Protein AF-A0A3B1AM27-F1 (afdb_monomer)

pLDDT: mean 88.96, std 11.18, range [29.47, 98.44]

Nearest PDB structures (foldseek):
  6n38-assembly1_I  TM=7.984E-01  e=1.056E-16  Escherichia coli 042
  6n38-assembly1_H  TM=8.040E-01  e=1.078E-15  Escherichia coli 042
  6hpy-assembly1_A  TM=2.626E-01  e=3.450E+00  Homo sapiens

Foldseek 3Di:
DDFDDFDKDFLDDADDWQKAFPKKFKFQAPVVVVDDPPVPQPQFGIKMKTKMFGPPPDWLLVTQCFKFKKQFDDDDCLLVVVLCQLQVFFAWKKKFFPPPVDDDIDIGGNVQKDWDQQDPSSQQDDDDPPDDSVVSVVVCCVQPVSQRSMIMGGRCRVSSSPTRHRMMMMMGTGNDGDVVRRVVDMSLRIDGRDTDMDSKDKAKFDKWFDDPVDQKTWGARYPVNSLFKDFPWWDWKWFDFPDNVPIATADAPVVDDPPDPPPPRQKHKYKAKDQADDDPVCVVVNDPDPFRAIIIIMGMCGPVDPRDDPRTTIMMIMGIMGRGQVQVVQPAPPDQESDDDPDDDPDRYHHDSDDPDGDDYDCSDDD

Structure (mmCIF, N/CA/C/O backbone):
data_AF-A0A3B1AM27-F1
#
_entry.id   AF-A0A3B1AM27-F1
#
loop_
_atom_site.group_PDB
_atom_site.id
_atom_site.type_symbol
_atom_site.label_atom_id
_atom_site.label_alt_id
_atom_site.label_comp_id
_atom_site.label_asym_id
_atom_site.label_entity_id
_atom_site.label_seq_id
_atom_site.pdbx_PDB_ins_code
_atom_site.Cartn_x
_atom_site.Cartn_y
_atom_site.Cartn_z
_atom_site.occupancy
_atom_site.B_iso_or_equiv
_atom_site.auth_seq_id
_atom_site.auth_comp_id
_atom_site.auth_asym_id
_atom_site.auth_atom_id
_atom_site.pdbx_PDB_model_num
ATOM 1 N N . GLY A 1 1 ? 10.259 21.134 -21.892 1.00 48.66 1 GLY A N 1
ATOM 2 C CA . GLY A 1 1 ? 9.210 20.120 -21.678 1.00 48.66 1 GLY A CA 1
ATOM 3 C C . GLY A 1 1 ? 8.990 19.978 -20.191 1.00 48.66 1 GLY A C 1
ATOM 4 O O . GLY A 1 1 ? 9.969 20.074 -19.461 1.00 48.66 1 GLY A O 1
ATOM 5 N N . GLY A 1 2 ? 7.742 19.851 -19.741 1.00 73.38 2 GLY A N 1
ATOM 6 C CA . GLY A 1 2 ? 7.440 19.604 -18.325 1.00 73.38 2 GLY A CA 1
ATOM 7 C C . GLY A 1 2 ? 7.862 18.196 -17.887 1.00 73.38 2 GLY A C 1
ATOM 8 O O . GLY A 1 2 ? 7.995 17.310 -18.732 1.00 73.38 2 GLY A O 1
ATOM 9 N N . GLN A 1 3 ? 8.081 18.013 -16.583 1.00 82.38 3 GLN A N 1
ATOM 10 C CA . GLN A 1 3 ? 8.305 16.699 -15.967 1.00 82.38 3 GLN A CA 1
ATOM 11 C C . GLN A 1 3 ? 7.042 15.831 -16.085 1.00 82.38 3 GLN A C 1
ATOM 13 O O . GLN A 1 3 ? 5.926 16.357 -16.109 1.00 82.38 3 GLN A O 1
ATOM 18 N N . ALA A 1 4 ? 7.206 14.511 -16.170 1.00 90.25 4 ALA A N 1
ATOM 19 C CA . ALA A 1 4 ? 6.084 13.579 -16.102 1.00 90.25 4 ALA A CA 1
ATOM 20 C C . ALA A 1 4 ? 5.389 13.608 -14.726 1.00 90.25 4 ALA A C 1
ATOM 22 O O . ALA A 1 4 ? 6.020 13.855 -13.698 1.00 90.25 4 ALA A O 1
ATOM 23 N N . ALA A 1 5 ? 4.083 13.327 -14.706 1.00 92.31 5 ALA A N 1
ATOM 24 C CA . ALA A 1 5 ? 3.369 13.061 -13.462 1.00 92.31 5 ALA A CA 1
ATOM 25 C C . ALA A 1 5 ? 3.795 11.697 -12.896 1.00 92.31 5 ALA A C 1
ATOM 27 O O . ALA A 1 5 ? 4.100 10.777 -13.658 1.00 92.31 5 ALA A O 1
ATOM 28 N N . CYS A 1 6 ? 3.823 11.572 -11.567 1.00 95.06 6 CYS A N 1
ATOM 29 C CA . CYS A 1 6 ? 4.073 10.282 -10.935 1.00 95.06 6 CYS A CA 1
ATOM 30 C C . CYS A 1 6 ? 2.805 9.425 -10.930 1.00 95.06 6 CYS A C 1
ATOM 32 O O . CYS A 1 6 ? 1.753 9.890 -10.494 1.00 95.06 6 CYS A O 1
ATOM 34 N N . GLU A 1 7 ? 2.927 8.171 -11.353 1.00 95.75 7 GLU A N 1
ATOM 35 C CA . GLU A 1 7 ? 1.827 7.210 -11.426 1.00 95.75 7 GLU A CA 1
ATOM 36 C C . GLU A 1 7 ? 1.974 6.162 -10.319 1.00 95.75 7 GLU A C 1
ATOM 38 O O . GLU A 1 7 ? 3.043 5.579 -10.132 1.00 95.75 7 GLU A O 1
ATOM 43 N N . TYR A 1 8 ? 0.912 5.936 -9.548 1.00 95.94 8 TYR A N 1
ATOM 44 C CA . TYR A 1 8 ? 0.905 4.973 -8.448 1.00 95.94 8 TYR A CA 1
ATOM 45 C C . TYR A 1 8 ? -0.260 4.007 -8.596 1.00 95.94 8 TYR A C 1
ATOM 47 O O . TYR A 1 8 ? -1.382 4.412 -8.888 1.00 95.94 8 TYR A O 1
ATOM 55 N N . ARG A 1 9 ? 0.007 2.733 -8.319 1.00 94.75 9 ARG A N 1
ATOM 56 C CA . ARG A 1 9 ? -0.990 1.666 -8.287 1.00 94.75 9 ARG A CA 1
ATOM 57 C C . ARG A 1 9 ? -1.259 1.253 -6.846 1.00 94.75 9 ARG A C 1
ATOM 59 O O . ARG A 1 9 ? -0.315 0.946 -6.117 1.00 94.75 9 ARG A O 1
ATOM 66 N N . THR A 1 10 ? -2.526 1.222 -6.447 1.00 94.75 10 THR A N 1
ATOM 67 C CA . THR A 1 10 ? -2.972 0.701 -5.147 1.00 94.75 10 THR A CA 1
ATOM 68 C C . THR A 1 10 ? -2.891 -0.825 -5.104 1.00 94.75 10 THR A C 1
ATOM 70 O O . THR A 1 10 ? -3.128 -1.475 -6.120 1.00 94.75 10 THR A O 1
ATOM 73 N N . ALA A 1 11 ? -2.565 -1.397 -3.943 1.00 93.12 11 ALA A N 1
ATOM 74 C CA . ALA A 1 11 ? -2.542 -2.852 -3.748 1.00 93.12 11 ALA A CA 1
ATOM 75 C C . ALA A 1 11 ? -3.806 -3.416 -3.097 1.00 93.12 11 ALA A C 1
ATOM 77 O O . ALA A 1 11 ? -4.100 -4.588 -3.285 1.00 93.12 11 ALA A O 1
ATOM 78 N N . HIS A 1 12 ? -4.529 -2.632 -2.297 1.00 93.06 12 HIS A N 1
ATOM 79 C CA . HIS A 1 12 ? -5.702 -3.125 -1.583 1.00 93.06 12 HIS A CA 1
ATOM 80 C C . HIS A 1 12 ? -6.971 -2.580 -2.232 1.00 93.06 12 HIS A C 1
ATOM 82 O O . HIS A 1 12 ? -7.068 -1.388 -2.539 1.00 93.06 12 HIS A O 1
ATOM 88 N N . GLU A 1 13 ? -7.974 -3.440 -2.382 1.00 91.62 13 GLU A N 1
ATOM 89 C CA . GLU A 1 13 ? -9.333 -2.984 -2.641 1.00 91.62 13 GLU A CA 1
ATOM 90 C C . GLU A 1 13 ? -9.838 -2.192 -1.427 1.00 91.62 13 GLU A C 1
ATOM 92 O O . GLU A 1 13 ? -9.680 -2.616 -0.282 1.00 91.62 13 GLU A O 1
ATOM 97 N N . THR A 1 14 ? -10.391 -1.003 -1.671 1.00 92.25 14 THR A N 1
ATOM 98 C CA . THR A 1 14 ? -10.842 -0.091 -0.614 1.00 92.25 14 THR A CA 1
ATOM 99 C C . THR A 1 14 ? -12.308 0.251 -0.823 1.00 92.25 14 THR A C 1
ATOM 101 O O . THR A 1 14 ? -12.660 0.970 -1.757 1.00 92.25 14 THR A O 1
ATOM 104 N N . GLU A 1 15 ? -13.158 -0.226 0.080 1.00 92.69 15 GLU A N 1
ATOM 105 C CA . GLU A 1 15 ? -14.572 0.138 0.115 1.00 92.69 15 GLU A CA 1
ATOM 106 C C . GLU A 1 15 ? -14.753 1.495 0.806 1.00 92.69 15 GLU A C 1
ATOM 108 O O . GLU A 1 15 ? -14.266 1.723 1.918 1.00 92.69 15 GLU A O 1
ATOM 113 N N . LEU A 1 16 ? -15.460 2.409 0.141 1.00 93.38 16 LEU A N 1
ATOM 114 C CA . LEU A 1 16 ? -15.732 3.746 0.658 1.00 93.38 16 LEU A CA 1
ATOM 115 C C . LEU A 1 16 ? -17.140 3.804 1.245 1.00 93.38 16 LEU A C 1
ATOM 117 O O . LEU A 1 16 ? -18.130 3.616 0.541 1.00 93.38 16 LEU A O 1
ATOM 121 N N . TRP A 1 17 ? -17.217 4.130 2.531 1.00 94.88 17 TRP A N 1
ATOM 122 C CA . TRP A 1 17 ? -18.466 4.252 3.275 1.00 94.88 17 TRP A CA 1
ATOM 123 C C . TRP A 1 17 ? -18.689 5.709 3.700 1.00 94.88 17 TRP A C 1
ATOM 125 O O . TRP A 1 17 ? -17.719 6.427 3.953 1.00 94.88 17 TRP A O 1
ATOM 135 N N . PRO A 1 18 ? -19.941 6.184 3.824 1.00 94.88 18 PRO A N 1
ATOM 136 C CA . PRO A 1 18 ? -20.242 7.545 4.264 1.00 94.88 18 PRO A CA 1
ATOM 137 C C . PRO A 1 18 ? -20.094 7.671 5.790 1.00 94.88 18 PRO A C 1
ATOM 139 O O . PRO A 1 18 ? -21.030 8.056 6.483 1.00 94.88 18 PRO A O 1
ATOM 142 N N . ILE A 1 19 ? -18.920 7.331 6.320 1.00 96.56 19 ILE A N 1
ATOM 143 C CA . ILE A 1 19 ? -18.604 7.345 7.751 1.00 96.56 19 ILE A CA 1
ATOM 144 C C . ILE A 1 19 ? -17.291 8.086 8.006 1.00 96.56 19 ILE A C 1
ATOM 146 O O . ILE A 1 19 ? -16.459 8.250 7.114 1.00 96.56 19 ILE A O 1
ATOM 150 N N . GLN A 1 20 ? -17.087 8.510 9.246 1.00 97.19 20 GLN A N 1
ATOM 151 C CA . GLN A 1 20 ? -15.821 9.052 9.730 1.00 97.19 20 GLN A CA 1
ATOM 152 C C . GLN A 1 20 ? -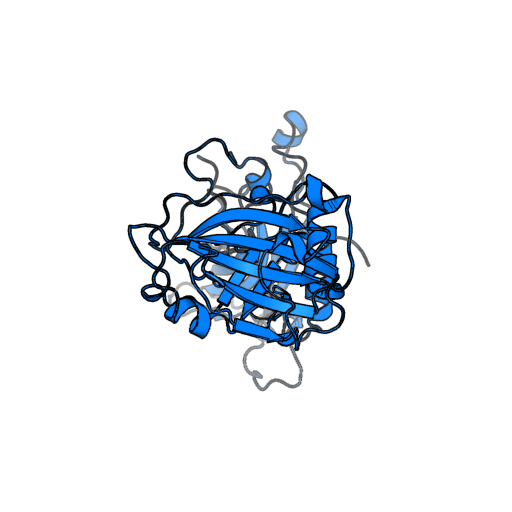15.555 8.599 11.166 1.00 97.19 20 GLN A C 1
ATOM 154 O O . GLN A 1 20 ? -16.487 8.284 11.906 1.00 97.19 20 GLN A O 1
ATOM 159 N N . ILE A 1 21 ? -14.290 8.616 11.583 1.00 98.19 21 ILE A N 1
ATOM 160 C CA . ILE A 1 21 ? -13.927 8.404 12.988 1.00 98.19 21 ILE A CA 1
ATOM 161 C C . ILE A 1 21 ? -14.151 9.726 13.721 1.00 98.19 21 ILE A C 1
ATOM 163 O O . ILE A 1 21 ? -13.469 10.721 13.465 1.00 98.19 21 ILE A O 1
ATOM 167 N N . LYS A 1 22 ? -15.133 9.745 14.619 1.00 97.94 22 LYS A N 1
ATOM 168 C CA . LYS A 1 22 ? -15.440 10.907 15.456 1.00 97.94 22 LYS A CA 1
ATOM 169 C C . LYS A 1 22 ? -14.461 11.007 16.620 1.00 97.94 22 LYS A C 1
ATOM 171 O O . LYS A 1 22 ? -13.961 12.093 16.908 1.00 97.94 22 LYS A O 1
ATOM 176 N N . GLU A 1 23 ? -14.172 9.873 17.247 1.00 97.62 23 GLU A N 1
ATOM 177 C CA . GLU A 1 23 ? -13.328 9.756 18.433 1.00 97.62 23 GLU A CA 1
ATOM 178 C C . GLU A 1 23 ? -12.650 8.384 18.445 1.00 97.62 23 GLU A C 1
ATOM 180 O O . GLU A 1 23 ? -13.215 7.399 17.967 1.00 97.62 23 GLU A O 1
ATOM 185 N N . ALA A 1 24 ? -11.443 8.327 18.997 1.00 97.88 24 ALA A N 1
ATOM 186 C CA . ALA A 1 24 ? -10.833 7.082 19.421 1.00 97.88 24 ALA A CA 1
ATOM 187 C C . ALA A 1 24 ? -10.134 7.315 20.755 1.00 97.88 24 ALA A C 1
ATOM 189 O O . ALA A 1 24 ? -9.481 8.346 20.919 1.00 97.88 24 ALA A O 1
ATOM 190 N N . GL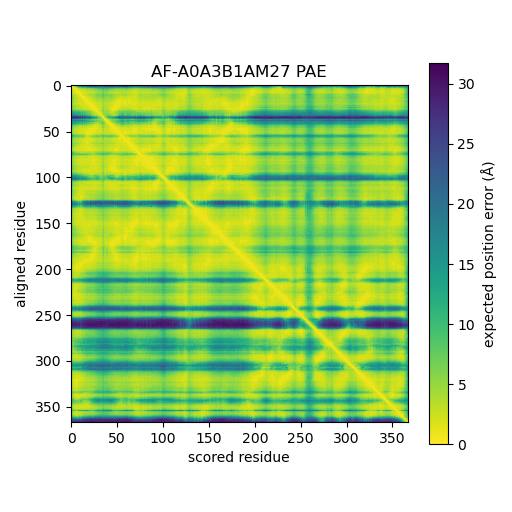U A 1 25 ? -10.271 6.370 21.672 1.00 96.12 25 GLU A N 1
ATOM 191 C CA . GLU A 1 25 ? -9.651 6.423 22.994 1.00 96.12 25 GLU A CA 1
ATOM 192 C C . GLU A 1 25 ? -9.198 5.027 23.415 1.00 96.12 25 GLU A C 1
ATOM 194 O O . GLU A 1 25 ? -9.796 4.015 23.037 1.00 96.12 25 GLU A O 1
ATOM 199 N N . TYR A 1 26 ? -8.138 4.987 24.211 1.00 97.06 26 TYR A N 1
ATOM 200 C CA . TYR A 1 26 ? -7.753 3.814 24.978 1.00 97.06 26 TYR A CA 1
ATOM 201 C C . TYR A 1 26 ? -8.259 4.005 26.407 1.00 97.06 26 TYR A C 1
ATOM 203 O O . TYR A 1 26 ? -8.097 5.089 26.951 1.00 97.06 26 TYR A O 1
ATOM 211 N N . PHE A 1 27 ? -8.834 2.971 27.016 1.00 94.50 27 PHE A N 1
ATOM 212 C CA . PHE A 1 27 ? -9.203 2.977 28.431 1.00 94.50 27 PHE A CA 1
ATOM 213 C C . PHE A 1 27 ? -8.506 1.826 29.154 1.00 94.50 27 PHE A C 1
ATOM 215 O O . PHE A 1 27 ? -8.528 0.673 28.708 1.00 94.50 27 PHE A O 1
ATOM 222 N N . SER A 1 28 ? -7.894 2.138 30.294 1.00 91.44 28 SER A N 1
ATOM 223 C CA . SER A 1 28 ? -7.107 1.184 31.083 1.00 91.44 28 SER A CA 1
ATOM 224 C C . SER A 1 28 ? -7.967 0.300 31.985 1.00 91.44 28 SER A C 1
ATOM 226 O O . SER A 1 28 ? -7.455 -0.685 32.529 1.00 91.44 28 SER A O 1
ATOM 228 N N . TYR A 1 29 ? -9.252 0.643 32.142 1.00 86.81 29 TYR A N 1
ATOM 229 C CA . TYR A 1 29 ? -10.213 -0.050 32.990 1.00 86.81 29 TYR A CA 1
ATOM 230 C C . TYR A 1 29 ? -11.611 -0.133 32.353 1.00 86.81 29 TYR A C 1
ATOM 232 O O . TYR A 1 29 ? -12.177 0.856 31.895 1.00 86.81 29 TYR A O 1
ATOM 240 N N . LEU A 1 30 ? -12.221 -1.323 32.375 1.00 84.69 30 LEU A N 1
ATOM 241 C CA . LEU A 1 30 ? -13.513 -1.584 31.717 1.00 84.69 30 LEU A CA 1
ATOM 242 C C . LEU A 1 30 ? -14.697 -0.791 32.284 1.00 84.69 30 LEU A C 1
ATOM 244 O O . LEU A 1 30 ? -15.667 -0.554 31.564 1.00 84.69 30 LEU A O 1
ATOM 248 N N . GLY A 1 31 ? -14.641 -0.361 33.548 1.00 78.94 31 GLY A N 1
ATOM 249 C CA . GLY A 1 31 ? -15.736 0.406 34.148 1.00 78.94 31 GLY A CA 1
AT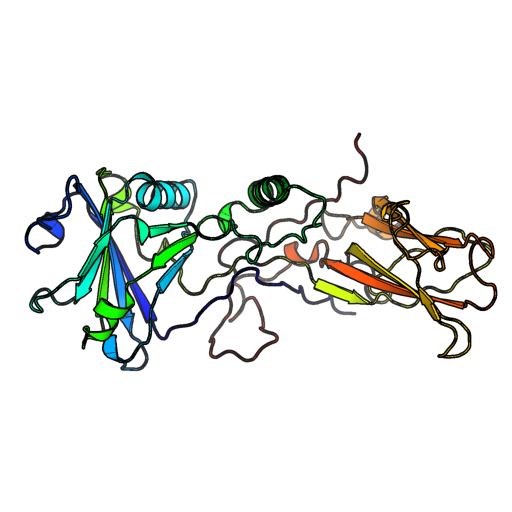OM 250 C C . GLY A 1 31 ? -15.981 1.757 33.469 1.00 78.94 31 GLY A C 1
ATOM 251 O O . GLY A 1 31 ? -17.086 2.291 33.560 1.00 78.94 31 GLY A O 1
ATOM 252 N N . GLU A 1 32 ? -15.005 2.280 32.725 1.00 79.50 32 GLU A N 1
ATOM 253 C CA . GLU A 1 32 ? -15.139 3.512 31.938 1.00 79.50 32 GLU A CA 1
ATOM 254 C C . GLU A 1 32 ? -16.159 3.373 30.792 1.00 79.50 32 GLU A C 1
ATOM 256 O O . GLU A 1 32 ? -16.821 4.344 30.404 1.00 79.50 32 GLU A O 1
ATOM 261 N N . LEU A 1 33 ? -16.396 2.144 30.314 1.00 78.25 33 LEU A N 1
ATOM 262 C CA . LEU A 1 33 ? -17.388 1.870 29.276 1.00 78.25 33 LEU A CA 1
ATOM 263 C C . LEU A 1 33 ? -18.831 2.116 29.759 1.00 78.25 33 LEU A C 1
ATOM 265 O O . LEU A 1 33 ? -19.730 2.373 28.956 1.00 78.25 33 LEU A O 1
ATOM 269 N N . GLY A 1 34 ? -19.070 2.085 31.077 1.00 70.31 34 GLY A N 1
ATOM 270 C CA . GLY A 1 34 ? -20.375 2.350 31.692 1.00 70.31 34 GLY A CA 1
ATOM 271 C C . GLY A 1 34 ? -21.484 1.350 31.333 1.00 70.31 34 GLY A C 1
ATOM 272 O O . GLY A 1 34 ? -22.657 1.674 31.510 1.00 70.31 34 GLY A O 1
ATOM 273 N N . LYS A 1 35 ? -21.139 0.164 30.813 1.00 66.38 35 LYS A N 1
ATOM 274 C CA . LYS A 1 35 ? -22.056 -0.961 30.545 1.00 66.38 35 LYS A CA 1
ATOM 275 C C . LYS A 1 35 ? -21.670 -2.169 31.417 1.00 66.38 35 LYS A C 1
ATOM 277 O O . LYS A 1 35 ? -20.527 -2.221 31.870 1.00 66.38 35 LYS A O 1
ATOM 282 N N . PRO A 1 36 ? -22.611 -3.091 31.715 1.00 58.56 36 PRO A N 1
ATOM 283 C CA . PRO A 1 36 ? -22.336 -4.238 32.578 1.00 58.56 36 PRO A CA 1
ATOM 284 C C . PRO A 1 36 ? -21.225 -5.114 31.995 1.00 58.56 36 PRO A C 1
ATOM 286 O O . PRO A 1 36 ? -21.038 -5.133 30.777 1.00 58.56 36 PRO A O 1
ATOM 289 N N . ASP A 1 37 ? -20.528 -5.833 32.878 1.00 66.31 37 ASP A N 1
ATOM 290 C CA . ASP A 1 37 ? -19.537 -6.852 32.528 1.00 66.31 37 ASP A CA 1
ATOM 291 C C . ASP A 1 37 ? -19.989 -7.660 31.311 1.00 66.31 37 ASP A C 1
ATOM 293 O O . ASP A 1 37 ? -21.132 -8.115 31.257 1.00 66.31 37 ASP A O 1
ATOM 297 N N . PHE A 1 38 ? -19.094 -7.845 30.341 1.00 80.25 38 PHE A N 1
ATOM 298 C CA . PHE A 1 38 ? -19.320 -8.727 29.201 1.00 80.25 38 PHE A CA 1
ATOM 299 C C . PHE A 1 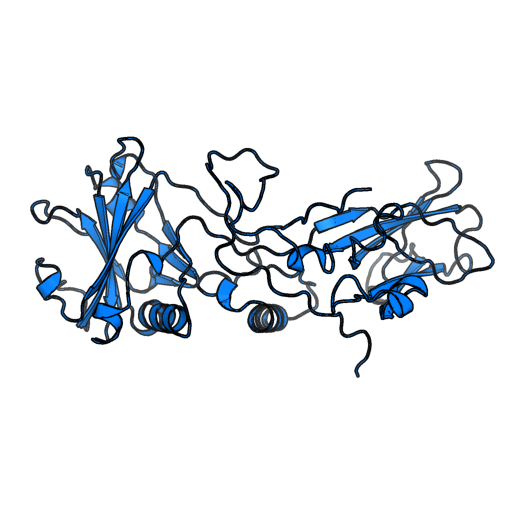38 ? -19.211 -10.176 29.699 1.00 80.25 38 PHE A C 1
ATOM 301 O O . PHE A 1 38 ? -18.099 -10.702 29.764 1.00 80.25 38 PHE A O 1
ATOM 308 N N . PRO A 1 39 ? -20.316 -10.859 30.069 1.00 70.25 39 PRO A N 1
ATOM 309 C CA . PRO A 1 39 ? -20.251 -12.033 30.950 1.00 70.25 39 PRO A CA 1
ATOM 310 C C . PRO A 1 39 ? -19.526 -13.213 30.298 1.00 70.25 39 PRO A C 1
ATOM 312 O O . PRO A 1 39 ? -18.980 -14.085 30.969 1.00 70.25 39 PRO A O 1
ATOM 315 N N . HIS A 1 40 ? -19.535 -13.232 28.965 1.00 79.56 40 HIS A N 1
ATOM 316 C CA . HIS A 1 40 ? -18.935 -14.265 28.133 1.00 79.56 40 HIS A CA 1
ATOM 317 C C . HIS A 1 40 ? -17.529 -13.900 27.632 1.00 79.56 40 HIS A C 1
ATOM 319 O O . HIS A 1 40 ? -16.902 -14.716 26.963 1.00 79.56 40 HIS A O 1
ATOM 325 N N . VAL A 1 41 ? -17.012 -12.709 27.958 1.00 85.12 41 VAL A N 1
ATOM 326 C CA . VAL A 1 41 ? -15.655 -12.287 27.591 1.00 85.12 41 VAL A CA 1
ATOM 327 C C . VAL A 1 41 ? -14.757 -12.401 28.813 1.00 85.12 41 VAL A C 1
ATOM 329 O O . VAL A 1 41 ? -14.754 -11.552 29.700 1.00 85.12 41 VAL A O 1
ATOM 332 N N . GLN A 1 42 ? -13.968 -13.470 28.861 1.00 85.75 42 GLN A N 1
ATOM 333 C CA . GLN A 1 42 ? -13.021 -13.680 29.949 1.00 85.75 42 GLN A CA 1
ATOM 334 C C . GLN A 1 42 ? -11.714 -12.919 29.711 1.00 85.75 42 GLN A C 1
ATOM 336 O O . GLN A 1 42 ? -11.193 -12.860 28.599 1.00 85.75 42 GLN A O 1
ATOM 341 N N . GLY A 1 43 ? -11.151 -12.372 30.789 1.00 87.62 43 GLY A N 1
ATOM 342 C CA . GLY A 1 43 ? -9.791 -11.834 30.797 1.00 87.62 43 GLY A CA 1
ATOM 343 C C . GLY A 1 43 ? -9.616 -10.446 30.184 1.00 87.62 43 GLY A C 1
ATOM 344 O O . GLY A 1 43 ? -8.476 -9.994 30.120 1.00 87.62 43 GLY A O 1
ATOM 345 N N . ALA A 1 44 ? -10.687 -9.759 29.774 1.00 92.94 44 ALA A N 1
ATOM 346 C CA . ALA A 1 44 ? -10.616 -8.359 29.362 1.00 92.94 44 ALA A CA 1
ATOM 347 C C . ALA A 1 44 ? -10.241 -7.459 30.557 1.00 92.94 44 ALA A C 1
ATOM 349 O O . ALA A 1 44 ? -10.774 -7.609 31.655 1.00 92.94 44 ALA A O 1
ATOM 350 N N . LYS A 1 45 ? -9.300 -6.538 30.347 1.00 93.12 45 LYS A N 1
ATOM 351 C CA . LYS A 1 45 ? -8.762 -5.617 31.366 1.00 93.12 45 LYS A CA 1
ATOM 352 C C . LYS A 1 45 ? -8.783 -4.159 30.919 1.00 93.12 45 LYS A C 1
ATOM 354 O O . LYS A 1 45 ? -8.871 -3.281 31.764 1.00 93.12 45 LYS A O 1
ATOM 359 N N . ALA A 1 46 ? -8.702 -3.923 29.614 1.00 94.69 46 ALA A N 1
ATOM 360 C CA . ALA A 1 46 ? -8.646 -2.611 28.981 1.00 94.69 46 ALA A CA 1
ATOM 361 C C . ALA A 1 46 ? -9.334 -2.674 27.611 1.00 94.69 46 ALA A C 1
ATOM 363 O O . ALA A 1 46 ? -9.814 -3.738 27.202 1.00 94.69 46 ALA A O 1
ATOM 364 N N . GLY A 1 47 ? -9.354 -1.566 26.878 1.00 96.06 47 GLY A N 1
ATOM 365 C CA . GLY A 1 47 ? -9.841 -1.574 25.508 1.00 96.06 47 GLY A CA 1
ATOM 366 C C . GLY A 1 47 ? -9.542 -0.312 24.720 1.00 96.06 47 GLY A C 1
ATOM 367 O O . GLY A 1 47 ? -9.093 0.694 25.257 1.00 96.06 47 GLY A O 1
ATOM 368 N N . ILE A 1 48 ? -9.788 -0.403 23.417 1.00 97.88 48 ILE A N 1
ATOM 369 C CA . ILE A 1 48 ? -9.746 0.723 22.485 1.00 97.88 48 ILE A CA 1
ATOM 370 C C . ILE A 1 48 ? -11.168 0.931 21.981 1.00 97.88 48 ILE A C 1
ATOM 372 O O . ILE A 1 48 ? -11.742 0.015 21.392 1.00 97.88 48 ILE A O 1
ATOM 376 N N . ARG A 1 49 ? -11.745 2.112 22.202 1.00 97.31 49 ARG A N 1
ATOM 377 C CA . ARG A 1 49 ? -13.042 2.497 21.635 1.00 97.31 49 ARG A CA 1
ATOM 378 C C . ARG A 1 49 ? -12.812 3.341 20.395 1.00 97.31 49 ARG A C 1
ATOM 380 O O . ARG A 1 49 ? -12.106 4.339 20.454 1.00 97.31 49 ARG A O 1
ATOM 387 N N . LEU A 1 50 ? -13.471 2.975 19.304 1.00 98.38 50 LEU A N 1
ATOM 388 C CA . LEU A 1 50 ? -13.601 3.774 18.094 1.00 98.38 50 LEU A CA 1
ATOM 389 C C . LEU A 1 50 ? -15.055 4.210 17.965 1.00 98.38 50 LEU A C 1
ATOM 391 O O . LEU A 1 50 ? -15.938 3.373 17.785 1.00 98.38 50 LEU A O 1
ATOM 395 N N . ARG A 1 51 ? -15.306 5.514 18.026 1.00 98.00 51 ARG A N 1
ATOM 396 C CA . ARG A 1 51 ? -16.622 6.074 17.735 1.00 98.00 51 ARG A CA 1
ATOM 397 C C . ARG A 1 51 ? -16.694 6.456 16.274 1.00 98.00 51 ARG A C 1
ATOM 399 O O . ARG A 1 51 ? -15.981 7.357 15.821 1.00 98.00 51 ARG A O 1
ATOM 406 N N . LEU A 1 52 ? -17.576 5.795 15.545 1.00 98.44 52 LEU A N 1
ATOM 407 C CA . LEU A 1 52 ? -17.854 6.105 14.154 1.00 98.44 52 LEU A CA 1
ATOM 408 C C . LEU A 1 52 ? -19.090 6.997 14.066 1.00 98.44 52 LEU A C 1
ATOM 410 O O . LEU A 1 52 ? -20.060 6.809 14.793 1.00 98.44 52 LEU A O 1
ATOM 414 N N . GLN A 1 53 ? -19.047 7.950 13.144 1.00 98.00 53 GLN A N 1
ATOM 415 C CA . GLN A 1 53 ? -20.148 8.845 12.813 1.00 98.00 53 GLN A CA 1
ATOM 416 C C . GLN A 1 53 ? -20.542 8.613 11.358 1.00 98.00 53 GLN A C 1
ATOM 418 O O . GLN A 1 53 ? -19.698 8.722 10.466 1.00 98.00 53 GLN A O 1
ATOM 423 N N . ALA A 1 54 ? -21.817 8.334 11.124 1.00 97.38 54 ALA A N 1
ATOM 424 C CA . ALA A 1 54 ? -22.429 8.358 9.809 1.00 97.38 54 ALA A CA 1
ATOM 425 C C . ALA A 1 54 ? -22.574 9.806 9.319 1.00 97.38 54 ALA A C 1
ATOM 427 O O . ALA A 1 54 ? -22.923 10.716 10.076 1.00 97.38 54 ALA A O 1
ATOM 428 N N . ASN A 1 55 ? -22.294 10.010 8.038 1.00 92.31 55 ASN A N 1
ATOM 429 C CA . ASN A 1 55 ? -22.364 11.294 7.356 1.00 92.31 55 ASN A CA 1
ATOM 430 C C . ASN A 1 55 ? -23.621 11.368 6.472 1.00 92.31 55 ASN A C 1
ATOM 432 O O . ASN A 1 55 ? -24.398 10.422 6.374 1.00 92.31 55 ASN A O 1
ATOM 436 N N . ALA A 1 56 ? -23.821 12.511 5.807 1.00 88.12 56 ALA A N 1
ATOM 437 C CA . ALA A 1 56 ? -24.913 12.729 4.848 1.00 88.12 56 ALA A CA 1
ATOM 438 C C . ALA A 1 56 ? -26.336 12.523 5.417 1.00 88.12 56 ALA A C 1
ATOM 440 O O . ALA A 1 56 ? -27.268 12.258 4.665 1.00 88.12 56 ALA A O 1
ATOM 441 N N . GLY A 1 57 ? -26.509 12.673 6.737 1.00 91.12 57 GLY A N 1
ATOM 442 C CA . GLY A 1 57 ? -27.802 12.501 7.408 1.00 91.12 57 GLY A CA 1
ATOM 443 C C . GLY A 1 57 ? -28.266 11.046 7.518 1.00 91.12 57 GLY A C 1
ATOM 444 O O . GLY A 1 57 ? -29.436 10.819 7.812 1.00 91.12 57 GLY A O 1
ATOM 445 N N . LEU A 1 58 ? -27.372 10.085 7.270 1.00 96.12 58 LEU A N 1
ATOM 446 C CA . LEU A 1 58 ? -27.663 8.661 7.378 1.00 96.12 58 LEU A CA 1
ATOM 447 C C . LEU A 1 58 ? -27.570 8.178 8.827 1.00 96.12 58 LEU A C 1
ATOM 449 O O . LEU A 1 58 ? -26.806 8.711 9.636 1.00 96.12 58 LEU A O 1
ATOM 453 N N . THR A 1 59 ? -28.304 7.113 9.117 1.00 96.50 59 THR A N 1
ATOM 454 C CA . THR A 1 59 ? -28.117 6.262 10.298 1.00 96.50 59 THR A CA 1
ATOM 455 C C . THR A 1 59 ? -27.378 4.981 9.909 1.00 96.50 59 THR A C 1
ATOM 457 O O . THR A 1 59 ? -27.336 4.606 8.735 1.00 96.50 59 THR A O 1
ATOM 460 N N . PHE A 1 60 ? -26.758 4.297 10.872 1.00 96.31 60 PHE A N 1
ATOM 461 C CA . PHE A 1 60 ? -25.950 3.105 10.585 1.00 96.31 60 PHE A CA 1
ATOM 462 C C . PHE A 1 60 ? -26.755 1.942 9.985 1.00 96.31 60 PHE A C 1
ATOM 464 O O . PHE A 1 60 ? -26.214 1.216 9.156 1.00 96.31 60 PHE A O 1
ATOM 471 N N . ASP A 1 61 ? -28.051 1.817 10.281 1.00 95.75 61 ASP A N 1
ATOM 472 C CA . ASP A 1 61 ? -28.934 0.820 9.660 1.00 95.75 61 ASP A CA 1
ATOM 473 C C . ASP A 1 61 ? -29.149 1.028 8.150 1.00 95.75 61 ASP A C 1
ATOM 475 O O . ASP A 1 61 ? -29.552 0.104 7.445 1.00 95.75 61 ASP A O 1
ATOM 479 N N . GLN A 1 62 ? -28.827 2.216 7.633 1.00 96.75 62 GLN A N 1
ATOM 480 C CA . GLN A 1 62 ? -28.870 2.547 6.206 1.00 96.75 62 GLN A CA 1
ATOM 481 C C . GLN A 1 62 ? -27.526 2.299 5.499 1.00 96.75 62 GLN A C 1
ATOM 483 O O . GLN A 1 62 ? -27.431 2.448 4.280 1.00 96.75 62 GLN A O 1
ATOM 488 N N . ILE A 1 63 ? -26.479 1.925 6.242 1.00 96.44 63 ILE A N 1
ATOM 489 C CA . ILE A 1 63 ? -25.129 1.688 5.728 1.00 96.44 63 ILE A CA 1
ATOM 490 C C . ILE A 1 63 ? -24.852 0.184 5.754 1.00 96.44 63 ILE A C 1
ATOM 492 O O . ILE A 1 63 ? -24.894 -0.461 6.796 1.00 96.44 63 ILE A O 1
ATOM 496 N N . SER A 1 64 ? -24.501 -0.395 4.605 1.00 95.38 64 SER A N 1
ATOM 497 C CA . SER A 1 64 ? -24.215 -1.836 4.485 1.00 95.38 64 SER A CA 1
ATOM 498 C C . SER A 1 64 ? -22.787 -2.214 4.913 1.00 95.38 64 SER A C 1
ATOM 500 O O . SER A 1 64 ? -22.156 -3.056 4.280 1.00 95.38 64 SER A O 1
ATOM 502 N N . LEU A 1 65 ? -22.275 -1.606 5.989 1.00 96.50 65 LEU A N 1
ATOM 503 C CA . LEU A 1 65 ? -20.914 -1.818 6.490 1.00 96.50 65 LEU A CA 1
ATOM 504 C C . LEU A 1 65 ? -20.772 -3.228 7.090 1.00 96.50 65 LEU A C 1
ATOM 506 O O . LEU A 1 65 ? -21.235 -3.483 8.199 1.00 96.50 65 LEU A O 1
ATOM 510 N N . GLN A 1 66 ? -20.119 -4.139 6.365 1.00 96.06 66 GLN A N 1
ATOM 511 C CA . GLN A 1 66 ? -19.890 -5.524 6.817 1.00 96.06 66 GLN A CA 1
ATOM 512 C C . GLN A 1 66 ? -18.571 -5.710 7.572 1.00 96.06 66 GLN A C 1
ATOM 514 O O . GLN A 1 66 ? -18.447 -6.605 8.413 1.00 96.06 66 GLN A O 1
ATOM 519 N N . LYS A 1 67 ? -17.585 -4.870 7.256 1.00 97.06 67 LYS A N 1
ATOM 520 C CA . LYS A 1 67 ? -16.235 -4.900 7.812 1.00 97.06 67 LYS A CA 1
ATOM 521 C C . LYS A 1 67 ? -15.683 -3.484 7.940 1.00 97.06 67 LYS A C 1
ATOM 523 O O . LYS A 1 67 ? -16.030 -2.618 7.140 1.00 97.06 67 LYS A O 1
ATOM 528 N N . LEU A 1 68 ? -14.830 -3.254 8.932 1.00 98.06 68 LEU A N 1
ATOM 529 C CA . LEU A 1 68 ? -14.153 -1.978 9.152 1.00 98.06 68 LEU A CA 1
ATOM 530 C C . LEU A 1 68 ? -12.642 -2.162 9.020 1.00 98.06 68 LEU A C 1
ATOM 532 O O . LEU A 1 68 ? -12.011 -2.710 9.922 1.00 98.06 68 LEU A O 1
ATOM 536 N N . SER A 1 69 ? -12.069 -1.684 7.918 1.00 97.62 69 SER A N 1
ATOM 537 C CA . SER A 1 69 ? -10.624 -1.720 7.670 1.00 97.62 69 SER A CA 1
ATOM 538 C C . SER A 1 69 ? -9.988 -0.381 8.059 1.00 97.62 69 SER A C 1
ATOM 540 O O . SER A 1 69 ? -10.468 0.688 7.670 1.00 97.62 69 SER A O 1
ATOM 542 N N . LEU A 1 70 ? -8.902 -0.432 8.828 1.00 98.06 70 LEU A N 1
ATOM 543 C CA . LEU A 1 70 ? -8.222 0.739 9.381 1.00 98.06 70 LEU A CA 1
ATOM 544 C C . LEU A 1 70 ? -6.722 0.654 9.128 1.00 98.06 70 LEU A C 1
ATOM 546 O O . LEU A 1 70 ? -6.094 -0.362 9.425 1.00 98.06 70 LEU A O 1
ATOM 550 N N . HIS A 1 71 ? -6.143 1.752 8.647 1.00 98.06 71 HIS A N 1
ATOM 551 C CA . HIS A 1 71 ? -4.701 1.965 8.691 1.00 98.06 71 HIS A CA 1
ATOM 552 C C . HIS A 1 71 ? -4.317 2.586 10.033 1.00 98.06 71 HIS A C 1
ATOM 554 O O . HIS A 1 71 ? -4.893 3.596 10.443 1.00 98.06 71 HIS A O 1
ATOM 560 N N . LEU A 1 72 ? -3.345 1.986 10.712 1.00 98.06 72 LEU A N 1
ATOM 561 C CA . LEU A 1 72 ? -2.763 2.519 11.933 1.00 98.06 72 LEU A CA 1
ATOM 562 C C . LEU A 1 72 ? -1.620 3.463 11.565 1.00 98.06 72 LEU A C 1
ATOM 564 O O . LEU A 1 72 ? -0.671 3.089 10.871 1.00 98.06 72 LEU A O 1
ATOM 568 N N . ARG A 1 73 ? -1.711 4.699 12.046 1.00 95.38 73 ARG A N 1
ATOM 569 C CA . ARG A 1 73 ? -0.767 5.776 11.747 1.00 95.38 73 ARG A CA 1
ATOM 570 C C . ARG A 1 73 ? -0.355 6.520 13.013 1.00 95.38 73 ARG A C 1
ATOM 572 O O . ARG A 1 73 ? -0.949 6.380 14.078 1.00 95.38 73 ARG A O 1
ATOM 579 N N . GLY A 1 74 ? 0.696 7.315 12.896 1.00 92.75 74 GLY A N 1
ATOM 580 C CA . GLY A 1 74 ? 1.298 8.024 14.020 1.00 92.75 74 GLY A CA 1
ATOM 581 C C . GLY A 1 74 ? 2.790 8.211 13.796 1.00 92.75 74 GLY A C 1
ATOM 582 O O . GLY A 1 74 ? 3.308 7.844 12.739 1.00 92.75 74 GLY A O 1
ATOM 583 N N . SER A 1 75 ? 3.459 8.799 14.779 1.00 87.94 75 SER A N 1
ATOM 584 C CA . SER A 1 75 ? 4.915 8.889 14.811 1.00 87.94 75 SER A CA 1
ATOM 585 C C . SER A 1 75 ? 5.518 7.714 15.577 1.00 87.94 75 SER A C 1
ATOM 587 O O . SER A 1 75 ? 4.842 7.056 16.371 1.00 87.94 75 SER A O 1
ATOM 589 N N . ASP A 1 76 ? 6.810 7.494 15.344 1.00 89.50 76 ASP A N 1
ATOM 590 C CA . ASP A 1 76 ? 7.647 6.605 16.146 1.00 89.50 76 ASP A CA 1
ATOM 591 C C . ASP A 1 76 ? 7.075 5.177 16.247 1.00 89.50 76 ASP A C 1
ATOM 593 O O . ASP A 1 76 ? 6.643 4.594 15.251 1.00 89.50 76 ASP A O 1
ATOM 597 N N . GLU A 1 77 ? 7.095 4.593 17.443 1.00 93.25 77 GLU A N 1
ATOM 598 C CA . GLU A 1 77 ? 6.689 3.208 17.695 1.00 93.25 77 GLU A CA 1
ATOM 599 C C . GLU A 1 77 ? 5.182 3.049 17.943 1.00 93.25 77 GLU A C 1
ATOM 601 O O . GLU A 1 77 ? 4.676 1.925 17.953 1.00 93.25 77 GLU A O 1
ATOM 606 N N . LEU A 1 78 ? 4.442 4.149 18.124 1.00 95.31 78 LEU A N 1
ATOM 607 C CA . LEU A 1 78 ? 3.043 4.116 18.559 1.00 95.31 78 LEU A CA 1
ATOM 608 C C . LEU A 1 78 ? 2.126 3.297 17.627 1.00 95.31 78 LEU A C 1
ATOM 610 O O . LEU A 1 78 ? 1.358 2.484 18.145 1.00 95.31 78 LEU A O 1
ATOM 614 N N . PRO A 1 79 ? 2.195 3.409 16.281 1.00 96.06 79 PRO A N 1
ATOM 615 C CA . PRO A 1 79 ? 1.377 2.575 15.398 1.00 96.06 79 PRO A CA 1
ATOM 616 C C . PRO A 1 79 ? 1.628 1.081 15.611 1.00 96.06 79 PRO A C 1
ATOM 618 O O . PRO A 1 79 ? 0.684 0.294 15.631 1.00 96.06 79 PRO A O 1
ATOM 621 N N . MET A 1 80 ? 2.891 0.699 15.825 1.00 96.25 80 MET A N 1
ATOM 622 C CA . MET A 1 80 ? 3.285 -0.687 16.066 1.00 96.25 80 MET A CA 1
ATOM 623 C C . MET A 1 80 ? 2.812 -1.175 17.440 1.00 96.25 80 MET A C 1
ATOM 625 O O . MET A 1 80 ? 2.329 -2.299 17.552 1.00 96.25 80 MET A O 1
ATOM 629 N N . GLN A 1 81 ? 2.882 -0.330 18.473 1.00 96.69 81 GLN A N 1
ATOM 630 C CA . GLN A 1 81 ? 2.346 -0.645 19.801 1.00 96.69 81 GLN A CA 1
ATOM 631 C C . GLN A 1 81 ? 0.825 -0.844 19.757 1.00 96.69 81 GLN A C 1
ATOM 633 O O . GLN A 1 81 ? 0.317 -1.823 20.301 1.00 96.69 81 GLN A O 1
ATOM 638 N N . ILE A 1 82 ? 0.087 0.026 19.057 1.00 97.69 82 ILE A N 1
ATOM 639 C CA . ILE A 1 82 ? -1.363 -0.133 18.851 1.00 97.69 82 ILE A CA 1
ATOM 640 C C . ILE A 1 82 ? -1.648 -1.430 18.081 1.00 97.69 82 ILE A C 1
ATOM 642 O O . ILE A 1 82 ? -2.527 -2.198 18.476 1.00 97.69 82 ILE A O 1
ATOM 646 N N . TYR A 1 83 ? -0.886 -1.705 17.018 1.00 98.00 83 TYR A N 1
ATOM 647 C CA . TYR A 1 83 ? -1.010 -2.925 16.218 1.00 98.00 83 TYR A CA 1
ATOM 648 C C . TYR A 1 83 ? -0.811 -4.187 17.069 1.00 98.00 83 TYR A C 1
ATOM 650 O O . TYR A 1 83 ? -1.632 -5.107 17.025 1.00 98.00 83 TYR A O 1
ATOM 658 N N . GLU A 1 84 ? 0.238 -4.209 17.897 1.00 97.12 84 GLU A N 1
ATOM 659 C CA . GLU A 1 84 ? 0.507 -5.280 18.856 1.00 97.12 84 GLU A CA 1
ATOM 660 C C . GLU A 1 84 ? -0.646 -5.424 19.852 1.00 97.12 84 GLU A C 1
ATOM 662 O O . GLU A 1 84 ? -1.141 -6.530 20.044 1.00 97.12 84 GLU A O 1
ATOM 667 N N . ARG A 1 85 ? -1.132 -4.334 20.458 1.00 97.31 85 ARG A N 1
ATOM 668 C CA . ARG A 1 85 ? -2.236 -4.411 21.426 1.00 97.31 85 ARG A CA 1
ATOM 669 C C . ARG A 1 85 ? -3.495 -4.988 20.786 1.00 97.31 85 ARG A C 1
ATOM 671 O O . ARG A 1 85 ? -4.077 -5.915 21.341 1.00 97.31 85 ARG A O 1
ATOM 678 N N . ILE A 1 86 ? -3.883 -4.523 19.600 1.00 98.19 86 ILE A N 1
ATOM 679 C CA . ILE A 1 86 ? -5.081 -5.018 18.908 1.00 98.19 86 ILE A CA 1
ATOM 680 C C . ILE A 1 86 ? -4.947 -6.509 18.571 1.00 98.19 86 ILE A C 1
ATOM 682 O O . ILE A 1 86 ? -5.848 -7.293 18.871 1.00 98.19 86 ILE A O 1
ATOM 686 N N . LEU A 1 87 ? -3.830 -6.928 17.973 1.00 98.00 87 LEU A N 1
ATOM 687 C CA . LEU A 1 87 ? -3.698 -8.290 17.454 1.00 98.00 87 LEU A CA 1
ATOM 688 C C . LEU A 1 87 ? -3.164 -9.290 18.489 1.00 98.00 87 LEU A C 1
ATOM 690 O O . LEU A 1 87 ? -3.648 -10.416 18.551 1.00 98.00 87 LEU A O 1
ATOM 694 N N . ALA A 1 88 ? -2.195 -8.934 19.321 1.00 97.06 88 ALA A N 1
ATOM 695 C CA . ALA A 1 88 ? -1.649 -9.847 20.326 1.00 97.06 88 ALA A CA 1
ATOM 696 C C . ALA A 1 88 ? -2.478 -9.866 21.620 1.00 97.06 88 ALA A C 1
ATOM 698 O O . ALA A 1 88 ? -2.535 -10.898 22.290 1.00 97.06 88 ALA A O 1
ATOM 699 N N . ASN A 1 89 ? -3.122 -8.748 21.981 1.00 97.19 89 ASN A N 1
ATOM 700 C CA . ASN A 1 89 ? -3.864 -8.621 23.241 1.00 97.19 89 ASN A CA 1
ATOM 701 C C . ASN A 1 89 ? -5.384 -8.521 23.077 1.00 97.19 89 ASN A C 1
ATOM 703 O O . ASN A 1 89 ? -6.085 -8.634 24.084 1.00 97.19 89 ASN A O 1
ATOM 707 N N . GLY A 1 90 ? -5.907 -8.356 21.859 1.00 97.38 90 GLY A N 1
ATOM 708 C CA . GLY A 1 90 ? -7.342 -8.430 21.592 1.00 97.38 90 GLY A CA 1
ATOM 709 C C . GLY A 1 90 ? -7.936 -9.760 22.054 1.00 97.38 90 GLY A C 1
ATOM 710 O O . GLY A 1 90 ? -7.354 -10.818 21.814 1.00 97.38 90 GLY A O 1
ATOM 711 N N . VAL A 1 91 ? -9.099 -9.715 22.704 1.00 96.94 91 VAL A N 1
ATOM 712 C CA . VAL A 1 91 ? -9.850 -10.912 23.133 1.00 96.94 91 VAL A CA 1
ATOM 713 C C . VAL A 1 91 ? -11.254 -10.979 22.553 1.00 96.94 91 VAL A C 1
ATOM 715 O O . VAL A 1 91 ? -11.764 -12.072 22.321 1.00 96.94 91 VAL A O 1
ATOM 718 N N . ALA A 1 92 ? -11.867 -9.829 22.294 1.00 96.88 92 ALA A N 1
ATOM 719 C CA . ALA A 1 92 ? -13.180 -9.734 21.681 1.00 96.88 92 ALA A CA 1
ATOM 720 C C . ALA A 1 92 ? -13.369 -8.350 21.061 1.00 96.88 92 ALA A C 1
ATOM 722 O O . ALA A 1 92 ? -12.693 -7.385 21.429 1.00 96.88 92 ALA A O 1
ATOM 723 N N . LEU A 1 93 ? -14.318 -8.270 20.143 1.00 97.31 93 LEU A N 1
ATOM 724 C CA . LEU A 1 93 ? -14.789 -7.045 19.525 1.00 97.31 93 LEU A CA 1
ATOM 725 C C . LEU A 1 93 ? -16.239 -6.824 19.961 1.00 97.31 93 LEU A C 1
ATOM 727 O O . LEU A 1 93 ? -17.054 -7.739 19.893 1.00 97.31 93 LEU A O 1
ATOM 731 N N . VAL A 1 94 ? -16.568 -5.622 20.416 1.00 95.50 94 VAL A N 1
ATOM 732 C CA . VAL A 1 94 ? -17.926 -5.257 20.821 1.00 95.50 94 VAL A CA 1
ATOM 733 C C . VAL A 1 94 ? -18.421 -4.124 19.944 1.00 95.50 94 VAL A C 1
ATOM 735 O O . VAL A 1 94 ? -17.753 -3.103 19.817 1.00 95.50 94 VAL A O 1
ATOM 738 N N . VAL A 1 95 ? -19.606 -4.284 19.366 1.00 95.94 95 VAL A N 1
ATOM 739 C CA . VAL A 1 95 ? -20.266 -3.236 18.584 1.00 95.94 95 VAL A CA 1
ATOM 740 C C . VAL A 1 95 ? -21.539 -2.817 19.300 1.00 95.94 95 VAL A C 1
ATOM 742 O O . VAL A 1 95 ? -22.368 -3.657 19.660 1.00 95.94 95 VAL A O 1
ATOM 745 N N . MET A 1 96 ? -21.697 -1.521 19.546 1.00 93.00 96 MET A N 1
ATOM 746 C CA . MET A 1 96 ? -22.782 -1.005 20.375 1.00 93.00 96 MET A CA 1
ATOM 747 C C . MET A 1 96 ? -23.188 0.422 19.993 1.00 93.00 96 MET A C 1
ATOM 749 O O . MET A 1 96 ? -22.363 1.176 19.486 1.00 93.00 96 MET A O 1
ATOM 753 N N . PRO A 1 97 ? -24.440 0.829 20.261 1.00 91.81 97 PRO A N 1
ATOM 754 C CA . PRO A 1 97 ? -24.851 2.223 20.107 1.00 91.81 97 PRO A CA 1
ATOM 755 C C . PRO A 1 97 ? -24.005 3.158 20.980 1.00 91.81 97 PRO A C 1
ATOM 757 O O . PRO A 1 97 ? -23.684 2.805 22.120 1.00 91.81 97 PRO A O 1
ATOM 760 N N . ALA A 1 98 ? -23.693 4.350 20.465 1.00 89.88 98 ALA A N 1
ATOM 761 C CA . ALA A 1 98 ? -22.931 5.358 21.204 1.00 89.88 98 ALA A CA 1
ATOM 762 C C . ALA A 1 98 ? -23.734 5.977 22.368 1.00 89.88 98 ALA A C 1
ATOM 764 O O . ALA A 1 98 ? -23.167 6.299 23.417 1.00 89.88 98 ALA A O 1
ATOM 765 N N . ASP A 1 99 ? -25.060 6.114 22.222 1.00 84.06 99 ASP A N 1
ATOM 766 C CA . ASP A 1 99 ? -25.928 6.530 23.327 1.00 84.06 99 ASP A CA 1
ATOM 767 C C . ASP A 1 99 ? -26.063 5.397 24.357 1.00 84.06 99 ASP A C 1
ATOM 769 O O . ASP A 1 99 ? -26.670 4.349 24.114 1.00 84.06 99 ASP A O 1
ATOM 773 N N . LYS A 1 100 ? -25.535 5.643 25.562 1.00 74.88 100 LYS A N 1
ATOM 774 C CA . LYS A 1 100 ? -25.585 4.716 26.700 1.00 74.88 100 LYS A CA 1
ATOM 775 C C . LYS A 1 100 ? -27.017 4.372 27.139 1.00 74.88 100 LYS A C 1
ATOM 777 O O . LYS A 1 100 ? -27.202 3.343 27.787 1.00 74.88 100 LYS A O 1
ATOM 782 N N . LYS A 1 101 ? -28.022 5.187 26.790 1.00 74.44 101 LYS A N 1
ATOM 783 C CA . LYS A 1 101 ? -29.445 4.905 27.057 1.00 74.44 101 LYS A CA 1
ATOM 784 C C . LYS A 1 101 ? -30.000 3.796 26.165 1.00 74.44 101 LYS A C 1
ATOM 786 O O . LYS A 1 101 ? -30.971 3.146 26.547 1.00 74.44 101 LYS A O 1
ATOM 791 N N . ILE A 1 102 ? -29.399 3.577 24.995 1.00 73.12 102 ILE A N 1
ATOM 792 C CA . ILE A 1 102 ? -29.817 2.536 24.061 1.00 73.12 102 ILE A CA 1
ATOM 793 C C . ILE A 1 102 ? -29.185 1.212 24.505 1.00 73.12 102 ILE A C 1
ATOM 795 O O . ILE A 1 102 ? -27.959 1.025 24.534 1.00 73.12 102 ILE A O 1
ATOM 799 N N . SER A 1 103 ? -30.045 0.277 24.904 1.00 72.56 103 SER A N 1
ATOM 800 C CA . SER A 1 103 ? -29.640 -1.071 25.285 1.00 72.56 103 SER A CA 1
ATOM 801 C C . SER A 1 103 ? -29.318 -1.913 24.049 1.00 72.56 103 SER A C 1
ATOM 803 O O . SER A 1 103 ? -29.823 -1.680 22.954 1.00 72.56 103 SER A O 1
ATOM 805 N N . GLY A 1 104 ? -28.444 -2.899 24.235 1.00 82.00 104 GLY A N 1
ATOM 806 C CA . GLY A 1 104 ? -27.957 -3.754 23.157 1.00 82.00 104 GLY A CA 1
ATOM 807 C C . GLY A 1 104 ? -26.479 -3.534 22.853 1.00 82.00 104 GLY A C 1
ATOM 808 O O . GLY A 1 104 ? -25.933 -2.435 22.988 1.00 82.00 104 GLY A O 1
ATOM 809 N N . TYR A 1 105 ? -25.837 -4.638 22.508 1.00 90.12 105 TYR A N 1
ATOM 810 C CA . TYR A 1 105 ? -24.484 -4.741 21.991 1.00 90.12 105 TYR A CA 1
ATOM 811 C C . TYR A 1 105 ? -24.370 -6.093 21.282 1.00 90.12 105 TYR A C 1
ATOM 813 O O . TYR A 1 105 ? -25.159 -7.005 21.538 1.00 90.12 105 TYR A O 1
ATOM 821 N N . GLU A 1 106 ? -23.393 -6.222 20.401 1.00 93.19 106 GLU A N 1
ATOM 822 C CA . GLU A 1 106 ? -22.982 -7.496 19.827 1.00 93.19 106 GLU A CA 1
ATOM 823 C C . GLU A 1 106 ? -21.541 -7.766 20.233 1.00 93.19 106 GLU A C 1
ATOM 825 O O . GLU A 1 106 ? -20.707 -6.866 20.153 1.00 93.19 106 GLU A O 1
ATOM 830 N N . VAL A 1 107 ? -21.267 -8.984 20.699 1.00 94.75 107 VAL A N 1
ATOM 831 C CA . VAL A 1 107 ? -19.913 -9.436 21.026 1.00 94.75 107 VAL A CA 1
ATOM 832 C C . VAL A 1 107 ? -19.489 -10.431 19.965 1.00 94.75 107 VAL A C 1
ATOM 834 O O . VAL A 1 107 ? -20.139 -11.456 19.775 1.00 94.75 107 VAL A O 1
ATOM 837 N N . LEU A 1 108 ? -18.379 -10.126 19.314 1.00 96.25 108 LEU A N 1
ATOM 838 C CA . LEU A 1 108 ? -17.716 -10.959 18.332 1.00 96.25 108 LEU A CA 1
ATOM 839 C C . LEU A 1 108 ? -16.412 -11.463 18.951 1.00 96.25 108 LEU A C 1
ATOM 841 O O . LEU A 1 108 ? -15.700 -10.723 19.638 1.00 96.25 108 LEU A O 1
ATOM 845 N N . ASP A 1 109 ? -16.104 -12.738 18.748 1.00 96.06 109 ASP A N 1
ATOM 846 C CA . ASP A 1 109 ? -14.876 -13.321 19.281 1.00 96.06 109 ASP A CA 1
ATOM 847 C C . ASP A 1 109 ? -13.621 -12.783 18.562 1.00 96.06 109 ASP A C 1
ATOM 849 O O . ASP A 1 109 ? -13.686 -12.099 17.535 1.00 96.06 109 ASP A O 1
ATOM 853 N N . ARG A 1 110 ? -12.444 -13.123 19.095 1.00 96.25 110 ARG A N 1
ATOM 854 C CA . ARG A 1 110 ? -11.138 -12.691 18.582 1.00 96.25 110 ARG A CA 1
ATOM 855 C C . ARG A 1 110 ? -10.903 -12.979 17.087 1.00 96.25 110 ARG A C 1
ATOM 857 O O . ARG A 1 110 ? -10.109 -12.260 16.481 1.00 96.25 110 ARG A O 1
ATOM 864 N N . SER A 1 111 ? -11.538 -13.975 16.468 1.00 97.06 111 SER A N 1
ATOM 865 C CA . SER A 1 111 ? -11.351 -14.290 15.036 1.00 97.06 111 SER A CA 1
ATOM 866 C C . SER A 1 111 ? -11.803 -13.163 14.095 1.00 97.06 111 SER A C 1
ATOM 868 O O . SER A 1 111 ? -11.334 -13.078 12.957 1.00 97.06 111 SER A O 1
ATOM 870 N N . HIS A 1 112 ? -12.626 -12.241 14.600 1.00 98.06 112 HIS A N 1
ATOM 871 C CA . HIS A 1 112 ? -13.112 -11.067 13.878 1.00 98.06 112 HIS A CA 1
ATOM 872 C C . HIS A 1 112 ? -12.136 -9.882 13.899 1.00 98.06 112 HIS A C 1
ATOM 874 O O . HIS A 1 112 ? -12.438 -8.834 13.342 1.00 98.06 112 HIS A O 1
ATOM 880 N N . ILE A 1 113 ? -10.969 -10.026 14.535 1.00 98.31 113 ILE A N 1
ATOM 881 C CA . ILE A 1 113 ? -9.900 -9.020 14.568 1.00 98.31 113 ILE A CA 1
ATOM 882 C C . ILE A 1 113 ? -8.754 -9.534 13.693 1.00 98.31 113 ILE A C 1
ATOM 884 O O . ILE A 1 113 ? -7.991 -10.418 14.091 1.00 98.31 113 ILE A O 1
ATOM 888 N N . GLN A 1 114 ? -8.625 -9.002 12.485 1.00 97.75 114 GLN A N 1
ATOM 889 C CA . GLN A 1 114 ? -7.727 -9.550 11.471 1.00 97.75 114 GLN A CA 1
ATOM 890 C C . GLN A 1 114 ? -6.618 -8.568 11.109 1.00 97.75 114 GLN A C 1
ATOM 892 O O . GLN A 1 114 ? -6.789 -7.352 11.163 1.00 97.75 114 GLN A O 1
ATOM 897 N N . ARG A 1 115 ? -5.457 -9.116 10.750 1.00 96.38 115 ARG A N 1
ATOM 898 C CA . ARG A 1 115 ? -4.383 -8.361 10.098 1.00 96.38 115 ARG A CA 1
ATOM 899 C C . ARG A 1 115 ? -4.621 -8.346 8.593 1.00 96.38 115 ARG A C 1
ATOM 901 O O . ARG A 1 115 ? -5.130 -9.327 8.059 1.00 96.38 115 ARG A O 1
ATOM 908 N N . VAL A 1 116 ? -4.189 -7.287 7.918 1.00 95.62 116 VAL A N 1
ATOM 909 C CA . VAL A 1 116 ? -4.349 -7.122 6.464 1.00 95.62 116 VAL A CA 1
ATOM 910 C C . VAL A 1 116 ? -3.001 -6.777 5.823 1.00 95.62 116 VAL A C 1
ATOM 912 O O . VAL A 1 116 ? -2.154 -6.144 6.450 1.00 95.62 116 VAL A O 1
ATOM 915 N N . GLY A 1 117 ? -2.795 -7.194 4.572 1.00 93.00 117 GLY A N 1
ATOM 916 C CA . GLY A 1 117 ? -1.628 -6.839 3.752 1.00 93.00 117 GLY A CA 1
ATOM 917 C C . GLY A 1 117 ? -0.647 -7.983 3.475 1.00 93.00 117 GLY A C 1
ATOM 918 O O . GLY A 1 117 ? 0.446 -7.720 2.965 1.00 93.00 117 GLY A O 1
ATOM 919 N N . PHE A 1 118 ? -1.008 -9.223 3.827 1.00 92.94 118 PHE A N 1
ATOM 920 C CA . PHE A 1 118 ? -0.149 -10.412 3.720 1.00 92.94 118 PHE A CA 1
ATOM 921 C C . PHE A 1 118 ? -0.537 -11.355 2.572 1.00 92.94 118 PHE A C 1
ATOM 923 O O . PHE A 1 118 ? 0.299 -12.164 2.167 1.00 92.94 118 PHE A O 1
ATOM 930 N N . GLU A 1 119 ? -1.758 -11.236 2.046 1.00 92.06 119 GLU A N 1
ATOM 931 C CA . GLU A 1 119 ? -2.264 -12.089 0.965 1.00 92.06 119 GLU A CA 1
ATOM 932 C C . GLU A 1 119 ? -1.658 -11.712 -0.397 1.00 92.06 119 GLU A C 1
ATOM 934 O O . GLU A 1 119 ? -1.100 -10.624 -0.579 1.00 92.06 119 GLU A O 1
ATOM 939 N N . ASP A 1 120 ? -1.752 -12.616 -1.373 1.00 89.88 120 ASP A N 1
ATOM 940 C CA . ASP A 1 120 ? -1.148 -12.426 -2.696 1.00 89.88 120 ASP A CA 1
ATOM 941 C C . ASP A 1 120 ? -1.844 -11.341 -3.521 1.00 89.88 120 ASP A C 1
ATOM 943 O O . ASP A 1 120 ? -1.179 -10.572 -4.219 1.00 89.88 120 ASP A O 1
ATOM 947 N N . GLU A 1 121 ? -3.156 -11.199 -3.368 1.00 91.56 121 GLU A N 1
ATOM 948 C CA . GLU A 1 121 ? -3.959 -10.150 -3.997 1.00 91.56 121 GLU A CA 1
ATOM 949 C C . GLU A 1 121 ? -3.621 -8.758 -3.443 1.00 91.56 121 GLU A C 1
ATOM 951 O O . GLU A 1 121 ? -3.909 -7.749 -4.080 1.00 91.56 121 GLU A O 1
ATOM 956 N N . GLN A 1 122 ? -2.975 -8.702 -2.275 1.00 93.75 122 GLN A N 1
ATOM 957 C CA . GLN A 1 122 ? -2.570 -7.480 -1.576 1.00 93.75 122 GLN A CA 1
ATOM 958 C C . GLN A 1 122 ? -1.105 -7.100 -1.859 1.00 93.75 122 GLN A C 1
ATOM 960 O O . GLN A 1 122 ? -0.544 -6.212 -1.213 1.00 93.75 122 GLN A O 1
ATOM 965 N N . ALA A 1 123 ? -0.456 -7.772 -2.812 1.00 92.88 123 ALA A N 1
ATOM 966 C CA . ALA A 1 123 ? 0.928 -7.519 -3.185 1.00 92.88 123 ALA A CA 1
ATOM 967 C C . ALA A 1 123 ? 1.121 -6.148 -3.858 1.00 92.88 123 ALA A C 1
ATOM 969 O O . ALA A 1 123 ? 0.395 -5.765 -4.776 1.00 92.88 123 ALA A O 1
ATOM 970 N N . LEU A 1 124 ? 2.187 -5.435 -3.477 1.00 93.31 124 LEU A N 1
ATOM 971 C CA . LEU A 1 124 ? 2.653 -4.259 -4.222 1.00 93.31 124 LEU A CA 1
ATOM 972 C C . LEU A 1 124 ? 3.619 -4.692 -5.325 1.00 93.31 124 LEU A C 1
ATOM 974 O O . LEU A 1 124 ? 3.508 -4.235 -6.468 1.00 93.31 124 LEU A O 1
ATOM 978 N N . LEU A 1 125 ? 4.566 -5.569 -4.976 1.00 91.06 125 LEU A N 1
ATOM 979 C CA . LEU A 1 125 ? 5.579 -6.066 -5.897 1.00 91.06 125 LEU A CA 1
ATOM 980 C C . LEU A 1 125 ? 5.034 -7.227 -6.739 1.00 91.06 125 LEU A C 1
ATOM 982 O O . LEU A 1 125 ? 4.381 -8.124 -6.200 1.00 91.06 125 LEU A O 1
ATOM 986 N N . PRO A 1 126 ? 5.309 -7.242 -8.057 1.00 84.56 126 PRO A N 1
ATOM 987 C CA . PRO A 1 126 ? 4.913 -8.349 -8.908 1.00 84.56 126 PRO A CA 1
ATOM 988 C C . PRO A 1 126 ? 5.628 -9.623 -8.458 1.00 84.56 126 PRO A C 1
ATOM 990 O O . PRO A 1 126 ? 6.837 -9.639 -8.232 1.00 84.56 126 PRO A O 1
ATOM 993 N N . TYR A 1 127 ? 4.864 -10.698 -8.345 1.00 71.25 127 TYR A N 1
ATOM 994 C CA . TYR A 1 127 ? 5.355 -12.000 -7.929 1.00 71.25 127 TYR A CA 1
ATOM 995 C C . TYR A 1 127 ? 5.502 -12.928 -9.135 1.00 71.25 127 TYR A C 1
ATOM 997 O O . TYR A 1 127 ? 4.679 -12.908 -10.053 1.00 71.25 127 TYR A O 1
ATOM 1005 N N . SER A 1 128 ? 6.551 -13.749 -9.136 1.00 66.19 128 SER A N 1
ATOM 1006 C CA . SER A 1 128 ? 6.681 -14.854 -10.084 1.00 66.19 128 SER A CA 1
ATOM 1007 C C . SER A 1 128 ? 6.173 -16.127 -9.407 1.00 66.19 128 SER A C 1
ATOM 1009 O O . SER A 1 128 ? 6.561 -16.401 -8.274 1.00 66.19 128 SER A O 1
ATOM 1011 N N . GLN A 1 129 ? 5.357 -16.934 -10.095 1.00 59.25 129 GLN A N 1
ATOM 1012 C CA . GLN A 1 129 ? 4.857 -18.220 -9.568 1.00 59.25 129 GLN A CA 1
ATOM 1013 C C . GLN A 1 129 ? 5.985 -19.199 -9.175 1.00 59.25 129 GLN A C 1
ATOM 1015 O O . GLN A 1 129 ? 5.730 -20.198 -8.514 1.00 59.25 129 GLN A O 1
ATOM 1020 N N . ARG A 1 130 ? 7.230 -18.920 -9.591 1.00 63.19 130 ARG A N 1
ATOM 1021 C CA . ARG A 1 130 ? 8.424 -19.728 -9.312 1.00 63.19 130 ARG A CA 1
ATOM 1022 C C . ARG A 1 130 ? 9.155 -19.317 -8.027 1.00 63.19 130 ARG A C 1
ATOM 1024 O O . ARG A 1 130 ? 10.098 -19.995 -7.634 1.00 63.19 130 ARG A O 1
ATOM 1031 N N . SER A 1 131 ? 8.781 -18.206 -7.394 1.00 65.81 131 SER A N 1
ATOM 1032 C CA . SER A 1 131 ? 9.385 -17.742 -6.136 1.00 65.81 131 SER A CA 1
ATOM 1033 C C . SER A 1 131 ? 8.507 -18.135 -4.949 1.00 65.81 131 SER A C 1
ATOM 1035 O O . SER A 1 131 ? 7.353 -18.464 -5.147 1.00 65.81 131 SER A O 1
ATOM 1037 N N . PHE A 1 132 ? 9.030 -18.120 -3.721 1.00 76.88 132 PHE A N 1
ATOM 1038 C CA . PHE A 1 132 ? 8.231 -18.295 -2.500 1.00 76.88 132 PHE A CA 1
ATOM 1039 C C . PHE A 1 132 ? 7.696 -16.935 -2.026 1.00 76.88 132 PHE A C 1
ATOM 1041 O O . PHE A 1 132 ? 8.472 -15.980 -1.910 1.00 76.88 132 PHE A O 1
ATOM 1048 N N . SER A 1 133 ? 6.397 -16.827 -1.731 1.00 78.81 133 SER A N 1
ATOM 1049 C CA . SER A 1 133 ? 5.728 -15.557 -1.381 1.00 78.81 133 SER A CA 1
ATOM 1050 C C . SER A 1 133 ? 6.321 -14.885 -0.137 1.00 78.81 133 SER A C 1
ATOM 1052 O O . SER A 1 133 ? 6.322 -13.658 -0.034 1.00 78.81 133 SER A O 1
ATOM 1054 N N . GLY A 1 134 ? 6.948 -15.653 0.760 1.00 85.12 134 GLY A N 1
ATOM 1055 C CA . GLY A 1 134 ? 7.669 -15.108 1.911 1.00 85.12 134 GLY A CA 1
ATOM 1056 C C . GLY A 1 134 ? 8.812 -14.153 1.544 1.00 85.12 134 GLY A C 1
ATOM 1057 O O . GLY A 1 134 ? 9.022 -13.169 2.252 1.00 85.12 134 GLY A O 1
ATOM 1058 N N . TYR A 1 135 ? 9.509 -14.359 0.417 1.00 87.31 135 TYR A N 1
ATOM 1059 C CA . TYR A 1 135 ? 10.545 -13.418 -0.032 1.00 87.31 135 TYR A CA 1
ATOM 1060 C C . TYR A 1 135 ? 9.955 -12.068 -0.432 1.00 87.31 135 TYR A C 1
ATOM 1062 O O . TYR A 1 135 ? 10.541 -11.030 -0.122 1.00 87.31 135 TYR A O 1
ATOM 1070 N N . ARG A 1 136 ? 8.773 -12.072 -1.064 1.00 90.44 136 ARG A N 1
ATOM 1071 C CA . ARG A 1 136 ? 8.034 -10.843 -1.370 1.00 90.44 136 ARG A CA 1
ATOM 1072 C C . ARG A 1 136 ? 7.717 -10.097 -0.077 1.00 90.44 136 ARG A C 1
ATOM 1074 O O . ARG A 1 136 ? 8.053 -8.925 0.032 1.00 90.44 136 ARG A O 1
ATOM 1081 N N . LEU A 1 137 ? 7.133 -10.777 0.911 1.00 92.75 137 LEU A N 1
ATOM 1082 C CA . LEU A 1 137 ? 6.767 -10.154 2.186 1.00 92.75 137 LEU A CA 1
ATOM 1083 C C . LEU A 1 137 ? 7.976 -9.519 2.888 1.00 92.75 137 LEU A C 1
ATOM 1085 O O . LEU A 1 137 ? 7.872 -8.395 3.372 1.00 92.75 137 LEU A O 1
ATOM 1089 N N . LEU A 1 138 ? 9.135 -10.188 2.886 1.00 92.81 138 LEU A N 1
ATOM 1090 C CA . LEU A 1 138 ? 10.377 -9.626 3.427 1.00 92.81 138 LEU A CA 1
ATOM 1091 C C . LEU A 1 138 ? 10.824 -8.373 2.663 1.00 92.81 138 LEU A C 1
ATOM 1093 O O . LEU A 1 138 ? 11.131 -7.355 3.284 1.00 92.81 138 LEU A O 1
ATOM 1097 N N . GLN A 1 139 ? 10.834 -8.415 1.328 1.00 91.06 139 GLN A N 1
ATOM 1098 C CA . GLN A 1 139 ? 11.189 -7.252 0.508 1.00 91.06 139 GLN A CA 1
ATOM 1099 C C . GLN A 1 139 ? 10.254 -6.073 0.776 1.00 91.06 139 GLN A C 1
ATOM 1101 O O . GLN A 1 139 ? 10.707 -4.949 0.983 1.00 91.06 139 GLN A O 1
ATOM 1106 N N . GLU A 1 140 ? 8.951 -6.331 0.814 1.00 93.38 140 GLU A N 1
ATOM 1107 C CA . GLU A 1 140 ? 7.931 -5.319 1.053 1.00 93.38 140 GLU A CA 1
ATOM 1108 C C . GLU A 1 140 ? 8.025 -4.747 2.476 1.00 93.38 140 GLU A C 1
ATOM 1110 O O . GLU A 1 140 ? 7.855 -3.542 2.656 1.00 93.38 140 GLU A O 1
ATOM 1115 N N . TYR A 1 141 ? 8.381 -5.571 3.468 1.00 93.56 141 TYR A N 1
ATOM 1116 C CA . TYR A 1 141 ? 8.611 -5.143 4.849 1.00 93.56 141 TYR A CA 1
ATOM 1117 C C . TYR A 1 141 ? 9.812 -4.205 4.959 1.00 93.56 141 TYR A C 1
ATOM 1119 O O . TYR A 1 141 ? 9.681 -3.107 5.487 1.00 93.56 141 TYR A O 1
ATOM 1127 N N . PHE A 1 142 ? 10.965 -4.573 4.397 1.00 92.12 142 PHE A N 1
ATOM 1128 C CA . PHE A 1 142 ? 12.159 -3.717 4.432 1.00 92.12 142 PHE A CA 1
ATOM 1129 C C . PHE A 1 142 ? 12.082 -2.505 3.486 1.00 92.12 142 PHE A C 1
ATOM 1131 O O . PHE A 1 142 ? 12.866 -1.555 3.612 1.00 92.12 142 PHE A O 1
ATOM 1138 N N . ALA A 1 143 ? 11.172 -2.520 2.512 1.00 91.88 143 ALA A N 1
ATOM 1139 C CA . ALA A 1 143 ? 10.923 -1.385 1.632 1.00 91.88 143 ALA A CA 1
ATOM 1140 C C . ALA A 1 143 ? 9.956 -0.373 2.256 1.00 91.88 143 ALA A C 1
ATOM 1142 O O . ALA A 1 143 ? 10.243 0.824 2.230 1.00 91.88 143 ALA A O 1
ATOM 1143 N N . PHE A 1 144 ? 8.832 -0.835 2.808 1.00 93.81 144 PHE A N 1
ATOM 1144 C CA . PHE A 1 144 ? 7.770 0.037 3.302 1.00 93.81 144 PHE A CA 1
ATOM 1145 C C . PHE A 1 144 ? 6.940 -0.633 4.416 1.00 93.81 144 PHE A C 1
ATOM 1147 O O . PHE A 1 144 ? 5.815 -1.059 4.159 1.00 93.81 144 PHE A O 1
ATOM 1154 N N . PRO A 1 145 ? 7.436 -0.683 5.671 1.00 92.94 145 PRO A N 1
ATOM 1155 C CA . PRO A 1 145 ? 6.768 -1.380 6.779 1.00 92.94 145 PRO A CA 1
ATOM 1156 C C . PRO A 1 145 ? 5.315 -0.942 7.014 1.00 92.94 145 PRO A C 1
ATOM 1158 O O . PRO A 1 145 ? 4.455 -1.765 7.328 1.00 92.94 145 PRO A O 1
ATOM 1161 N N . ASN A 1 146 ? 5.020 0.346 6.798 1.00 93.62 146 ASN A N 1
ATOM 1162 C CA . ASN A 1 146 ? 3.701 0.944 7.024 1.00 93.62 146 ASN A CA 1
ATOM 1163 C C . ASN A 1 146 ? 2.570 0.287 6.222 1.00 93.62 146 ASN A C 1
ATOM 1165 O O . ASN A 1 146 ? 1.410 0.432 6.607 1.00 93.62 146 ASN A O 1
ATOM 1169 N N . ARG A 1 147 ? 2.871 -0.455 5.147 1.00 94.81 147 ARG A N 1
ATOM 1170 C CA . ARG A 1 147 ? 1.855 -1.225 4.413 1.00 94.81 147 ARG A CA 1
ATOM 1171 C C . ARG A 1 147 ? 1.199 -2.330 5.244 1.00 94.81 147 ARG A C 1
ATOM 1173 O O . ARG A 1 147 ? 0.113 -2.762 4.890 1.00 94.81 147 ARG A O 1
ATOM 1180 N N . PHE A 1 148 ? 1.877 -2.819 6.284 1.00 95.44 148 PHE A N 1
ATOM 1181 C CA . PHE A 1 148 ? 1.406 -3.914 7.136 1.00 95.44 148 PHE A CA 1
ATOM 1182 C C . PHE A 1 148 ? 0.667 -3.403 8.373 1.00 95.44 148 PHE A C 1
ATOM 1184 O O . PHE A 1 148 ? 0.176 -4.196 9.168 1.00 95.44 148 PHE A O 1
ATOM 1191 N N . MET A 1 149 ? 0.580 -2.083 8.549 1.00 96.94 149 MET A N 1
ATOM 1192 C CA . MET A 1 149 ? -0.102 -1.450 9.677 1.00 96.94 149 MET A CA 1
ATOM 1193 C C . MET A 1 149 ? -1.608 -1.346 9.415 1.00 96.94 149 MET A C 1
ATOM 1195 O O . MET A 1 149 ? -2.195 -0.279 9.554 1.00 96.94 149 MET A O 1
ATOM 1199 N N . PHE A 1 150 ? -2.232 -2.443 8.986 1.00 97.88 150 PHE A N 1
ATOM 1200 C CA . PHE A 1 150 ? -3.671 -2.510 8.750 1.00 97.88 150 PHE A CA 1
ATOM 1201 C C . PHE A 1 150 ? -4.325 -3.566 9.631 1.00 97.88 150 PHE A C 1
ATOM 1203 O O . PHE A 1 150 ? -3.863 -4.706 9.715 1.00 97.88 150 PHE A O 1
ATOM 1210 N N . VAL A 1 151 ? -5.446 -3.182 10.231 1.00 98.31 151 VAL A N 1
ATOM 1211 C CA . VAL A 1 151 ? -6.340 -4.086 10.953 1.00 98.31 151 VAL A CA 1
ATOM 1212 C 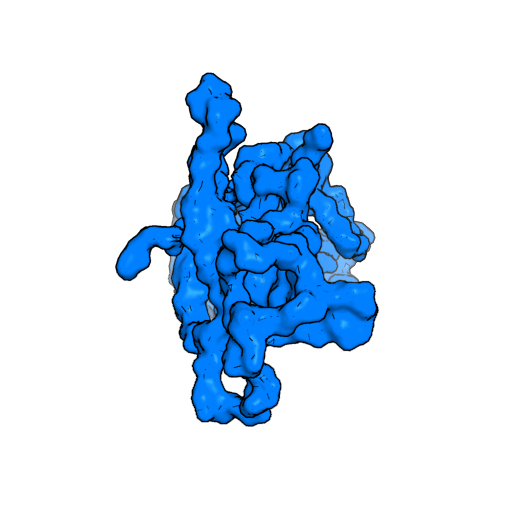C . VAL A 1 151 ? -7.725 -4.040 10.326 1.00 98.31 151 VAL A C 1
ATOM 1214 O O . VAL A 1 151 ? -8.144 -3.010 9.798 1.00 98.31 151 VAL A O 1
ATOM 1217 N N . GLU A 1 152 ? -8.435 -5.158 10.383 1.00 98.19 152 GLU A N 1
ATOM 1218 C CA . GLU A 1 152 ? -9.803 -5.268 9.898 1.00 98.19 152 GLU A CA 1
ATOM 1219 C C . GLU A 1 152 ? -10.692 -5.932 10.943 1.00 98.19 152 GLU A C 1
ATOM 1221 O O . GLU A 1 152 ? -10.322 -6.935 11.557 1.00 98.19 152 GLU A O 1
ATOM 1226 N N . PHE A 1 153 ? -11.868 -5.345 11.143 1.00 98.44 153 PHE A N 1
ATOM 1227 C CA . PHE A 1 153 ? -12.900 -5.863 12.025 1.00 98.44 153 PHE A CA 1
ATOM 1228 C C . PHE A 1 153 ? -14.051 -6.411 11.191 1.00 98.44 153 PHE A C 1
ATOM 1230 O O . PHE A 1 153 ? -14.757 -5.640 10.540 1.00 98.44 153 PHE A O 1
ATOM 1237 N N . THR A 1 154 ? -14.223 -7.729 11.176 1.00 98.19 154 THR A N 1
ATOM 1238 C CA . THR A 1 154 ? -15.223 -8.420 10.346 1.00 98.19 154 THR A CA 1
ATOM 1239 C C . THR A 1 154 ? -16.472 -8.778 11.154 1.00 98.19 154 THR A C 1
ATOM 1241 O O . THR A 1 154 ? -16.489 -8.666 12.376 1.00 98.19 154 THR A O 1
ATOM 1244 N N . GLY A 1 155 ? -17.557 -9.174 10.480 1.00 96.94 155 GLY A N 1
ATOM 1245 C CA . GLY A 1 155 ? -18.785 -9.651 11.138 1.00 96.94 155 GLY A CA 1
ATOM 1246 C C . GLY A 1 155 ? -19.639 -8.566 11.806 1.00 96.94 155 GLY A C 1
ATOM 1247 O O . GLY A 1 155 ? -20.664 -8.878 12.402 1.00 96.94 155 GLY A O 1
ATOM 1248 N N . ILE A 1 156 ? -19.279 -7.285 11.675 1.00 97.12 156 ILE A N 1
ATOM 1249 C CA . ILE A 1 156 ? -19.969 -6.174 12.354 1.00 97.12 156 ILE A CA 1
ATOM 1250 C C . ILE A 1 156 ? -21.335 -5.819 11.743 1.00 97.12 156 ILE A C 1
ATOM 1252 O O . ILE A 1 156 ? -22.098 -5.056 12.338 1.00 97.12 156 ILE A O 1
ATOM 1256 N N . GLY A 1 157 ? -21.661 -6.366 10.568 1.00 96.56 157 GLY A N 1
ATOM 1257 C CA . GLY A 1 157 ? -22.833 -5.976 9.782 1.00 96.56 157 GLY A CA 1
ATOM 1258 C C . GLY A 1 157 ? -24.168 -6.133 10.510 1.00 96.56 157 GLY A C 1
ATOM 1259 O O . GLY A 1 157 ? -25.034 -5.269 10.386 1.00 96.56 157 GLY A O 1
ATOM 1260 N N . SER A 1 158 ? -24.334 -7.186 11.317 1.00 94.56 158 SER A N 1
ATOM 1261 C CA . SER A 1 158 ? -25.581 -7.412 12.060 1.00 94.56 158 SER A CA 1
ATOM 1262 C C . SER A 1 158 ? -25.827 -6.325 13.116 1.00 94.56 158 SER A C 1
ATOM 1264 O O . SER A 1 158 ? -26.941 -5.811 13.239 1.00 94.56 158 SER A O 1
ATOM 1266 N N . ALA A 1 159 ? -24.782 -5.913 13.837 1.00 93.88 159 ALA A N 1
ATOM 1267 C CA . ALA A 1 159 ? -24.848 -4.826 14.809 1.00 93.88 159 ALA A CA 1
ATOM 1268 C C . ALA A 1 159 ? -25.089 -3.469 14.142 1.00 93.88 159 ALA A C 1
ATOM 1270 O O . ALA A 1 159 ? -25.922 -2.695 14.618 1.00 93.88 159 ALA A O 1
ATOM 1271 N N . VAL A 1 160 ? -24.406 -3.211 13.023 1.00 95.69 160 VAL A N 1
ATOM 1272 C CA . VAL A 1 160 ? -24.584 -2.000 12.209 1.00 95.69 160 VAL A CA 1
ATOM 1273 C C . VAL A 1 160 ? -26.038 -1.867 11.750 1.00 95.69 160 VAL A C 1
ATOM 1275 O O . VAL A 1 160 ? -26.663 -0.840 11.994 1.00 95.69 160 VAL A O 1
ATOM 1278 N N . GLN A 1 161 ? -26.621 -2.930 11.186 1.00 94.69 161 GLN A N 1
ATOM 1279 C CA . GLN A 1 161 ? -28.004 -2.941 10.689 1.00 94.69 161 GLN A CA 1
ATOM 1280 C C . GLN A 1 161 ? -29.064 -2.722 11.779 1.00 94.69 161 GLN A C 1
ATOM 1282 O O . GLN A 1 161 ? -30.188 -2.320 11.483 1.00 94.69 161 GLN A O 1
ATOM 1287 N N . ARG A 1 162 ? -28.739 -2.987 13.050 1.00 93.25 162 ARG A N 1
ATOM 1288 C CA . ARG A 1 162 ? -29.641 -2.721 14.183 1.00 93.25 162 ARG A CA 1
ATOM 1289 C C . ARG A 1 162 ? -29.494 -1.307 14.753 1.00 93.25 162 ARG A C 1
ATOM 1291 O O . ARG A 1 162 ? -30.315 -0.907 15.579 1.00 93.25 162 ARG A O 1
ATOM 1298 N N . CYS A 1 163 ? -28.476 -0.552 14.346 1.00 93.62 163 CYS A N 1
ATOM 1299 C CA . CYS A 1 163 ? -28.171 0.764 14.895 1.00 93.62 163 CYS A CA 1
ATOM 1300 C C . CYS A 1 163 ? -28.906 1.876 14.128 1.00 93.62 163 CYS A C 1
ATOM 1302 O O . CYS A 1 163 ? -28.437 2.369 13.106 1.00 93.62 163 CYS A O 1
ATOM 1304 N N . ARG A 1 164 ? -30.053 2.314 14.660 1.00 94.00 164 ARG A N 1
ATOM 1305 C CA . ARG A 1 164 ? -30.849 3.442 14.129 1.00 94.00 164 ARG A CA 1
ATOM 1306 C C . ARG A 1 164 ? -30.369 4.812 14.619 1.00 94.00 164 ARG A C 1
ATOM 1308 O O . ARG A 1 164 ? -31.176 5.703 14.870 1.00 94.00 164 ARG A O 1
ATOM 1315 N N . ASP A 1 165 ? -29.067 4.951 14.813 1.00 94.38 165 ASP A N 1
ATOM 1316 C CA . ASP A 1 165 ? -28.426 6.187 15.249 1.00 94.38 165 ASP A CA 1
ATOM 1317 C C . ASP A 1 165 ? -27.355 6.583 14.228 1.00 94.38 165 ASP A C 1
ATOM 1319 O O . ASP A 1 165 ? -26.930 5.790 13.383 1.00 94.38 165 ASP A O 1
ATOM 1323 N N . THR A 1 166 ? -26.939 7.837 14.289 1.00 95.88 166 THR A N 1
ATOM 1324 C CA . THR A 1 166 ? -25.862 8.389 13.474 1.00 95.88 166 THR A CA 1
ATOM 1325 C C . THR A 1 166 ? -24.481 8.039 14.031 1.00 95.88 166 THR A C 1
ATOM 1327 O O . THR A 1 166 ? -23.487 8.239 13.341 1.00 95.88 166 THR A O 1
ATOM 1330 N N . GLU A 1 167 ? -24.399 7.498 15.251 1.00 96.94 167 GLU A N 1
ATOM 1331 C CA . GLU A 1 167 ? -23.148 7.132 15.920 1.00 96.94 167 GLU A CA 1
ATOM 1332 C C . GLU A 1 167 ? -23.165 5.692 16.442 1.00 96.94 167 GLU A C 1
ATOM 1334 O O . GLU A 1 167 ? -24.142 5.232 17.037 1.00 96.94 167 GLU A O 1
ATOM 1339 N N . ILE A 1 168 ? -22.043 4.994 16.271 1.00 96.94 168 ILE A N 1
ATOM 1340 C CA . ILE A 1 168 ? -21.837 3.635 16.777 1.00 96.94 168 ILE A CA 1
ATOM 1341 C C . ILE A 1 168 ? -20.426 3.510 17.350 1.00 96.94 168 ILE A C 1
ATOM 1343 O O . ILE A 1 168 ? -19.465 4.046 16.792 1.00 96.94 168 ILE A O 1
ATOM 1347 N N . ASP A 1 169 ? -20.304 2.798 18.464 1.00 97.00 169 ASP A N 1
ATOM 1348 C CA . ASP A 1 169 ? -19.029 2.493 19.099 1.00 97.00 169 ASP A CA 1
ATOM 1349 C C . ASP A 1 169 ? -18.592 1.071 18.714 1.00 97.00 169 ASP A C 1
ATOM 1351 O O . ASP A 1 169 ? -19.339 0.099 18.861 1.00 97.00 169 ASP A O 1
ATOM 1355 N N . VAL A 1 170 ? -17.356 0.961 18.230 1.00 97.88 170 VAL A N 1
ATOM 1356 C CA . VAL A 1 170 ? -16.646 -0.293 17.967 1.00 97.88 170 VAL A CA 1
ATOM 1357 C C . VAL A 1 170 ? -15.513 -0.394 18.981 1.00 97.88 170 VAL A C 1
ATOM 1359 O O . VAL A 1 170 ? -14.594 0.422 18.982 1.00 97.88 170 VAL A O 1
ATOM 1362 N N . VAL A 1 171 ? -15.588 -1.373 19.875 1.00 97.12 171 VAL A N 1
ATOM 1363 C CA . VAL A 1 171 ? -14.689 -1.511 21.021 1.00 97.12 171 VAL A CA 1
ATOM 1364 C C . VAL A 1 171 ? -13.875 -2.788 20.890 1.00 97.12 171 VAL A C 1
ATOM 1366 O O . VAL A 1 171 ? -14.424 -3.887 20.868 1.00 97.12 171 VAL A O 1
ATOM 1369 N N . ILE A 1 172 ? -12.554 -2.653 20.861 1.00 97.81 172 ILE A N 1
ATOM 1370 C CA . ILE A 1 172 ? -11.629 -3.779 20.953 1.00 97.81 172 ILE A CA 1
ATOM 1371 C C . ILE A 1 172 ? -11.324 -4.015 22.431 1.00 97.81 172 ILE A C 1
ATOM 1373 O O . ILE A 1 172 ? -10.704 -3.170 23.074 1.00 97.81 172 ILE A O 1
ATOM 1377 N N . LEU A 1 173 ? -11.745 -5.157 22.973 1.00 96.94 173 LEU A N 1
ATOM 1378 C CA . LEU A 1 173 ? -11.432 -5.558 24.344 1.00 96.94 173 LEU A CA 1
ATOM 1379 C C . LEU A 1 173 ? -10.060 -6.227 24.395 1.00 96.94 173 LEU A C 1
ATOM 1381 O O . LEU A 1 173 ? -9.758 -7.094 23.573 1.00 96.94 173 LEU A O 1
ATOM 1385 N N . LEU A 1 174 ? -9.247 -5.847 25.380 1.00 96.81 174 LEU A N 1
ATOM 1386 C CA . LEU A 1 174 ? -7.844 -6.242 25.503 1.00 96.81 174 LEU A CA 1
ATOM 1387 C C . LEU A 1 174 ? -7.585 -6.994 26.811 1.00 96.81 174 LEU A C 1
ATOM 1389 O O . LEU A 1 174 ? -8.076 -6.594 27.865 1.00 96.81 174 LEU A O 1
ATOM 1393 N N . ASN A 1 175 ? -6.747 -8.033 26.782 1.00 95.62 175 ASN A N 1
ATOM 1394 C CA . ASN A 1 175 ? -6.344 -8.789 27.980 1.00 95.62 175 ASN A CA 1
ATOM 1395 C C . ASN A 1 175 ? -5.206 -8.161 28.799 1.00 95.62 175 ASN A C 1
ATOM 1397 O O . ASN A 1 175 ? -4.817 -8.684 29.852 1.00 95.62 175 ASN A O 1
ATOM 1401 N N . ARG A 1 176 ? -4.667 -7.041 28.316 1.00 94.44 176 ARG A N 1
ATOM 1402 C CA . ARG A 1 176 ? -3.569 -6.303 28.930 1.00 94.44 176 ARG A CA 1
ATOM 1403 C C . ARG A 1 176 ? -3.930 -4.825 28.995 1.00 94.44 176 ARG A C 1
ATOM 1405 O O . ARG A 1 176 ? -4.349 -4.254 27.993 1.00 94.44 176 ARG A O 1
ATOM 1412 N N . SER A 1 177 ? -3.749 -4.250 30.180 1.00 93.06 177 SER A N 1
ATOM 1413 C CA . SER A 1 177 ? -3.874 -2.815 30.429 1.00 93.06 177 SER A CA 1
ATOM 1414 C C . SER A 1 177 ? -2.506 -2.142 30.299 1.00 93.06 177 SER A C 1
ATOM 1416 O O . SER A 1 177 ? -1.485 -2.758 30.623 1.00 93.06 177 SER A O 1
ATOM 1418 N N . ASP A 1 178 ? -2.502 -0.924 29.773 1.00 93.25 178 ASP A N 1
ATOM 1419 C CA . ASP A 1 178 ? -1.328 -0.126 29.443 1.00 93.25 178 ASP A CA 1
ATOM 1420 C C . ASP A 1 178 ? -1.686 1.363 29.565 1.00 93.25 178 ASP A C 1
ATOM 1422 O O . ASP A 1 178 ? -2.175 1.989 28.625 1.00 93.25 178 ASP A O 1
ATOM 1426 N N . SER A 1 179 ? -1.485 1.922 30.759 1.00 91.31 179 SER A N 1
ATOM 1427 C CA . SER A 1 179 ? -1.890 3.294 31.089 1.00 91.31 179 SER A CA 1
ATOM 1428 C C . SER A 1 179 ? -1.155 4.369 30.296 1.00 91.31 179 SER A C 1
ATOM 1430 O O . SER A 1 179 ? -1.624 5.504 30.222 1.00 91.31 179 SER A O 1
ATOM 1432 N N . ASP A 1 180 ? -0.008 4.039 29.703 1.00 92.19 180 ASP A N 1
ATOM 1433 C CA . ASP A 1 180 ? 0.742 4.993 28.891 1.00 92.19 180 ASP A CA 1
ATOM 1434 C C . ASP A 1 180 ? 0.010 5.267 27.568 1.00 92.19 180 ASP A C 1
ATOM 1436 O O . ASP A 1 180 ? 0.006 6.400 27.081 1.00 92.19 180 ASP A O 1
ATOM 1440 N N . LEU A 1 181 ? -0.702 4.269 27.030 1.00 93.50 181 LEU A N 1
ATOM 1441 C CA . LEU A 1 181 ? -1.487 4.407 25.801 1.00 93.50 181 LEU A CA 1
ATOM 1442 C C . LEU A 1 181 ? -2.749 5.256 25.976 1.00 93.50 181 LEU A C 1
ATOM 1444 O O . LEU A 1 181 ? -3.186 5.877 25.009 1.00 93.50 181 LEU A O 1
ATOM 1448 N N . GLU A 1 182 ? -3.294 5.351 27.189 1.00 92.44 182 GLU A N 1
ATOM 1449 C CA . GLU A 1 182 ? -4.488 6.151 27.508 1.00 92.44 182 GLU A CA 1
ATOM 1450 C C . GLU A 1 182 ? -4.344 7.624 27.093 1.00 92.44 182 GLU A C 1
ATOM 1452 O O . GLU A 1 182 ? -5.299 8.250 26.644 1.00 92.44 182 GLU A O 1
ATOM 1457 N N . LYS A 1 183 ? -3.125 8.174 27.177 1.00 90.88 183 LYS A N 1
ATOM 1458 C CA . LYS A 1 183 ? -2.829 9.571 26.807 1.00 90.88 183 LYS A CA 1
ATOM 1459 C C . LYS A 1 183 ? -2.341 9.742 25.370 1.00 90.88 183 LYS A C 1
ATOM 1461 O O . LYS A 1 183 ? -2.277 10.872 24.889 1.00 90.88 183 LYS A O 1
ATOM 1466 N N . LEU A 1 184 ? -1.931 8.655 24.720 1.00 94.62 184 LEU A N 1
ATOM 1467 C CA . LEU A 1 184 ? -1.282 8.680 23.407 1.00 94.62 184 LEU A CA 1
ATOM 1468 C C . LEU A 1 184 ? -2.241 8.309 22.277 1.00 94.62 184 LEU A C 1
ATOM 1470 O O . LEU A 1 184 ? -2.123 8.842 21.175 1.00 94.62 184 LEU A O 1
ATOM 1474 N N . VAL A 1 185 ? -3.178 7.396 22.539 1.00 96.75 185 VAL A N 1
ATOM 1475 C CA . VAL A 1 185 ? -4.138 6.920 21.545 1.00 96.75 185 VAL A CA 1
ATOM 1476 C C . VAL A 1 185 ? -5.238 7.956 21.353 1.00 96.75 185 VAL A C 1
ATOM 1478 O O . VAL A 1 185 ? -5.945 8.331 22.281 1.00 96.75 185 VAL A O 1
ATOM 1481 N N . SER A 1 186 ? -5.407 8.379 20.108 1.00 97.25 186 SER A N 1
ATOM 1482 C CA . SER A 1 186 ? -6.438 9.311 19.675 1.00 97.25 186 SER A CA 1
ATOM 1483 C C . SER A 1 186 ? -6.978 8.905 18.304 1.00 97.25 186 SER A C 1
ATOM 1485 O O . SER A 1 186 ? -6.446 8.011 17.638 1.00 97.25 186 SER A O 1
ATOM 1487 N N . LYS A 1 187 ? -8.022 9.594 17.830 1.00 97.62 187 LYS A N 1
ATOM 1488 C CA . LYS A 1 187 ? -8.580 9.354 16.487 1.00 97.62 187 LYS A CA 1
ATOM 1489 C C . LYS A 1 187 ? -7.554 9.523 15.366 1.00 97.62 187 LYS A C 1
ATOM 1491 O O . LYS A 1 187 ? -7.681 8.870 14.338 1.00 97.62 187 LYS A O 1
ATOM 1496 N N . ASP A 1 188 ? -6.533 10.358 15.565 1.00 96.69 188 ASP A N 1
ATOM 1497 C CA . ASP A 1 188 ? -5.528 10.649 14.540 1.00 96.69 188 ASP A CA 1
ATOM 1498 C C . ASP A 1 188 ? -4.591 9.458 14.295 1.00 96.69 188 ASP A C 1
ATOM 1500 O O . ASP A 1 188 ? -3.881 9.432 13.289 1.00 96.69 188 ASP A O 1
ATOM 1504 N N . ASN A 1 189 ? -4.627 8.445 15.171 1.00 97.56 189 ASN A N 1
ATOM 1505 C CA . ASN A 1 189 ? -3.884 7.200 15.014 1.00 97.56 189 ASN A CA 1
ATOM 1506 C C . ASN A 1 189 ? -4.564 6.178 14.096 1.00 97.56 189 ASN A C 1
ATOM 1508 O O . ASN A 1 189 ? -3.957 5.162 13.759 1.00 97.56 189 ASN A O 1
ATOM 1512 N N . PHE A 1 190 ? -5.798 6.439 13.670 1.00 98.31 190 PHE A N 1
ATOM 1513 C CA . PHE A 1 190 ? -6.593 5.527 12.858 1.00 98.31 190 PHE A CA 1
ATOM 1514 C C . PHE A 1 190 ? -7.074 6.252 11.604 1.00 98.31 190 PHE A C 1
ATOM 1516 O O . PHE A 1 190 ? -7.679 7.320 11.675 1.00 98.31 190 PHE A O 1
ATOM 1523 N N . ALA A 1 191 ? -6.825 5.672 10.436 1.00 97.69 191 ALA A N 1
ATOM 1524 C CA . ALA A 1 191 ? -7.287 6.214 9.170 1.00 97.69 191 ALA A CA 1
ATOM 1525 C C . ALA A 1 191 ? -8.181 5.211 8.438 1.00 97.69 191 ALA A C 1
ATOM 1527 O O . ALA A 1 191 ? -7.816 4.056 8.223 1.00 97.69 191 ALA A O 1
ATOM 1528 N N . LEU A 1 192 ? -9.359 5.687 8.041 1.00 97.31 192 LEU A N 1
ATOM 1529 C CA . LEU A 1 192 ? -10.255 4.985 7.128 1.00 97.31 192 LEU A CA 1
ATOM 1530 C C . LEU A 1 192 ? -9.784 5.165 5.682 1.00 97.31 192 LEU A C 1
ATOM 1532 O O . LEU A 1 192 ? -9.040 6.098 5.373 1.00 97.31 192 LEU A O 1
ATOM 1536 N N . PHE A 1 193 ? -10.291 4.313 4.792 1.00 96.31 193 PHE A N 1
ATOM 1537 C CA . PHE A 1 193 ? -10.207 4.503 3.338 1.00 96.31 193 PHE A CA 1
ATOM 1538 C C . PHE A 1 193 ? -8.771 4.637 2.811 1.00 96.31 193 PHE A C 1
ATOM 1540 O O . PHE A 1 193 ? -8.473 5.475 1.959 1.00 96.31 193 PHE A O 1
ATOM 1547 N N . CYS A 1 194 ? -7.867 3.823 3.351 1.00 96.38 194 CYS A N 1
ATOM 1548 C CA . CYS A 1 194 ? -6.456 3.818 2.993 1.00 96.38 194 CYS A CA 1
ATOM 1549 C C . CYS A 1 194 ? -6.094 2.542 2.228 1.00 96.38 194 CYS A C 1
ATOM 1551 O O . CYS A 1 194 ? -6.513 1.452 2.603 1.00 96.38 194 CYS A O 1
ATOM 1553 N N . SER A 1 195 ? -5.232 2.677 1.220 1.00 96.06 195 SER A N 1
ATOM 1554 C CA . SER A 1 195 ? -4.556 1.557 0.563 1.00 96.06 195 SER A CA 1
ATOM 1555 C C . SER A 1 195 ? -3.067 1.875 0.434 1.00 96.06 195 SER A C 1
ATOM 1557 O O . SER A 1 195 ? -2.722 2.999 0.055 1.00 96.06 195 SER A O 1
ATOM 1559 N N . PRO A 1 196 ? -2.167 0.901 0.655 1.00 96.62 196 PRO A N 1
ATOM 1560 C CA . PRO A 1 196 ? -0.797 0.997 0.175 1.00 96.62 196 PRO A CA 1
ATOM 1561 C C . PRO A 1 196 ? -0.785 1.202 -1.341 1.00 96.62 196 PRO A C 1
ATOM 1563 O O . PRO A 1 196 ? -1.646 0.675 -2.054 1.00 96.62 196 PRO A O 1
ATOM 1566 N N . ALA A 1 197 ? 0.201 1.947 -1.833 1.00 96.12 197 ALA A N 1
ATOM 1567 C CA . ALA A 1 197 ? 0.388 2.179 -3.256 1.00 96.12 197 ALA A CA 1
ATOM 1568 C C . ALA A 1 197 ? 1.873 2.164 -3.624 1.00 96.12 197 ALA A C 1
ATOM 1570 O O . ALA A 1 197 ? 2.730 2.513 -2.813 1.00 96.12 197 ALA A O 1
ATOM 1571 N N . ILE A 1 198 ? 2.173 1.758 -4.856 1.00 96.31 198 ILE A N 1
ATOM 1572 C CA . ILE A 1 198 ? 3.534 1.657 -5.386 1.00 96.31 198 ILE A CA 1
ATOM 1573 C C . ILE A 1 198 ? 3.654 2.431 -6.694 1.00 96.31 198 ILE A C 1
ATOM 1575 O O . ILE A 1 198 ? 2.758 2.389 -7.536 1.00 96.31 198 ILE A O 1
ATOM 1579 N N . ASN A 1 199 ? 4.783 3.118 -6.872 1.00 96.56 199 ASN A N 1
ATOM 1580 C CA . ASN A 1 199 ? 5.143 3.794 -8.112 1.00 96.56 199 ASN A CA 1
ATOM 1581 C C . ASN A 1 199 ? 5.620 2.776 -9.160 1.00 96.56 199 ASN A C 1
ATOM 1583 O O . ASN A 1 199 ? 6.815 2.650 -9.419 1.00 96.56 199 ASN A O 1
ATOM 1587 N N . LEU A 1 200 ? 4.686 1.986 -9.687 1.00 95.94 200 LEU A N 1
ATOM 1588 C CA . LEU A 1 200 ? 4.956 0.914 -10.638 1.00 95.94 200 LEU A CA 1
ATOM 1589 C C . LEU A 1 200 ? 3.771 0.751 -11.589 1.00 95.94 200 LEU A C 1
ATOM 1591 O O . LEU A 1 200 ? 2.673 0.390 -11.164 1.00 95.94 200 LEU A O 1
ATOM 1595 N N . PHE A 1 201 ? 4.001 0.998 -12.873 1.00 95.94 201 PHE A N 1
ATOM 1596 C CA . PHE A 1 201 ? 2.953 1.042 -13.894 1.00 95.94 201 PHE A CA 1
ATOM 1597 C C . PHE A 1 201 ? 3.446 0.459 -15.216 1.00 95.94 201 PHE A C 1
ATOM 1599 O O . PHE A 1 201 ? 4.647 0.381 -15.473 1.00 95.94 201 PHE A O 1
ATOM 1606 N N . SER A 1 202 ? 2.515 0.011 -16.055 1.00 95.56 202 SER A N 1
ATOM 1607 C CA . SER A 1 202 ? 2.850 -0.556 -17.364 1.00 95.56 202 SER A CA 1
ATOM 1608 C C . SER A 1 202 ? 3.037 0.552 -18.391 1.00 95.56 202 SER A C 1
ATOM 1610 O O . SER A 1 202 ? 2.228 1.471 -18.475 1.00 95.56 202 SER A O 1
ATOM 1612 N N . LYS A 1 203 ? 4.082 0.451 -19.212 1.00 95.62 203 LYS A N 1
ATOM 1613 C CA . LYS A 1 203 ? 4.358 1.402 -20.287 1.00 95.62 203 LYS A CA 1
ATOM 1614 C C . LYS A 1 203 ? 4.999 0.695 -21.479 1.00 95.62 203 LYS A C 1
ATOM 1616 O O . LYS A 1 203 ? 5.866 -0.163 -21.319 1.00 95.62 203 LYS A O 1
ATOM 1621 N N . ARG A 1 204 ? 4.581 1.083 -22.684 1.00 95.38 204 ARG A N 1
ATOM 1622 C CA . ARG A 1 204 ? 5.277 0.752 -23.935 1.00 95.38 204 ARG A CA 1
ATOM 1623 C C . ARG A 1 204 ? 6.424 1.731 -24.140 1.00 95.38 204 ARG A C 1
ATOM 1625 O O . ARG A 1 204 ? 6.212 2.936 -24.010 1.00 95.38 204 ARG A O 1
ATOM 1632 N N . THR A 1 205 ? 7.614 1.219 -24.4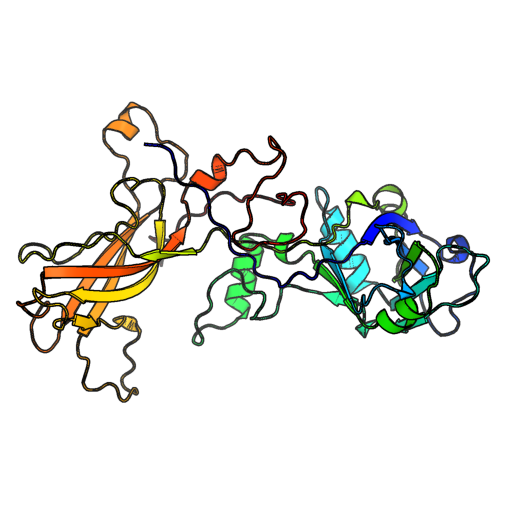35 1.00 93.44 205 THR A N 1
ATOM 1633 C CA . THR A 1 205 ? 8.760 2.065 -24.779 1.00 93.44 205 THR A CA 1
ATOM 1634 C C . THR A 1 205 ? 8.574 2.692 -26.154 1.00 93.44 205 THR A C 1
ATOM 1636 O O . THR A 1 205 ? 7.818 2.186 -26.990 1.00 93.44 205 THR A O 1
ATOM 1639 N N . ASP A 1 206 ? 9.339 3.744 -26.437 1.00 93.12 206 ASP A N 1
ATOM 1640 C CA . ASP A 1 206 ? 9.514 4.178 -27.820 1.00 93.12 206 ASP A CA 1
ATOM 1641 C C . ASP A 1 206 ? 10.138 3.052 -28.654 1.00 93.12 206 ASP A C 1
ATOM 1643 O O . ASP A 1 206 ? 10.932 2.247 -28.153 1.00 93.12 206 ASP A O 1
ATOM 1647 N N . ARG A 1 207 ? 9.801 3.014 -29.949 1.00 94.00 207 ARG A N 1
ATOM 1648 C CA . ARG A 1 207 ? 10.295 1.980 -30.866 1.00 94.00 207 ARG A CA 1
ATOM 1649 C C . ARG A 1 207 ? 11.812 2.033 -30.987 1.00 94.00 207 ARG A C 1
ATOM 1651 O O . ARG A 1 207 ? 12.386 3.098 -31.236 1.00 94.00 207 ARG A O 1
ATOM 1658 N N . ILE A 1 208 ? 12.481 0.897 -30.846 1.00 94.12 208 ILE A N 1
ATOM 1659 C CA . ILE A 1 208 ? 13.937 0.810 -30.992 1.00 94.12 208 ILE A CA 1
ATOM 1660 C C . ILE A 1 208 ? 14.254 0.389 -32.417 1.00 94.12 208 ILE A C 1
ATOM 1662 O O . ILE A 1 208 ? 13.713 -0.603 -32.872 1.00 94.12 208 ILE A O 1
ATOM 1666 N N . HIS A 1 209 ? 15.075 1.150 -33.139 1.00 93.06 209 HIS A N 1
ATOM 1667 C CA . HIS A 1 209 ? 15.472 0.767 -34.493 1.00 93.06 209 HIS A CA 1
ATOM 1668 C C . HIS A 1 209 ? 16.553 -0.307 -34.409 1.00 93.06 209 HIS A C 1
ATOM 1670 O O . HIS A 1 209 ? 17.534 -0.127 -33.688 1.00 93.06 209 HIS A O 1
ATOM 1676 N N . LEU A 1 210 ? 16.351 -1.402 -35.135 1.00 91.00 210 LEU A N 1
ATOM 1677 C CA . LEU A 1 210 ? 17.325 -2.476 -35.270 1.00 91.00 210 LEU A CA 1
ATOM 1678 C C . LEU A 1 210 ? 18.411 -2.067 -36.267 1.00 91.00 210 LEU A C 1
ATOM 1680 O O . LEU A 1 210 ? 18.126 -1.401 -37.265 1.00 91.00 210 LEU A O 1
ATOM 1684 N N . THR A 1 211 ? 19.653 -2.455 -35.988 1.00 86.81 211 THR A N 1
ATOM 1685 C CA . THR A 1 211 ? 20.810 -2.150 -36.839 1.00 86.81 211 THR A CA 1
ATOM 1686 C C . THR A 1 211 ? 21.808 -3.289 -36.788 1.00 86.81 211 THR A C 1
ATOM 1688 O O . THR A 1 211 ? 22.093 -3.790 -35.706 1.00 86.81 211 THR A O 1
ATOM 1691 N N . ASP A 1 212 ? 22.447 -3.598 -37.911 1.00 81.00 212 ASP A N 1
ATOM 1692 C CA . ASP A 1 212 ? 23.378 -4.735 -37.999 1.00 81.00 212 ASP A CA 1
ATOM 1693 C C . ASP A 1 212 ? 24.718 -4.494 -37.272 1.00 81.00 212 ASP A C 1
ATOM 1695 O O . ASP A 1 212 ? 25.591 -5.356 -37.242 1.00 81.00 212 ASP A O 1
ATOM 1699 N N . THR A 1 213 ? 24.905 -3.304 -36.694 1.00 81.94 213 THR A N 1
ATOM 1700 C CA . THR A 1 213 ? 26.134 -2.883 -36.007 1.00 81.94 213 THR A CA 1
ATOM 1701 C C . THR A 1 213 ? 26.048 -2.960 -34.484 1.00 81.94 213 THR A C 1
ATOM 1703 O O . THR A 1 213 ? 27.057 -2.732 -33.816 1.00 81.94 213 THR A O 1
ATOM 1706 N N . GLN A 1 214 ? 24.868 -3.242 -33.920 1.00 84.00 214 GLN A N 1
ATOM 1707 C CA . GLN A 1 214 ? 24.638 -3.279 -32.474 1.00 84.00 214 GLN A CA 1
ATOM 1708 C C . GLN A 1 214 ? 24.021 -4.617 -32.067 1.00 84.00 214 GLN A C 1
ATOM 1710 O O . GLN A 1 214 ? 23.117 -5.124 -32.724 1.00 84.00 214 GLN A O 1
ATOM 1715 N N . HIS A 1 215 ? 24.499 -5.174 -30.955 1.00 83.81 215 HIS A N 1
ATOM 1716 C CA . HIS A 1 215 ? 23.986 -6.430 -30.392 1.00 83.81 215 HIS A CA 1
ATOM 1717 C C . HIS A 1 215 ? 23.086 -6.210 -29.167 1.00 83.81 215 HIS A C 1
ATOM 1719 O O . HIS A 1 215 ? 22.373 -7.116 -28.741 1.00 83.81 215 HIS A O 1
ATOM 1725 N N . GLU A 1 216 ? 23.098 -4.993 -28.621 1.00 91.06 216 GLU A N 1
ATOM 1726 C CA . GLU A 1 216 ? 22.330 -4.583 -27.452 1.00 91.06 216 GLU A CA 1
ATOM 1727 C C . GLU A 1 216 ? 21.579 -3.289 -27.749 1.00 91.06 216 GLU A C 1
ATOM 1729 O O . GLU A 1 216 ? 22.132 -2.330 -28.289 1.00 91.06 216 GLU A O 1
ATOM 1734 N N . TYR A 1 217 ? 20.315 -3.254 -27.349 1.00 94.31 217 TYR A N 1
ATOM 1735 C CA . TYR A 1 217 ? 19.379 -2.193 -27.678 1.00 94.31 217 TYR A CA 1
ATOM 1736 C C . TYR A 1 217 ? 18.918 -1.476 -26.414 1.00 94.31 217 TYR A C 1
ATOM 1738 O O . TYR A 1 217 ? 18.264 -2.070 -25.558 1.00 94.31 217 TYR A O 1
ATOM 1746 N N . HIS A 1 218 ? 19.236 -0.183 -26.289 1.00 94.69 218 HIS A N 1
ATOM 1747 C CA . HIS A 1 218 ? 18.820 0.618 -25.132 1.00 94.69 218 HIS A CA 1
ATOM 1748 C C . HIS A 1 218 ? 17.297 0.800 -25.115 1.00 94.69 218 HIS A C 1
ATOM 1750 O O . HIS A 1 218 ? 16.722 1.485 -25.969 1.00 94.69 218 HIS A O 1
ATOM 1756 N N . ALA A 1 219 ? 16.643 0.213 -24.114 1.00 95.06 219 ALA A N 1
ATOM 1757 C CA . ALA A 1 219 ? 15.210 0.332 -23.905 1.00 95.06 219 ALA A CA 1
ATOM 1758 C C . ALA A 1 219 ? 14.898 1.604 -23.103 1.00 95.06 219 ALA A C 1
ATOM 1760 O O . ALA A 1 219 ? 15.084 1.671 -21.888 1.00 95.06 219 ALA A O 1
ATOM 1761 N N . VAL A 1 220 ? 14.405 2.629 -23.804 1.00 94.50 220 VAL A N 1
ATOM 1762 C CA . VAL A 1 220 ? 14.041 3.928 -23.219 1.00 94.50 220 VAL A CA 1
ATOM 1763 C C . VAL A 1 220 ? 12.517 4.073 -23.208 1.00 94.50 220 VAL A C 1
ATOM 1765 O O . VAL A 1 220 ? 11.924 4.144 -24.287 1.00 94.50 220 VAL A O 1
ATOM 1768 N N . PRO A 1 221 ? 11.862 4.161 -22.031 1.00 94.19 221 PRO A N 1
ATOM 1769 C CA . PRO A 1 221 ? 10.402 4.243 -21.955 1.00 94.19 221 PRO A CA 1
ATOM 1770 C C . PRO A 1 221 ? 9.784 5.428 -22.704 1.00 94.19 221 PRO A C 1
ATOM 1772 O O . PRO A 1 221 ? 8.696 5.302 -23.250 1.00 94.19 221 PRO A O 1
ATOM 1775 N N . ASP A 1 222 ? 10.459 6.577 -22.704 1.00 94.31 222 ASP A N 1
ATOM 1776 C CA . ASP A 1 222 ? 10.052 7.794 -23.411 1.00 94.31 222 ASP A CA 1
ATOM 1777 C C . ASP A 1 222 ? 11.314 8.616 -23.719 1.00 94.31 222 ASP A C 1
ATOM 1779 O O . ASP A 1 222 ? 11.952 9.159 -22.813 1.00 94.31 222 ASP A O 1
ATOM 1783 N N . ARG A 1 223 ? 11.708 8.702 -24.992 1.00 91.62 223 ARG A N 1
ATOM 1784 C CA . ARG A 1 223 ? 12.916 9.419 -25.432 1.00 91.62 223 ARG A CA 1
ATOM 1785 C C . ARG A 1 223 ? 12.782 10.930 -25.340 1.00 91.62 223 ARG A C 1
ATOM 1787 O O . ARG A 1 223 ? 13.803 11.614 -25.322 1.00 91.62 223 ARG A O 1
ATOM 1794 N N . SER A 1 224 ? 11.563 11.466 -25.266 1.00 92.19 224 SER A N 1
ATOM 1795 C CA . SER A 1 224 ? 11.352 12.897 -25.024 1.00 92.19 224 SER A CA 1
ATOM 1796 C C . SER A 1 224 ? 11.633 13.270 -23.564 1.00 92.19 224 SER A C 1
ATOM 1798 O O . SER A 1 224 ? 12.002 14.410 -23.269 1.00 92.19 224 SER A O 1
ATOM 1800 N N . ARG A 1 225 ? 11.499 12.298 -22.651 1.00 91.56 225 ARG A N 1
ATOM 1801 C CA . ARG A 1 225 ? 11.703 12.444 -21.202 1.00 91.56 225 ARG A CA 1
ATOM 1802 C C . ARG A 1 225 ? 12.521 11.276 -20.629 1.00 91.56 225 ARG A C 1
ATOM 1804 O O . ARG A 1 225 ? 12.075 10.591 -19.708 1.00 91.56 225 ARG A O 1
ATOM 1811 N N . PRO A 1 226 ? 13.765 11.070 -21.097 1.00 88.88 226 PRO A N 1
ATOM 1812 C CA . PRO A 1 226 ? 14.551 9.884 -20.768 1.00 88.88 226 PRO A CA 1
ATOM 1813 C C . PRO A 1 226 ? 15.015 9.854 -19.311 1.00 88.88 226 PRO A C 1
ATOM 1815 O O . PRO A 1 226 ? 15.542 8.838 -18.881 1.00 88.88 226 PRO A O 1
ATOM 1818 N N . MET A 1 227 ? 14.862 10.955 -18.564 1.00 89.56 227 MET A N 1
ATOM 1819 C CA . MET A 1 227 ? 15.175 11.057 -17.135 1.00 89.56 227 MET A CA 1
ATOM 1820 C C . MET A 1 227 ? 13.974 10.773 -16.230 1.00 89.56 227 MET A C 1
ATOM 1822 O O . MET A 1 227 ? 14.173 10.584 -15.038 1.00 89.56 227 MET A O 1
ATOM 1826 N N . ASP A 1 228 ? 12.751 10.754 -16.755 1.00 93.75 228 ASP A N 1
ATOM 1827 C CA . ASP A 1 228 ? 11.539 10.707 -15.928 1.00 93.75 228 ASP A CA 1
ATOM 1828 C C . ASP A 1 228 ? 11.056 9.281 -15.652 1.00 93.75 228 ASP A C 1
ATOM 1830 O O . ASP A 1 228 ? 10.202 9.088 -14.793 1.00 93.75 228 ASP A O 1
ATOM 1834 N N . PHE A 1 229 ? 11.608 8.290 -16.359 1.00 95.00 229 PHE A N 1
ATOM 1835 C CA . PHE A 1 229 ? 11.171 6.899 -16.295 1.00 95.00 229 PHE A CA 1
ATOM 1836 C C . PHE A 1 229 ? 12.341 5.930 -16.175 1.00 95.00 229 PHE A C 1
ATOM 1838 O O . PHE A 1 229 ? 13.385 6.133 -16.794 1.00 95.00 229 PHE A O 1
ATOM 1845 N N . GLU A 1 230 ? 12.137 4.842 -15.440 1.00 94.31 230 GLU A N 1
ATOM 1846 C CA . GLU A 1 230 ? 13.063 3.712 -15.340 1.00 94.31 230 GLU A CA 1
ATOM 1847 C C . GLU A 1 230 ? 12.327 2.401 -15.527 1.00 94.31 230 GLU A C 1
ATOM 1849 O O . GLU A 1 230 ? 11.258 2.202 -14.957 1.00 94.31 230 GLU A O 1
ATOM 1854 N N . ILE A 1 231 ? 12.916 1.496 -16.306 1.00 95.00 231 ILE A N 1
ATOM 1855 C CA . ILE A 1 231 ? 12.376 0.152 -16.493 1.00 95.00 231 ILE A CA 1
ATOM 1856 C C . ILE A 1 231 ? 12.640 -0.659 -15.228 1.00 95.00 231 ILE A C 1
ATOM 1858 O O . ILE A 1 231 ? 13.784 -1.004 -14.935 1.00 95.00 231 ILE A O 1
ATOM 1862 N N . TYR A 1 232 ? 11.580 -1.025 -14.515 1.00 93.88 232 TYR A N 1
ATOM 1863 C CA . TYR A 1 232 ? 11.629 -1.993 -13.422 1.00 93.88 232 TYR A CA 1
ATOM 1864 C C . TYR A 1 232 ? 11.783 -3.417 -13.969 1.00 93.88 232 TYR A C 1
ATOM 1866 O O . TYR A 1 232 ? 12.693 -4.142 -13.574 1.00 93.88 232 TYR A O 1
ATOM 1874 N N . GLN A 1 233 ? 10.948 -3.800 -14.939 1.00 92.06 233 GLN A N 1
ATOM 1875 C CA . GLN A 1 233 ? 10.952 -5.141 -15.528 1.00 92.06 233 GLN A CA 1
ATOM 1876 C C . GLN A 1 233 ? 10.477 -5.097 -16.981 1.00 92.06 233 GLN A C 1
ATOM 1878 O O . GLN A 1 233 ? 9.443 -4.499 -17.268 1.00 92.06 233 GLN A O 1
ATOM 1883 N N . VAL A 1 234 ? 11.182 -5.779 -17.884 1.00 93.50 234 VAL A N 1
ATOM 1884 C CA . VAL A 1 234 ? 10.696 -6.034 -19.249 1.00 93.50 234 VAL A CA 1
ATOM 1885 C C . VAL A 1 234 ? 9.689 -7.182 -19.211 1.00 93.50 234 VAL A C 1
ATOM 1887 O O . VAL A 1 234 ? 9.985 -8.245 -18.665 1.00 93.50 234 VAL A O 1
ATOM 1890 N N . LYS A 1 235 ? 8.496 -6.956 -19.763 1.00 92.12 235 LYS A N 1
ATOM 1891 C CA . LYS A 1 235 ? 7.382 -7.914 -19.771 1.00 92.12 235 LYS A CA 1
ATOM 1892 C C . LYS A 1 235 ? 7.238 -8.626 -21.107 1.00 92.12 235 LYS A C 1
ATOM 1894 O O . LYS A 1 235 ? 6.896 -9.802 -21.103 1.00 92.12 235 LYS A O 1
ATOM 1899 N N . ARG A 1 236 ? 7.471 -7.916 -22.212 1.00 93.94 236 ARG A N 1
ATOM 1900 C CA . ARG A 1 236 ? 7.307 -8.447 -23.566 1.00 93.94 236 ARG A CA 1
ATOM 1901 C C . ARG A 1 236 ? 8.224 -7.722 -24.539 1.00 93.94 236 ARG A C 1
ATOM 1903 O O . ARG A 1 236 ? 8.382 -6.503 -24.433 1.00 93.94 236 ARG A O 1
ATOM 1910 N N . VAL A 1 237 ? 8.792 -8.462 -25.485 1.00 95.25 237 VAL A N 1
ATOM 1911 C CA . VAL A 1 237 ? 9.618 -7.922 -26.569 1.00 95.25 237 VAL A CA 1
ATOM 1912 C C . VAL A 1 237 ? 9.100 -8.472 -27.890 1.00 95.25 237 VAL A C 1
ATOM 1914 O O . VAL A 1 237 ? 9.018 -9.684 -28.073 1.00 95.25 237 VAL A O 1
ATOM 1917 N N . VAL A 1 238 ? 8.746 -7.570 -28.803 1.00 94.44 238 VAL A N 1
ATOM 1918 C CA . VAL A 1 238 ? 8.239 -7.914 -30.135 1.00 94.44 238 VAL A CA 1
ATOM 1919 C C . VAL A 1 238 ? 9.061 -7.181 -31.187 1.00 94.44 238 VAL A C 1
ATOM 1921 O O . VAL A 1 238 ? 9.196 -5.956 -31.146 1.00 94.44 238 VAL A O 1
ATOM 1924 N N . GLY A 1 239 ? 9.618 -7.937 -32.126 1.00 93.75 239 GLY A N 1
ATOM 1925 C CA . GLY A 1 239 ? 10.218 -7.431 -33.349 1.00 93.75 239 GLY A CA 1
ATOM 1926 C C . GLY A 1 239 ? 9.158 -7.121 -34.393 1.00 93.75 239 GLY A C 1
ATOM 1927 O O . GLY A 1 239 ? 8.224 -7.890 -34.581 1.00 93.75 239 GLY A O 1
ATOM 1928 N N . LEU A 1 240 ? 9.319 -5.989 -35.068 1.00 92.81 240 LEU A N 1
ATOM 1929 C CA . LEU A 1 240 ? 8.403 -5.468 -36.073 1.00 92.81 240 LEU A CA 1
ATOM 1930 C C . LEU A 1 240 ? 9.162 -5.261 -37.386 1.00 92.81 240 LEU A C 1
ATOM 1932 O O . LEU A 1 240 ? 10.190 -4.572 -37.420 1.00 92.81 240 LEU A O 1
ATOM 1936 N N . GLY A 1 241 ? 8.656 -5.869 -38.454 1.00 90.50 241 GLY A N 1
ATOM 1937 C CA . GLY A 1 241 ? 9.164 -5.759 -39.814 1.00 90.50 241 GLY A CA 1
ATOM 1938 C C . GLY A 1 241 ? 8.630 -4.543 -40.565 1.00 90.50 241 GLY A C 1
ATOM 1939 O O . GLY A 1 241 ? 8.243 -3.531 -39.978 1.00 90.50 241 GLY A O 1
ATOM 1940 N N . THR A 1 242 ? 8.650 -4.629 -41.894 1.00 83.00 242 THR A N 1
ATOM 1941 C CA . THR A 1 242 ? 8.233 -3.526 -42.779 1.00 83.00 242 THR A CA 1
ATOM 1942 C C . THR A 1 242 ? 6.717 -3.513 -42.989 1.00 83.00 242 THR A C 1
ATOM 1944 O O . THR A 1 242 ? 6.127 -2.450 -43.184 1.00 83.00 242 THR A O 1
ATOM 1947 N N . SER A 1 243 ? 6.085 -4.685 -42.915 1.00 81.94 243 SER A N 1
ATOM 1948 C CA . SER A 1 243 ? 4.632 -4.863 -42.991 1.00 81.94 243 SER A CA 1
ATOM 1949 C C . SER A 1 243 ? 4.053 -5.187 -41.613 1.00 81.94 243 SER A C 1
ATOM 1951 O O . SER A 1 243 ? 4.737 -5.774 -40.780 1.00 81.94 243 SER A O 1
ATOM 1953 N N . ALA A 1 244 ? 2.785 -4.837 -41.374 1.00 71.75 244 ALA A N 1
ATOM 1954 C CA . ALA A 1 244 ? 2.117 -5.085 -40.090 1.00 71.75 244 ALA A CA 1
ATOM 1955 C C . ALA A 1 244 ? 2.013 -6.580 -39.733 1.00 71.75 244 ALA A C 1
ATOM 1957 O O . ALA A 1 244 ? 2.000 -6.917 -38.558 1.00 71.75 244 ALA A O 1
ATOM 1958 N N . ASP A 1 245 ? 2.000 -7.464 -40.734 1.00 76.81 245 ASP A N 1
ATOM 1959 C CA . ASP A 1 245 ? 1.940 -8.918 -40.532 1.00 76.81 245 ASP A CA 1
ATOM 1960 C C . ASP A 1 245 ? 3.314 -9.539 -40.208 1.00 76.81 245 ASP A C 1
ATOM 1962 O O . ASP A 1 245 ? 3.417 -10.732 -39.930 1.00 76.81 245 ASP A O 1
ATOM 1966 N N . GLN A 1 246 ? 4.390 -8.745 -40.252 1.00 84.06 246 GLN A N 1
ATOM 1967 C CA . GLN A 1 246 ? 5.747 -9.180 -39.927 1.00 84.06 246 GLN A CA 1
ATOM 1968 C C . GLN A 1 246 ? 6.054 -8.854 -38.463 1.00 84.06 246 GLN A C 1
ATOM 1970 O O . GLN A 1 246 ? 6.819 -7.934 -38.169 1.00 84.06 246 GLN A O 1
ATOM 1975 N N . GLU A 1 247 ? 5.451 -9.601 -37.543 1.00 89.81 247 GLU A N 1
ATOM 1976 C CA . GLU A 1 247 ? 5.774 -9.535 -36.117 1.00 89.81 247 GLU A CA 1
ATOM 1977 C C . GLU A 1 247 ? 6.469 -10.818 -35.656 1.00 89.81 247 GLU A C 1
ATOM 1979 O O . GLU A 1 247 ? 6.143 -11.921 -36.096 1.00 89.81 247 GLU A O 1
ATOM 1984 N N . GLN A 1 248 ? 7.441 -10.673 -34.759 1.00 89.88 248 GLN A N 1
ATOM 1985 C CA . GLN A 1 248 ? 8.160 -11.791 -34.157 1.00 89.88 248 GLN A CA 1
ATOM 1986 C C . GLN A 1 248 ? 8.279 -11.569 -32.654 1.00 89.88 248 GLN A C 1
ATOM 1988 O O . GLN A 1 248 ? 8.882 -10.597 -32.204 1.00 89.88 248 GLN A O 1
ATOM 1993 N N . GLU A 1 249 ? 7.704 -12.468 -31.866 1.00 91.19 249 GLU A N 1
ATOM 1994 C CA . GLU A 1 249 ? 7.812 -12.419 -30.412 1.00 91.19 249 GLU A CA 1
ATOM 1995 C C . GLU A 1 249 ? 9.124 -13.059 -29.937 1.00 91.19 249 GLU A C 1
ATOM 1997 O O . GLU A 1 249 ? 9.573 -14.076 -30.469 1.00 91.19 249 GLU A O 1
ATOM 2002 N N . PHE A 1 250 ? 9.752 -12.443 -28.936 1.00 90.81 250 PHE A N 1
ATOM 2003 C CA . PHE A 1 250 ? 10.944 -12.968 -28.278 1.00 90.81 250 PHE A CA 1
ATOM 2004 C C . PHE A 1 250 ? 10.588 -13.364 -26.848 1.00 90.81 250 PHE A C 1
ATOM 2006 O O . PHE A 1 250 ? 10.038 -12.563 -26.087 1.00 90.81 250 PHE A O 1
ATOM 2013 N N . LEU A 1 251 ? 10.939 -14.589 -26.466 1.00 89.75 251 LEU A N 1
ATOM 2014 C CA . LEU A 1 251 ? 10.707 -15.120 -25.127 1.00 89.75 251 LEU A CA 1
ATOM 2015 C C . LEU A 1 251 ? 11.862 -14.751 -24.180 1.00 89.75 251 LEU A C 1
ATOM 2017 O O . LEU A 1 251 ? 12.995 -14.573 -24.621 1.00 89.75 251 LEU A O 1
ATOM 2021 N N . PRO A 1 252 ? 11.650 -14.636 -22.861 1.00 87.62 252 PRO A N 1
ATOM 2022 C CA . PRO A 1 252 ? 12.761 -14.391 -21.946 1.00 87.62 252 PRO A CA 1
ATOM 2023 C C . PRO A 1 252 ? 13.746 -15.571 -21.970 1.00 87.62 252 PRO A C 1
ATOM 2025 O O . PRO A 1 252 ? 13.339 -16.709 -21.747 1.00 87.62 252 PRO A O 1
ATOM 2028 N N . PHE A 1 253 ? 15.042 -15.313 -22.170 1.00 83.00 253 PHE A N 1
ATOM 2029 C CA . PHE A 1 253 ? 16.072 -16.358 -22.298 1.00 83.00 253 PHE A CA 1
ATOM 2030 C C . PHE A 1 253 ? 16.077 -17.340 -21.115 1.00 83.00 253 PHE A C 1
ATOM 2032 O O . PHE A 1 253 ? 16.047 -18.551 -21.297 1.00 83.00 253 PHE A O 1
ATOM 2039 N N . TYR A 1 254 ? 16.009 -16.824 -19.885 1.00 72.12 254 TYR A N 1
ATOM 2040 C CA . TYR A 1 254 ? 15.991 -17.643 -18.664 1.00 72.12 254 TYR A CA 1
ATOM 2041 C C . TYR A 1 254 ? 14.604 -18.205 -18.296 1.00 72.12 254 TYR A C 1
ATOM 2043 O O . TYR A 1 254 ? 14.448 -18.817 -17.240 1.00 72.12 254 TYR A O 1
ATOM 2051 N N . ALA A 1 255 ? 13.577 -17.980 -19.124 1.00 62.41 255 ALA A N 1
ATOM 2052 C CA . ALA A 1 255 ? 12.281 -18.645 -18.987 1.00 62.41 255 ALA A CA 1
ATOM 2053 C C . ALA A 1 255 ? 12.210 -19.963 -19.775 1.00 62.41 255 ALA A C 1
ATOM 2055 O O . ALA A 1 255 ? 11.260 -20.721 -19.554 1.00 62.41 255 ALA A O 1
ATOM 2056 N N . ALA A 1 256 ? 13.201 -20.237 -20.637 1.00 55.09 256 ALA A N 1
ATOM 2057 C CA . ALA A 1 256 ? 13.332 -21.487 -21.372 1.00 55.09 256 ALA A CA 1
ATOM 2058 C C . ALA A 1 256 ? 13.415 -22.661 -20.383 1.00 55.09 256 ALA A C 1
ATOM 2060 O O . ALA A 1 256 ? 14.412 -22.856 -19.692 1.00 55.09 256 ALA A O 1
ATOM 2061 N N . ASN A 1 257 ? 12.326 -23.417 -20.281 1.00 54.25 257 ASN A N 1
ATOM 2062 C CA . ASN A 1 257 ? 12.322 -24.716 -19.632 1.00 54.25 257 ASN A CA 1
ATOM 2063 C C . ASN A 1 257 ? 12.331 -25.760 -20.750 1.00 54.25 257 ASN A C 1
ATOM 2065 O O . ASN A 1 257 ? 11.400 -25.774 -21.553 1.00 54.25 257 ASN A O 1
ATOM 2069 N N . ASP A 1 258 ? 13.274 -26.701 -20.718 1.00 50.31 258 ASP A N 1
ATOM 2070 C CA . ASP A 1 258 ? 13.342 -27.866 -21.627 1.00 50.31 258 ASP A CA 1
ATOM 2071 C C . ASP A 1 258 ? 12.107 -28.804 -21.558 1.00 50.31 258 ASP A C 1
ATOM 2073 O O . ASP A 1 258 ? 12.057 -29.842 -22.210 1.00 50.31 258 ASP A O 1
ATOM 2077 N N . LEU A 1 259 ? 11.098 -28.466 -20.745 1.00 52.59 259 LEU A N 1
ATOM 2078 C CA . LEU A 1 259 ? 9.883 -29.248 -20.488 1.00 52.59 259 LEU A CA 1
ATOM 2079 C C . LEU A 1 259 ? 8.613 -28.635 -21.113 1.00 52.59 259 LEU A C 1
ATOM 2081 O O . LEU A 1 259 ? 7.530 -29.195 -20.947 1.00 52.59 259 LEU A O 1
ATOM 2085 N N . GLY A 1 260 ? 8.712 -27.476 -21.775 1.00 49.41 260 GLY A N 1
ATOM 2086 C CA . GLY A 1 260 ? 7.576 -26.756 -22.356 1.00 49.41 260 GLY A CA 1
ATOM 2087 C C . GLY A 1 260 ? 7.403 -27.013 -23.852 1.00 49.41 260 GLY A C 1
ATOM 2088 O O . GLY A 1 260 ? 8.330 -26.850 -24.633 1.00 49.41 260 GLY A O 1
ATOM 2089 N N . THR A 1 261 ? 6.186 -27.359 -24.252 1.00 47.69 261 THR A N 1
ATOM 2090 C CA . THR A 1 261 ? 5.718 -27.703 -25.604 1.00 47.69 261 THR A CA 1
ATOM 2091 C C . THR A 1 261 ? 5.736 -26.552 -26.633 1.00 47.69 261 THR A C 1
ATOM 2093 O O . THR A 1 261 ? 5.029 -26.634 -27.632 1.00 47.69 261 THR A O 1
ATOM 2096 N N . GLU A 1 262 ? 6.523 -25.489 -26.433 1.00 53.09 262 GLU A N 1
ATOM 2097 C CA . GLU A 1 262 ? 6.725 -24.397 -27.408 1.00 53.09 262 GLU A CA 1
ATOM 2098 C C . GLU A 1 262 ? 8.001 -24.630 -28.234 1.00 53.09 262 GLU A C 1
ATOM 2100 O O . GLU A 1 262 ? 8.862 -23.765 -28.360 1.00 53.09 262 GLU A O 1
ATOM 2105 N N . ALA A 1 263 ? 8.128 -25.827 -28.807 1.00 49.97 263 ALA A N 1
ATOM 2106 C CA . ALA A 1 263 ? 9.277 -26.231 -29.623 1.00 49.97 263 ALA A CA 1
ATOM 2107 C C . ALA A 1 263 ? 9.439 -25.432 -30.940 1.00 49.97 263 ALA A C 1
ATOM 2109 O O . ALA A 1 263 ? 10.420 -25.634 -31.653 1.00 49.97 263 ALA A O 1
ATOM 2110 N N . ASP A 1 264 ? 8.506 -24.525 -31.257 1.00 55.81 264 ASP A N 1
ATOM 2111 C CA . ASP A 1 264 ? 8.504 -23.744 -32.500 1.00 55.81 264 ASP A CA 1
ATOM 2112 C C . ASP A 1 264 ? 9.057 -22.310 -32.340 1.00 55.81 264 ASP A C 1
ATOM 2114 O O . ASP A 1 264 ? 9.420 -21.684 -33.338 1.00 55.81 264 ASP A O 1
ATOM 2118 N N . LEU A 1 265 ? 9.167 -21.771 -31.114 1.00 62.44 265 LEU A N 1
ATOM 2119 C CA . LEU A 1 265 ? 9.702 -20.422 -30.865 1.00 62.44 265 LEU A CA 1
ATOM 2120 C C . LEU A 1 265 ? 11.144 -20.490 -30.351 1.00 62.44 265 LEU A C 1
ATOM 2122 O O . LEU A 1 265 ? 11.409 -20.495 -29.152 1.00 62.44 265 LEU A O 1
ATOM 2126 N N . ASN A 1 266 ? 12.093 -20.484 -31.286 1.00 78.62 266 ASN A N 1
ATOM 2127 C CA . ASN A 1 266 ? 13.531 -20.488 -31.002 1.00 78.62 266 ASN A CA 1
ATOM 2128 C C . ASN A 1 266 ? 14.124 -19.075 -30.827 1.00 78.62 266 ASN A C 1
ATOM 2130 O O . ASN A 1 266 ? 15.290 -18.839 -31.158 1.00 78.62 266 ASN A O 1
ATOM 2134 N N . THR A 1 267 ? 13.319 -18.119 -30.359 1.00 88.25 267 THR A N 1
ATOM 2135 C CA . THR A 1 267 ? 13.687 -16.701 -30.276 1.00 88.25 267 THR A CA 1
ATOM 2136 C C . THR A 1 267 ? 13.582 -16.164 -28.868 1.00 88.25 267 THR A C 1
ATOM 2138 O O . THR A 1 267 ? 12.538 -16.237 -28.221 1.00 88.25 267 THR A O 1
ATOM 2141 N N . TYR A 1 268 ? 14.677 -15.572 -28.403 1.00 90.25 268 TYR A N 1
ATOM 2142 C CA . TYR A 1 268 ? 14.854 -15.179 -27.020 1.00 90.25 268 TYR A CA 1
ATOM 2143 C C . TYR A 1 268 ? 15.396 -13.761 -26.876 1.00 90.25 268 TYR A C 1
ATOM 2145 O O . TYR A 1 268 ? 16.110 -13.256 -27.742 1.00 90.25 268 TYR A O 1
ATOM 2153 N N . TYR A 1 269 ? 15.101 -13.134 -25.741 1.00 92.44 269 TYR A N 1
ATOM 2154 C CA . TYR A 1 269 ? 15.733 -11.897 -25.312 1.00 92.44 269 TYR A CA 1
ATOM 2155 C C . TYR A 1 269 ? 16.377 -12.039 -23.935 1.00 92.44 269 TYR A C 1
ATOM 2157 O O . TYR A 1 269 ? 15.864 -12.730 -23.049 1.00 92.44 269 TYR A O 1
ATOM 2165 N N . ALA A 1 270 ? 17.476 -11.321 -23.728 1.00 92.31 270 ALA A N 1
ATOM 2166 C CA . ALA A 1 270 ? 18.066 -11.109 -22.414 1.00 92.31 270 ALA A CA 1
ATOM 2167 C C . ALA A 1 270 ? 18.060 -9.616 -22.076 1.00 92.31 270 ALA A C 1
ATOM 2169 O O . ALA A 1 270 ? 18.086 -8.756 -22.957 1.00 92.31 270 ALA A O 1
ATOM 2170 N N . VAL A 1 271 ? 17.979 -9.309 -20.781 1.00 92.19 271 VAL A N 1
ATOM 2171 C CA . VAL A 1 271 ? 17.993 -7.931 -20.283 1.00 92.19 271 VAL A CA 1
ATOM 2172 C C . VAL A 1 271 ? 19.261 -7.725 -19.483 1.00 92.19 271 VAL A C 1
ATOM 2174 O O . VAL A 1 271 ? 19.462 -8.379 -18.461 1.00 92.19 271 VAL A O 1
ATOM 2177 N N . GLN A 1 272 ? 20.075 -6.773 -19.917 1.00 91.81 272 GLN A N 1
ATOM 2178 C CA . GLN A 1 272 ? 21.213 -6.293 -19.158 1.00 91.81 272 GLN A CA 1
ATOM 2179 C C . GLN A 1 272 ? 20.863 -4.959 -18.517 1.00 91.81 272 GLN A C 1
ATOM 2181 O O . GLN A 1 272 ? 20.389 -4.028 -19.170 1.00 91.81 272 GLN A O 1
ATOM 2186 N N . ARG A 1 273 ? 21.101 -4.863 -17.214 1.00 91.50 273 ARG A N 1
ATOM 2187 C CA . ARG A 1 273 ? 20.934 -3.624 -16.465 1.00 91.50 273 ARG A CA 1
ATOM 2188 C C . ARG A 1 273 ? 22.307 -3.044 -16.182 1.00 91.50 273 ARG A C 1
ATOM 2190 O O . ARG A 1 273 ? 23.203 -3.777 -15.785 1.00 91.50 273 ARG A O 1
ATOM 2197 N N . VAL A 1 274 ? 22.466 -1.741 -16.379 1.00 90.88 274 VAL A N 1
ATOM 2198 C CA . VAL A 1 274 ? 23.718 -1.032 -16.082 1.00 90.88 274 VAL A CA 1
ATOM 2199 C C . VAL A 1 274 ? 23.435 0.211 -15.240 1.00 90.88 274 VAL A C 1
ATOM 2201 O O . VAL A 1 274 ? 22.394 0.852 -15.435 1.00 90.88 274 VAL A O 1
ATOM 2204 N N . PRO A 1 275 ? 24.319 0.584 -14.296 1.00 89.31 275 PRO A N 1
ATOM 2205 C CA . PRO A 1 275 ? 24.168 1.826 -13.551 1.00 89.31 275 PRO A CA 1
ATOM 2206 C C . PRO A 1 275 ? 24.164 3.030 -14.495 1.00 89.31 275 PRO A C 1
ATOM 2208 O O . PRO A 1 275 ? 24.957 3.107 -15.438 1.00 89.31 275 PRO A O 1
ATOM 2211 N N . ARG A 1 276 ? 23.285 4.006 -14.246 1.00 86.75 276 ARG A N 1
ATOM 2212 C CA . ARG A 1 276 ? 23.255 5.217 -15.066 1.00 86.75 276 ARG A CA 1
ATOM 2213 C C . ARG A 1 276 ? 24.481 6.078 -14.768 1.00 86.75 276 ARG A C 1
ATOM 2215 O O . ARG A 1 276 ? 24.734 6.460 -13.627 1.00 86.75 276 ARG A O 1
ATOM 2222 N N . LEU A 1 277 ? 25.193 6.474 -15.818 1.00 85.88 277 LEU A N 1
ATOM 2223 C CA . LEU A 1 277 ? 26.299 7.421 -15.705 1.00 85.88 277 LEU A CA 1
ATOM 2224 C C . LEU A 1 277 ? 25.807 8.870 -15.753 1.00 85.88 277 LEU A C 1
ATOM 2226 O O . LEU A 1 277 ? 24.891 9.229 -16.497 1.00 85.88 277 LEU A O 1
ATOM 2230 N N . LEU A 1 278 ? 26.478 9.735 -14.990 1.00 83.81 278 LEU A N 1
ATOM 2231 C CA . LEU A 1 278 ? 26.268 11.178 -15.068 1.00 83.81 278 LEU A CA 1
ATOM 2232 C C . LEU A 1 278 ? 26.646 11.697 -16.456 1.00 83.81 278 LEU A C 1
ATOM 2234 O O . LEU A 1 278 ? 27.786 11.519 -16.902 1.00 83.81 278 LEU A O 1
ATOM 2238 N N . SER A 1 279 ? 25.722 12.424 -17.085 1.00 83.50 279 SER A N 1
ATOM 2239 C CA . SER A 1 279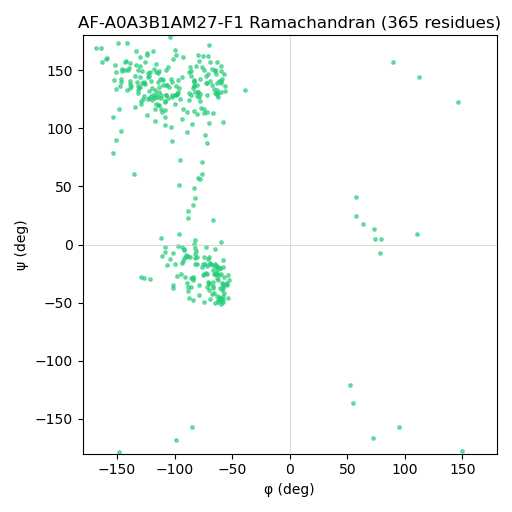 ? 26.009 13.167 -18.313 1.00 83.50 279 SER A CA 1
ATOM 2240 C C . SER A 1 279 ? 27.056 14.259 -18.068 1.00 83.50 279 SER A C 1
ATOM 2242 O O . SER A 1 279 ? 27.193 14.776 -16.956 1.00 83.50 279 SER A O 1
ATOM 2244 N N . SER A 1 280 ? 27.757 14.691 -19.121 1.00 83.69 280 SER A N 1
ATOM 2245 C CA . SER A 1 280 ? 28.755 15.772 -19.036 1.00 83.69 280 SER A CA 1
ATOM 2246 C C . SER A 1 280 ? 28.191 17.055 -18.418 1.00 83.69 280 SER A C 1
ATOM 2248 O O . SER A 1 280 ? 28.894 17.764 -17.702 1.00 83.69 280 SER A O 1
ATOM 2250 N N . ARG A 1 281 ? 26.904 17.341 -1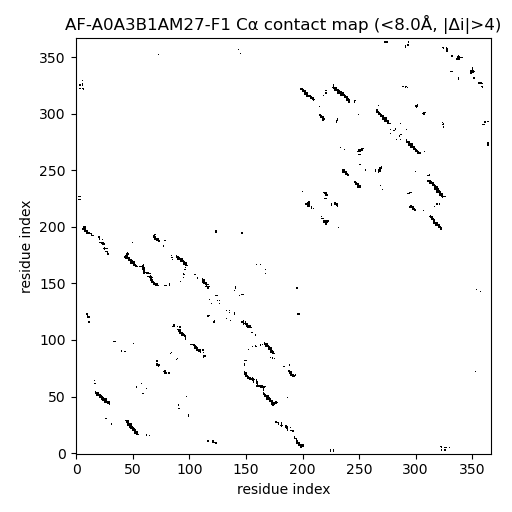8.656 1.00 82.75 281 ARG A N 1
ATOM 2251 C CA . ARG A 1 281 ? 26.204 18.478 -18.052 1.00 82.75 281 ARG A CA 1
ATOM 2252 C C . ARG A 1 281 ? 25.992 18.280 -16.552 1.00 82.75 281 ARG A C 1
ATOM 2254 O O . ARG A 1 281 ? 26.304 19.187 -15.789 1.00 82.75 281 ARG A O 1
ATOM 2261 N N . GLN A 1 282 ? 25.522 17.107 -16.128 1.00 85.06 282 GLN A N 1
ATOM 2262 C CA . GLN A 1 282 ? 25.302 16.798 -14.709 1.00 85.06 282 GLN A CA 1
ATOM 2263 C C . GLN A 1 282 ? 26.610 16.743 -13.916 1.00 85.06 282 GLN A C 1
ATOM 2265 O O . GLN A 1 282 ? 26.640 17.162 -12.767 1.00 85.06 282 GLN A O 1
ATOM 2270 N N . ARG A 1 283 ? 27.721 16.314 -14.528 1.00 84.62 283 ARG A N 1
ATOM 2271 C CA . ARG A 1 283 ? 29.045 16.402 -13.887 1.00 84.62 283 ARG A CA 1
ATOM 2272 C C . ARG A 1 283 ? 29.469 17.846 -13.600 1.00 84.62 283 ARG A C 1
ATOM 2274 O O . ARG A 1 283 ? 30.188 18.080 -12.640 1.00 84.62 283 ARG A O 1
ATOM 2281 N N . ARG A 1 284 ? 29.037 18.808 -14.426 1.00 83.00 284 ARG A N 1
ATOM 2282 C CA . ARG A 1 284 ? 29.363 20.237 -14.263 1.00 83.00 284 ARG A CA 1
ATOM 2283 C C . ARG A 1 284 ? 28.379 20.988 -13.367 1.00 83.00 284 ARG A C 1
ATOM 2285 O O . ARG A 1 284 ? 28.789 21.905 -12.673 1.00 83.00 284 ARG A O 1
ATOM 2292 N N . GLN A 1 285 ? 27.092 20.649 -13.437 1.00 84.56 285 GLN A N 1
ATOM 2293 C CA . GLN A 1 285 ? 26.000 21.404 -12.801 1.00 84.56 285 GLN A CA 1
ATOM 2294 C C . GLN A 1 285 ? 25.381 20.690 -11.590 1.00 84.56 285 GLN A C 1
ATOM 2296 O O . GLN A 1 285 ? 24.543 21.274 -10.914 1.00 84.56 285 GLN A O 1
ATOM 2301 N N . GLY A 1 286 ? 25.780 19.446 -11.320 1.00 79.25 286 GLY A N 1
ATOM 2302 C CA . GLY A 1 286 ? 25.126 18.572 -10.351 1.00 79.25 286 GLY A CA 1
ATOM 2303 C C . GLY A 1 286 ? 24.011 17.726 -10.975 1.00 79.25 286 GLY A C 1
ATOM 2304 O O . GLY A 1 286 ? 23.468 18.037 -12.041 1.00 79.25 286 GLY A O 1
ATOM 2305 N N . ALA A 1 287 ? 23.691 16.610 -10.320 1.00 79.38 287 ALA A N 1
ATOM 2306 C CA . ALA A 1 287 ? 22.550 15.769 -10.671 1.00 79.38 287 ALA A CA 1
ATOM 2307 C C . ALA A 1 287 ? 21.235 16.377 -10.148 1.00 79.38 287 ALA A C 1
ATOM 2309 O O . ALA A 1 287 ? 21.244 17.166 -9.207 1.00 79.38 287 ALA A O 1
ATOM 2310 N N . ARG A 1 288 ? 20.101 15.993 -10.756 1.00 83.19 288 ARG A N 1
ATOM 2311 C CA . ARG A 1 288 ? 18.756 16.424 -10.322 1.00 83.19 288 ARG A CA 1
ATOM 2312 C C . ARG A 1 288 ? 18.458 15.975 -8.887 1.00 83.19 288 ARG A C 1
ATOM 2314 O O . ARG A 1 288 ? 17.858 16.719 -8.122 1.00 83.19 288 ARG A O 1
ATOM 2321 N N . SER A 1 289 ? 18.913 14.777 -8.543 1.00 86.12 289 SER A N 1
ATOM 2322 C CA . SER A 1 289 ? 18.791 14.167 -7.226 1.00 86.12 289 SER A CA 1
ATOM 2323 C C . SER A 1 289 ? 19.987 13.242 -6.971 1.00 86.12 289 SER A C 1
ATOM 2325 O O . SER A 1 289 ? 20.811 13.008 -7.861 1.00 86.12 289 SER A O 1
ATOM 2327 N N . SER A 1 290 ? 20.086 12.707 -5.753 1.00 84.31 290 SER A N 1
ATOM 2328 C CA . SER A 1 290 ? 21.072 11.679 -5.396 1.00 84.31 290 SER A CA 1
ATOM 2329 C C . SER A 1 290 ? 20.801 10.323 -6.060 1.00 84.31 290 SER A C 1
ATOM 2331 O O . SER A 1 290 ? 21.692 9.477 -6.101 1.00 84.31 290 SER A O 1
ATOM 2333 N N . TYR A 1 291 ? 19.595 10.109 -6.594 1.00 88.31 291 TYR A N 1
ATOM 2334 C CA . TYR A 1 291 ? 19.210 8.873 -7.258 1.00 88.31 291 TYR A CA 1
ATOM 2335 C C . TYR A 1 291 ? 19.443 8.973 -8.768 1.00 88.31 291 TYR A C 1
ATOM 2337 O O . TYR A 1 291 ? 18.722 9.663 -9.485 1.00 88.31 291 TYR A O 1
ATOM 2345 N N . LEU A 1 292 ? 20.463 8.268 -9.265 1.00 85.75 292 LEU A N 1
ATOM 2346 C CA . LEU A 1 292 ? 20.787 8.244 -10.698 1.00 85.75 292 LEU A CA 1
ATOM 2347 C C . LEU A 1 292 ? 19.986 7.194 -11.477 1.00 85.75 292 LEU A C 1
ATOM 2349 O O . LEU A 1 292 ? 19.723 7.390 -12.665 1.00 85.75 292 LEU A O 1
ATOM 2353 N N . GLY A 1 293 ? 19.599 6.109 -10.805 1.00 88.31 293 GLY A N 1
ATOM 2354 C CA . GLY A 1 293 ? 18.903 4.973 -11.401 1.00 88.31 293 GLY A CA 1
ATOM 2355 C C . GLY A 1 293 ? 19.795 4.103 -12.289 1.00 88.31 293 GLY A C 1
ATOM 2356 O O . GLY A 1 293 ? 21.026 4.194 -12.288 1.00 88.31 293 GLY A O 1
ATOM 2357 N N . SER A 1 294 ? 19.142 3.243 -13.058 1.00 91.19 294 SER A N 1
ATOM 2358 C CA . SER A 1 294 ? 19.749 2.318 -14.009 1.00 91.19 294 SER A CA 1
ATOM 2359 C C . SER A 1 294 ? 19.189 2.498 -15.421 1.00 91.19 294 SER A C 1
ATOM 2361 O O . SER A 1 294 ? 18.161 3.151 -15.649 1.00 91.19 294 SER A O 1
ATOM 2363 N N . GLU A 1 295 ? 19.903 1.918 -16.378 1.00 92.25 295 GLU A N 1
ATOM 2364 C CA . GLU A 1 295 ? 19.484 1.758 -17.765 1.00 92.25 295 GLU A CA 1
ATOM 2365 C C . GLU A 1 295 ? 19.308 0.271 -18.071 1.00 92.25 295 GLU A C 1
ATOM 2367 O O . GLU A 1 295 ? 20.020 -0.568 -17.514 1.00 92.25 295 GLU A O 1
ATOM 2372 N N . ALA A 1 296 ? 18.365 -0.052 -18.956 1.00 93.56 296 ALA A N 1
ATOM 2373 C CA . ALA A 1 296 ? 18.102 -1.417 -19.395 1.00 93.56 296 ALA A CA 1
ATOM 2374 C C . ALA A 1 296 ? 18.393 -1.559 -20.891 1.00 93.56 296 ALA A C 1
ATOM 2376 O O . ALA A 1 296 ? 17.896 -0.783 -21.709 1.00 93.56 296 ALA A O 1
ATOM 2377 N N . TYR A 1 297 ? 19.177 -2.569 -21.235 1.00 94.69 297 TYR A N 1
ATOM 2378 C CA . TYR A 1 297 ? 19.518 -2.953 -22.595 1.00 94.69 297 TYR A CA 1
ATOM 2379 C C . TYR A 1 297 ? 18.924 -4.327 -22.877 1.00 94.69 297 TYR A C 1
ATOM 2381 O O . TYR A 1 297 ? 18.913 -5.194 -22.003 1.00 94.69 297 TYR A O 1
ATOM 2389 N N . VAL A 1 298 ? 18.397 -4.507 -24.082 1.00 94.38 298 VAL A N 1
ATOM 2390 C CA . VAL A 1 298 ? 17.820 -5.769 -24.543 1.00 94.38 298 VAL A CA 1
ATOM 2391 C C . VAL A 1 298 ? 18.714 -6.332 -25.636 1.00 94.38 298 VAL A C 1
ATOM 2393 O O . VAL A 1 298 ? 18.994 -5.640 -26.613 1.00 94.38 298 VAL A O 1
ATOM 2396 N N . SER A 1 299 ? 19.149 -7.575 -25.483 1.00 93.38 299 SER A N 1
ATOM 2397 C CA . SER A 1 299 ? 19.802 -8.347 -26.541 1.00 93.38 299 SER A CA 1
ATOM 2398 C C . SER A 1 299 ? 18.853 -9.426 -27.045 1.00 93.38 299 SER A C 1
ATOM 2400 O O . SER A 1 299 ? 17.988 -9.895 -26.303 1.00 93.38 299 SER A O 1
ATOM 2402 N N . LEU A 1 300 ? 18.990 -9.782 -28.319 1.00 91.94 300 LEU A N 1
ATOM 2403 C CA . LEU A 1 300 ? 18.107 -10.714 -29.017 1.00 91.94 300 LEU A CA 1
ATOM 2404 C C . LEU A 1 300 ? 18.916 -11.874 -29.579 1.00 91.94 300 LEU A C 1
ATOM 2406 O O . LEU A 1 300 ? 20.043 -11.681 -30.037 1.00 91.94 300 LEU A O 1
ATOM 2410 N N . VAL A 1 301 ? 18.316 -13.056 -29.560 1.00 88.81 301 VAL A N 1
ATOM 2411 C CA . VAL A 1 301 ? 18.859 -14.264 -30.172 1.00 88.81 301 VAL A CA 1
ATOM 2412 C C . VAL A 1 301 ? 17.730 -15.004 -30.871 1.00 88.81 301 VAL A C 1
ATOM 2414 O O . VAL A 1 301 ? 16.653 -15.179 -30.309 1.00 88.81 301 VAL A O 1
ATOM 2417 N N . ASP A 1 302 ? 17.999 -15.481 -32.074 1.00 86.25 302 ASP A N 1
ATOM 2418 C CA . ASP A 1 302 ? 17.141 -16.358 -32.856 1.00 86.25 302 ASP A CA 1
ATOM 2419 C C . ASP A 1 302 ? 17.999 -17.545 -33.300 1.00 86.25 302 ASP A C 1
ATOM 2421 O O . ASP A 1 302 ? 19.050 -17.367 -33.923 1.00 86.25 302 ASP A O 1
ATOM 2425 N N . ALA A 1 303 ? 17.597 -18.762 -32.925 1.00 80.81 303 ALA A N 1
ATOM 2426 C CA . ALA A 1 303 ? 18.368 -19.960 -33.247 1.00 80.81 303 ALA A CA 1
ATOM 2427 C C . ALA A 1 303 ? 18.236 -20.383 -34.720 1.00 80.81 303 ALA A C 1
ATOM 2429 O O . ALA A 1 303 ? 19.038 -21.184 -35.196 1.00 80.81 303 ALA A O 1
ATOM 2430 N N . SER A 1 304 ? 17.225 -19.881 -35.437 1.00 80.00 304 SER A N 1
ATOM 2431 C CA . SER A 1 304 ? 17.025 -20.131 -36.868 1.00 80.00 304 SER A CA 1
ATOM 2432 C C . SER A 1 304 ? 17.743 -19.106 -37.746 1.00 80.00 304 SER A C 1
ATOM 2434 O O . SER A 1 304 ? 18.223 -19.467 -38.819 1.00 80.00 304 SER A O 1
ATOM 2436 N N . GLU A 1 305 ? 17.862 -17.853 -37.299 1.00 78.94 305 GLU A N 1
ATOM 2437 C CA . GLU A 1 305 ? 18.539 -16.787 -38.049 1.00 78.94 305 GLU A CA 1
ATOM 2438 C C . GLU A 1 305 ? 19.236 -15.794 -37.108 1.00 78.94 305 GLU A C 1
ATOM 2440 O O . GLU A 1 305 ? 18.618 -14.875 -36.584 1.00 78.94 305 GLU A O 1
ATOM 2445 N N . ALA A 1 306 ? 20.542 -15.960 -36.887 1.00 75.00 306 ALA A N 1
ATOM 2446 C CA . ALA A 1 306 ? 21.276 -15.120 -35.944 1.00 75.00 306 ALA A CA 1
ATOM 2447 C C . ALA A 1 306 ? 21.499 -13.680 -36.466 1.00 75.00 306 ALA A C 1
ATOM 2449 O O . ALA A 1 306 ? 21.920 -13.516 -37.613 1.00 75.00 306 ALA A O 1
ATOM 2450 N N . PRO A 1 307 ? 21.359 -12.637 -35.618 1.00 71.88 307 PRO A N 1
ATOM 2451 C CA . PRO A 1 307 ? 20.805 -12.651 -34.256 1.00 71.88 307 PRO A CA 1
ATOM 2452 C C . PRO A 1 307 ? 19.264 -12.603 -34.216 1.00 71.88 307 PRO A C 1
ATOM 2454 O O . PRO A 1 307 ? 18.684 -12.874 -33.168 1.00 71.88 307 PRO A O 1
ATOM 2457 N N . TYR A 1 308 ? 18.620 -12.222 -35.320 1.00 78.88 308 TYR A N 1
ATOM 2458 C CA . TYR A 1 308 ? 17.174 -12.219 -35.557 1.00 78.88 308 TYR A CA 1
ATOM 2459 C C . TYR A 1 308 ? 16.908 -12.099 -37.068 1.00 78.88 308 TYR A C 1
ATOM 2461 O O . TYR A 1 308 ? 17.813 -11.760 -37.833 1.00 78.88 308 TYR A O 1
ATOM 2469 N N . ARG A 1 309 ? 15.653 -12.295 -37.497 1.00 78.00 309 ARG A N 1
ATOM 2470 C CA . ARG A 1 309 ? 15.257 -12.214 -38.914 1.00 78.00 309 ARG A CA 1
ATOM 2471 C C . ARG A 1 309 ? 15.599 -10.875 -39.570 1.00 78.00 309 ARG A C 1
ATOM 2473 O O . ARG A 1 309 ? 15.210 -9.814 -39.076 1.00 78.00 309 ARG A O 1
ATOM 2480 N N . THR A 1 310 ? 16.203 -10.925 -40.757 1.00 74.44 310 THR A N 1
ATOM 2481 C CA . THR A 1 310 ? 16.657 -9.744 -41.522 1.00 74.44 310 THR A CA 1
ATOM 2482 C C . THR A 1 310 ? 15.522 -8.775 -41.897 1.00 74.44 310 THR A C 1
ATOM 2484 O O . THR A 1 310 ? 15.759 -7.602 -42.198 1.00 74.44 310 THR A O 1
ATOM 2487 N N . GLU A 1 311 ? 14.269 -9.231 -41.889 1.00 84.69 311 GLU A N 1
ATOM 2488 C CA . GLU A 1 311 ? 13.092 -8.410 -42.205 1.00 84.69 311 GLU A CA 1
ATOM 2489 C C . GLU A 1 311 ? 12.688 -7.461 -41.071 1.00 84.69 311 GLU A C 1
ATOM 2491 O O . GLU A 1 311 ? 11.995 -6.469 -41.322 1.00 84.69 311 GLU A O 1
ATOM 2496 N N . LEU A 1 312 ? 13.132 -7.728 -39.839 1.00 88.75 312 LEU A N 1
ATOM 2497 C CA . LEU A 1 312 ? 12.829 -6.883 -38.694 1.00 88.75 312 LEU A CA 1
ATOM 2498 C C . LEU A 1 312 ? 13.549 -5.533 -38.805 1.00 88.75 312 LEU A C 1
ATOM 2500 O O . LEU A 1 312 ? 14.697 -5.419 -39.241 1.00 88.75 312 LEU A O 1
ATOM 2504 N N . ARG A 1 313 ? 12.852 -4.469 -38.407 1.00 91.69 313 ARG A N 1
ATOM 2505 C CA . ARG A 1 313 ? 13.348 -3.084 -38.464 1.00 91.69 313 ARG A CA 1
ATOM 2506 C C . ARG A 1 313 ? 13.252 -2.378 -37.128 1.00 91.69 313 ARG A C 1
ATOM 2508 O O . ARG A 1 313 ? 14.033 -1.463 -36.863 1.00 91.69 313 ARG A O 1
ATOM 2515 N N . GLN A 1 314 ? 12.288 -2.761 -36.299 1.00 94.38 314 GLN A N 1
ATOM 2516 C CA . GLN A 1 314 ? 12.024 -2.103 -35.030 1.00 94.38 314 GLN A CA 1
ATOM 2517 C C . GLN A 1 314 ? 11.726 -3.111 -33.923 1.00 94.38 314 GLN A C 1
ATOM 2519 O O . GLN A 1 314 ? 11.247 -4.205 -34.190 1.00 94.38 314 GLN A O 1
ATOM 2524 N N . LEU A 1 315 ? 11.947 -2.709 -32.674 1.00 94.38 315 LEU A N 1
ATOM 2525 C CA . LEU A 1 315 ? 11.485 -3.409 -31.481 1.00 94.38 315 LEU A CA 1
ATOM 2526 C C . LEU A 1 315 ? 10.442 -2.576 -30.752 1.00 94.38 315 LEU A C 1
ATOM 2528 O O . LEU A 1 315 ? 10.628 -1.373 -30.533 1.00 94.38 315 LEU A O 1
ATOM 2532 N N . ALA A 1 316 ? 9.377 -3.244 -30.330 1.00 94.81 316 ALA A N 1
ATOM 2533 C CA . ALA A 1 316 ? 8.440 -2.762 -29.335 1.00 94.81 316 ALA A CA 1
ATOM 2534 C C . ALA A 1 316 ? 8.676 -3.515 -28.023 1.00 94.81 316 ALA A C 1
ATOM 2536 O O . ALA A 1 316 ? 8.664 -4.746 -27.988 1.00 94.81 316 ALA A O 1
ATOM 2537 N N . VAL A 1 317 ? 8.888 -2.765 -26.941 1.00 96.62 317 VAL A N 1
ATOM 2538 C CA . VAL A 1 317 ? 9.088 -3.324 -25.602 1.00 96.62 317 VAL A CA 1
ATOM 2539 C C . VAL A 1 317 ? 7.947 -2.873 -24.700 1.00 96.62 317 VAL A C 1
ATOM 2541 O O . VAL A 1 317 ? 7.664 -1.679 -24.574 1.00 96.62 317 VAL A O 1
ATOM 2544 N N . GLU A 1 318 ? 7.293 -3.832 -24.054 1.00 96.94 318 GLU A N 1
ATOM 2545 C CA . GLU A 1 318 ? 6.359 -3.581 -22.959 1.00 96.94 318 GLU A CA 1
ATOM 2546 C C . GLU A 1 318 ? 7.085 -3.812 -21.639 1.00 96.94 318 GLU A C 1
ATOM 2548 O O . GLU A 1 318 ? 7.711 -4.856 -21.431 1.00 96.94 318 GLU A O 1
ATOM 2553 N N . ALA A 1 319 ? 7.014 -2.838 -20.737 1.00 95.88 319 ALA A N 1
ATOM 2554 C CA . ALA A 1 319 ? 7.732 -2.878 -19.475 1.00 95.88 319 ALA A CA 1
ATOM 2555 C C . ALA A 1 319 ? 6.884 -2.348 -18.318 1.00 95.88 319 ALA A C 1
ATOM 2557 O O . ALA A 1 319 ? 6.035 -1.473 -18.485 1.00 95.88 319 ALA A O 1
ATOM 2558 N N . LEU A 1 320 ? 7.174 -2.843 -17.118 1.00 95.94 320 LEU A N 1
ATOM 2559 C CA . LEU A 1 320 ? 6.841 -2.142 -15.889 1.00 95.94 320 LEU A CA 1
ATOM 2560 C C . LEU A 1 320 ? 7.884 -1.052 -15.657 1.00 95.94 320 LEU A C 1
ATOM 2562 O O . LEU A 1 320 ? 9.087 -1.317 -15.729 1.00 95.94 320 LEU A O 1
ATOM 2566 N N . CYS A 1 321 ? 7.421 0.158 -15.373 1.00 96.25 321 CYS A N 1
ATOM 2567 C CA . CYS A 1 321 ? 8.241 1.340 -15.178 1.00 96.25 321 CYS A CA 1
ATOM 2568 C C . CYS A 1 321 ? 7.952 2.013 -13.834 1.00 96.25 321 CYS A C 1
ATOM 2570 O O . CYS A 1 321 ? 6.869 1.864 -13.269 1.00 96.25 321 CYS A O 1
ATOM 2572 N N . THR A 1 322 ? 8.926 2.780 -13.356 1.00 96.31 322 THR A N 1
ATOM 2573 C CA . THR A 1 322 ? 8.793 3.726 -12.241 1.00 96.31 322 THR A CA 1
ATOM 2574 C C . THR A 1 322 ? 9.089 5.142 -12.739 1.00 96.31 322 THR A C 1
ATOM 2576 O O . THR A 1 322 ? 9.649 5.325 -13.824 1.00 96.31 322 THR A O 1
ATOM 2579 N N . ASN A 1 323 ? 8.756 6.156 -11.944 1.00 95.88 323 ASN A N 1
ATOM 2580 C CA . ASN A 1 323 ? 9.056 7.563 -12.214 1.00 95.88 323 ASN A CA 1
ATOM 2581 C C . ASN A 1 323 ? 10.427 8.017 -11.670 1.00 95.88 323 ASN A C 1
ATOM 2583 O O . ASN A 1 323 ? 10.638 9.208 -11.428 1.00 95.88 323 ASN A O 1
ATOM 2587 N N . ARG A 1 324 ? 11.369 7.087 -11.458 1.00 93.50 324 ARG A N 1
ATOM 2588 C CA . ARG A 1 324 ? 12.725 7.376 -10.954 1.00 93.50 324 ARG A CA 1
ATOM 2589 C C . ARG A 1 324 ? 12.719 8.199 -9.662 1.00 93.50 324 ARG A C 1
ATOM 2591 O O . ARG A 1 324 ? 12.185 7.767 -8.648 1.00 93.50 324 ARG A O 1
ATOM 2598 N N . ASP A 1 325 ? 13.343 9.369 -9.705 1.00 93.06 325 ASP A N 1
ATOM 2599 C CA . ASP A 1 325 ? 13.514 10.335 -8.631 1.00 93.06 325 ASP A CA 1
ATOM 2600 C C . ASP A 1 325 ? 12.405 11.386 -8.578 1.00 93.06 325 ASP A C 1
ATOM 2602 O O . ASP A 1 325 ? 12.376 12.177 -7.641 1.00 93.06 325 ASP A O 1
ATOM 2606 N N . LEU A 1 326 ? 11.457 11.389 -9.520 1.00 94.06 326 LEU A N 1
ATOM 2607 C CA . LEU A 1 326 ? 10.320 12.310 -9.469 1.00 94.06 326 LEU A CA 1
ATOM 2608 C C . LEU A 1 326 ? 9.481 12.189 -8.180 1.00 94.06 326 LEU A C 1
ATOM 2610 O O . LEU A 1 326 ? 9.053 13.237 -7.690 1.00 94.06 326 LEU A O 1
ATOM 2614 N N . PRO A 1 327 ? 9.301 11.001 -7.558 1.00 93.81 327 PRO A N 1
ATOM 2615 C CA . PRO A 1 327 ? 8.682 10.892 -6.237 1.00 93.81 327 PRO A CA 1
ATOM 2616 C C . PRO A 1 327 ? 9.314 11.780 -5.154 1.00 93.81 327 PRO A C 1
ATOM 2618 O O . PRO A 1 327 ? 8.598 12.255 -4.277 1.00 93.81 327 PRO A O 1
ATOM 2621 N N . LEU A 1 328 ? 10.622 12.069 -5.232 1.00 92.25 328 LEU A N 1
ATOM 2622 C CA . LEU A 1 328 ? 11.323 12.954 -4.286 1.00 92.25 328 LEU A CA 1
ATOM 2623 C C . LEU A 1 328 ? 10.913 14.427 -4.421 1.00 92.25 328 LEU A C 1
ATOM 2625 O O . LEU A 1 328 ? 11.189 15.232 -3.534 1.00 92.25 328 LEU A O 1
ATOM 2629 N N . HIS A 1 329 ? 10.287 14.789 -5.539 1.00 91.00 329 HIS A N 1
ATOM 2630 C CA . HIS A 1 329 ? 9.905 16.157 -5.879 1.00 91.00 329 HIS A CA 1
ATOM 2631 C C . HIS A 1 329 ? 8.387 16.367 -5.875 1.00 91.00 329 HIS A C 1
ATOM 2633 O O . HIS A 1 329 ? 7.914 17.443 -6.245 1.00 91.00 329 HIS A O 1
ATOM 2639 N N . MET A 1 330 ? 7.610 15.360 -5.465 1.00 91.38 330 MET A N 1
ATOM 2640 C CA . MET A 1 330 ? 6.160 15.481 -5.373 1.00 91.38 330 MET A CA 1
ATOM 2641 C C . MET A 1 330 ? 5.767 16.539 -4.325 1.00 91.38 330 MET A C 1
ATOM 2643 O O . MET A 1 330 ? 6.237 16.470 -3.187 1.00 91.38 330 MET A O 1
ATOM 2647 N N . PRO A 1 331 ? 4.873 17.493 -4.651 1.00 90.62 331 PRO A N 1
ATOM 2648 C CA . PRO A 1 331 ? 4.424 18.535 -3.724 1.00 90.62 331 PRO A CA 1
ATOM 2649 C C . PRO A 1 331 ? 3.352 18.007 -2.752 1.00 90.62 331 PRO A C 1
ATOM 2651 O O . PRO A 1 331 ? 2.230 18.516 -2.690 1.00 90.62 331 PRO A O 1
ATOM 2654 N N . VAL A 1 332 ? 3.687 16.956 -2.002 1.00 92.75 332 VAL A N 1
ATOM 2655 C CA . VAL A 1 332 ? 2.779 16.293 -1.057 1.00 92.75 332 VAL A CA 1
ATOM 2656 C C . VAL A 1 332 ? 2.313 17.282 0.012 1.00 92.75 332 VAL A C 1
ATOM 2658 O O . VAL A 1 332 ? 3.112 18.011 0.595 1.00 92.75 332 VAL A O 1
ATOM 2661 N N . GLY A 1 333 ? 1.002 17.333 0.250 1.00 90.69 333 GLY A N 1
ATOM 2662 C CA . GLY A 1 333 ? 0.387 18.177 1.272 1.00 90.69 333 GLY A CA 1
ATOM 2663 C C . GLY A 1 333 ? 0.226 19.656 0.901 1.00 90.69 333 GLY A C 1
ATOM 2664 O O . GLY A 1 333 ? -0.439 20.377 1.639 1.00 90.69 333 GLY A O 1
ATOM 2665 N N . GLN A 1 334 ? 0.761 20.128 -0.232 1.00 88.50 334 GLN A N 1
ATOM 2666 C CA . GLN A 1 334 ? 0.699 21.554 -0.604 1.00 88.50 334 GLN A CA 1
ATOM 2667 C C . GLN A 1 334 ? -0.622 21.949 -1.297 1.00 88.50 334 GLN A C 1
ATOM 2669 O O . GLN A 1 334 ? -1.048 23.100 -1.221 1.00 88.50 334 GLN A O 1
ATOM 2674 N N . GLY A 1 335 ? -1.279 21.006 -1.983 1.00 87.56 335 GLY A N 1
ATOM 2675 C CA . GLY A 1 335 ? -2.509 21.240 -2.753 1.00 87.56 335 GLY A CA 1
ATOM 2676 C C . GLY A 1 335 ? -3.800 20.841 -2.031 1.00 87.56 335 GLY A C 1
ATOM 2677 O O . GLY A 1 335 ? -3.797 20.525 -0.843 1.00 87.56 335 GLY A O 1
ATOM 2678 N N . LYS A 1 336 ? -4.925 20.796 -2.765 1.00 90.12 336 LYS A N 1
ATOM 2679 C CA . LYS A 1 336 ? -6.212 20.226 -2.291 1.00 90.12 336 LYS A CA 1
ATOM 2680 C C . LYS A 1 336 ? -6.223 18.692 -2.263 1.00 90.12 336 LYS A C 1
ATOM 2682 O O . LYS A 1 336 ? -6.968 18.100 -1.487 1.00 90.12 336 LYS A O 1
ATOM 2687 N N . THR A 1 337 ? -5.411 18.077 -3.112 1.00 93.19 337 THR A N 1
ATOM 2688 C CA . THR A 1 337 ? -5.215 16.634 -3.254 1.00 93.19 337 THR A CA 1
ATOM 2689 C C . THR A 1 337 ? -3.751 16.402 -3.618 1.00 93.19 337 THR A C 1
ATOM 2691 O O . THR A 1 337 ? -3.139 17.285 -4.222 1.00 93.19 337 THR A O 1
ATOM 2694 N N . ASP A 1 338 ? -3.197 15.257 -3.234 1.00 94.31 338 ASP A N 1
ATOM 2695 C CA . ASP A 1 338 ? -1.824 14.870 -3.590 1.00 94.31 338 ASP A CA 1
ATOM 2696 C C . ASP A 1 338 ? -1.809 13.999 -4.853 1.00 94.31 338 ASP A C 1
ATOM 2698 O O . ASP A 1 338 ? -0.831 13.993 -5.595 1.00 94.31 338 ASP A O 1
ATOM 2702 N N . PHE A 1 339 ? -2.919 13.301 -5.114 1.00 93.31 339 PHE A N 1
ATOM 2703 C CA . PHE A 1 339 ? -3.107 12.436 -6.274 1.00 93.31 339 PHE A CA 1
ATOM 2704 C C . PHE A 1 339 ? -4.427 12.742 -6.981 1.00 93.31 339 PHE A C 1
ATOM 2706 O O . PHE A 1 339 ? -5.396 13.188 -6.359 1.00 93.31 339 PHE A O 1
ATOM 2713 N N . ASN A 1 340 ? -4.461 12.451 -8.279 1.00 91.19 340 ASN A N 1
ATOM 2714 C CA . ASN A 1 340 ? -5.684 12.383 -9.067 1.00 91.19 340 ASN A CA 1
ATOM 2715 C C . ASN A 1 340 ? -5.971 10.912 -9.366 1.00 91.19 340 ASN A C 1
ATOM 2717 O O . ASN A 1 340 ? -5.051 10.163 -9.687 1.00 91.19 340 ASN A O 1
ATOM 2721 N N . MET A 1 341 ? -7.230 10.501 -9.249 1.00 88.69 341 MET A N 1
ATOM 2722 C CA . MET A 1 341 ? -7.640 9.144 -9.603 1.00 88.69 341 MET A CA 1
ATOM 2723 C C . MET A 1 341 ? -7.891 9.052 -11.106 1.00 88.69 341 MET A C 1
ATOM 2725 O O . MET A 1 341 ? -8.472 9.965 -11.692 1.00 88.69 341 MET A O 1
ATOM 2729 N N . GLU A 1 342 ? -7.487 7.940 -11.716 1.00 85.06 342 GLU A N 1
ATOM 2730 C CA . GLU A 1 342 ? -7.848 7.633 -13.106 1.00 85.06 342 GLU A CA 1
ATOM 2731 C C . GLU A 1 342 ? -9.328 7.258 -13.231 1.00 85.06 342 GLU A C 1
ATOM 2733 O O . GLU A 1 342 ? -9.992 7.624 -14.200 1.00 85.06 342 GLU A O 1
ATOM 2738 N N . MET A 1 343 ? -9.862 6.558 -12.226 1.00 83.19 343 MET A N 1
ATOM 2739 C CA . MET A 1 343 ? -11.283 6.235 -12.135 1.00 83.19 343 MET A CA 1
ATOM 2740 C C . MET A 1 343 ? -12.068 7.352 -11.443 1.00 83.19 343 MET A C 1
ATOM 2742 O O . MET A 1 343 ? -11.575 8.014 -10.529 1.00 83.19 343 MET A O 1
ATOM 2746 N N . SER A 1 344 ? -13.328 7.526 -11.844 1.00 79.75 344 SER A N 1
ATOM 2747 C CA . SER A 1 344 ? -14.246 8.415 -11.137 1.00 79.75 344 SER A CA 1
ATOM 2748 C C . SER A 1 344 ? -14.744 7.727 -9.866 1.00 79.75 344 SER A C 1
ATOM 2750 O O . SER A 1 344 ? -15.402 6.692 -9.933 1.00 79.75 344 SER A O 1
ATOM 2752 N N . ALA A 1 345 ? -14.428 8.308 -8.712 1.00 80.81 345 ALA A N 1
ATOM 2753 C CA . ALA A 1 345 ? -14.935 7.887 -7.413 1.00 80.81 345 ALA A CA 1
ATOM 2754 C C . ALA A 1 345 ? -15.447 9.117 -6.646 1.00 80.81 345 ALA A C 1
ATOM 2756 O O . ALA A 1 345 ? -14.920 10.218 -6.844 1.00 80.81 345 ALA A O 1
ATOM 2757 N N . PRO A 1 346 ? -16.452 8.971 -5.762 1.00 83.06 346 PRO A N 1
ATOM 2758 C CA . PRO A 1 346 ? -17.024 10.078 -4.998 1.00 83.06 346 PRO A CA 1
ATOM 2759 C C . PRO A 1 346 ? -16.107 10.500 -3.833 1.00 83.06 346 PRO A C 1
ATOM 2761 O O . PRO A 1 346 ? -16.489 10.447 -2.666 1.00 83.06 346 PRO A O 1
ATOM 2764 N N . VAL A 1 347 ? -14.881 10.928 -4.143 1.00 88.12 347 VAL A N 1
ATOM 2765 C CA . VAL A 1 347 ? -13.888 11.399 -3.169 1.00 88.12 347 VAL A CA 1
ATOM 2766 C C . VAL A 1 347 ? -13.618 12.890 -3.342 1.00 88.12 347 VAL A C 1
ATOM 2768 O O . VAL A 1 347 ? -13.552 13.415 -4.451 1.00 88.12 347 VAL A O 1
ATOM 2771 N N . LYS A 1 348 ? -13.432 13.597 -2.224 1.00 89.12 348 LYS A N 1
ATOM 2772 C CA . LYS A 1 348 ? -13.081 15.026 -2.230 1.00 89.12 348 LYS A CA 1
ATOM 2773 C C . LYS A 1 348 ? -11.594 15.256 -2.517 1.00 89.12 348 LYS A C 1
ATOM 2775 O O . LYS A 1 348 ? -11.230 16.267 -3.116 1.00 89.12 348 LYS A O 1
ATOM 2780 N N . SER A 1 349 ? -10.744 14.355 -2.033 1.00 93.50 349 SER A N 1
ATOM 2781 C CA . SER A 1 349 ? -9.292 14.403 -2.188 1.00 93.50 349 SER A CA 1
ATOM 2782 C C . SER A 1 349 ? -8.672 13.038 -1.899 1.00 93.50 349 SER A C 1
ATOM 2784 O O . SER A 1 349 ? -9.240 12.230 -1.167 1.00 93.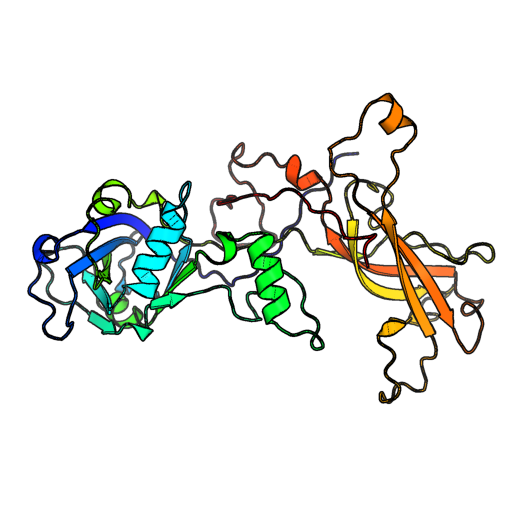50 349 SER A O 1
ATOM 2786 N N . VAL A 1 350 ? -7.482 12.814 -2.451 1.00 94.69 350 VAL A N 1
ATOM 2787 C CA . VAL A 1 350 ? -6.624 11.656 -2.191 1.00 94.69 350 VAL A CA 1
ATOM 2788 C C . VAL A 1 350 ? -5.308 12.175 -1.626 1.00 94.69 350 VAL A C 1
ATOM 2790 O O . VAL A 1 350 ? -4.666 13.042 -2.224 1.00 94.69 350 VAL A O 1
ATOM 2793 N N . ARG A 1 351 ? -4.923 11.691 -0.445 1.00 95.06 351 ARG A N 1
ATOM 2794 C CA . ARG A 1 351 ? -3.774 12.207 0.309 1.00 95.06 351 ARG A CA 1
ATOM 2795 C C . ARG A 1 351 ? -2.756 11.123 0.600 1.00 95.06 351 ARG A C 1
ATOM 2797 O O . ARG A 1 351 ? -3.121 9.983 0.873 1.00 95.06 351 ARG A O 1
ATOM 2804 N N . CYS A 1 352 ? -1.484 11.502 0.592 1.00 95.00 352 CYS A N 1
ATOM 2805 C CA . CYS A 1 352 ? -0.422 10.636 1.070 1.00 95.00 352 CYS A CA 1
ATOM 2806 C C . CYS A 1 352 ? -0.463 10.590 2.603 1.00 95.00 352 CYS A C 1
ATOM 2808 O O . CYS A 1 352 ? -0.289 11.610 3.269 1.00 95.00 352 CYS A O 1
ATOM 2810 N N . VAL A 1 353 ? -0.722 9.409 3.167 1.00 93.44 353 VAL A N 1
ATOM 2811 C CA . VAL A 1 353 ? -0.761 9.204 4.626 1.00 93.44 353 VAL A CA 1
ATOM 2812 C C . VAL A 1 353 ? 0.634 8.916 5.182 1.00 93.44 353 VAL A C 1
ATOM 2814 O O . VAL A 1 353 ? 0.975 9.380 6.268 1.00 93.44 353 VAL A O 1
ATOM 2817 N N . ALA A 1 354 ? 1.443 8.175 4.422 1.00 88.94 354 ALA A N 1
ATOM 2818 C CA . ALA A 1 354 ? 2.830 7.863 4.731 1.00 88.94 354 ALA A CA 1
ATOM 2819 C C . ALA A 1 354 ? 3.650 7.750 3.437 1.00 88.94 354 ALA A C 1
ATOM 2821 O O . ALA A 1 354 ? 3.210 7.107 2.483 1.00 88.94 354 ALA A O 1
ATOM 2822 N N . GLY A 1 355 ? 4.855 8.329 3.429 1.00 83.94 355 GLY A N 1
ATOM 2823 C CA . GLY A 1 355 ? 5.719 8.408 2.245 1.00 83.94 355 GLY A CA 1
ATOM 2824 C C . GLY A 1 355 ? 5.562 9.732 1.475 1.00 83.94 355 GLY A C 1
ATOM 2825 O O . GLY A 1 355 ? 5.139 10.722 2.073 1.00 83.94 355 GLY A O 1
ATOM 2826 N N . PRO A 1 356 ? 5.905 9.775 0.171 1.00 91.31 356 PRO A N 1
ATOM 2827 C CA . PRO A 1 356 ? 6.508 8.707 -0.630 1.00 91.31 356 PRO A CA 1
ATOM 2828 C C . PRO A 1 356 ? 7.906 8.334 -0.124 1.00 91.31 356 PRO A C 1
ATOM 2830 O O . PRO A 1 356 ? 8.651 9.168 0.386 1.00 91.31 356 PRO A O 1
ATOM 2833 N N . THR A 1 357 ? 8.268 7.059 -0.241 1.00 92.38 357 THR A N 1
ATOM 2834 C CA . THR A 1 357 ? 9.617 6.597 0.107 1.00 92.38 357 THR A CA 1
ATOM 2835 C C . THR A 1 357 ? 10.617 7.014 -0.966 1.00 92.38 357 THR A C 1
ATOM 2837 O O . THR A 1 357 ? 10.278 7.058 -2.149 1.00 92.38 357 THR A O 1
ATOM 2840 N N . ALA A 1 358 ? 11.872 7.244 -0.578 1.00 91.50 358 ALA A N 1
ATOM 2841 C CA . ALA A 1 358 ? 12.937 7.450 -1.552 1.00 91.50 358 ALA A CA 1
ATOM 2842 C C . ALA A 1 358 ? 13.109 6.204 -2.450 1.00 91.50 358 ALA A C 1
ATOM 2844 O O . ALA A 1 358 ? 13.030 5.077 -1.944 1.00 91.50 358 ALA A O 1
ATOM 2845 N N . PRO A 1 359 ? 13.355 6.379 -3.761 1.00 92.06 359 PRO A N 1
ATOM 2846 C CA . PRO A 1 359 ? 13.628 5.260 -4.651 1.00 92.06 359 PRO A CA 1
ATOM 2847 C C . PRO A 1 359 ? 14.917 4.549 -4.226 1.00 92.06 359 PRO A C 1
ATOM 2849 O O . PRO A 1 359 ? 15.915 5.184 -3.873 1.00 92.06 359 PRO A O 1
ATOM 2852 N N . LYS A 1 360 ? 14.900 3.214 -4.267 1.00 88.38 360 LYS A N 1
ATOM 2853 C CA . LYS A 1 360 ? 16.078 2.376 -4.015 1.00 88.38 360 LYS A CA 1
ATOM 2854 C C . LYS A 1 360 ? 16.636 1.871 -5.349 1.00 88.38 360 LYS A C 1
ATOM 2856 O O . LYS A 1 360 ? 15.852 1.575 -6.255 1.00 88.38 360 LYS A O 1
ATOM 2861 N N . PRO A 1 361 ? 17.967 1.835 -5.530 1.00 83.31 361 PRO A N 1
ATOM 2862 C CA . PRO A 1 361 ? 18.549 1.351 -6.773 1.00 83.31 361 PRO A CA 1
ATOM 2863 C C . PRO A 1 361 ? 18.288 -0.148 -6.913 1.00 83.31 361 PRO A C 1
ATOM 2865 O O . PRO A 1 361 ? 18.195 -0.867 -5.917 1.00 83.31 361 PRO A O 1
ATOM 2868 N N . SER A 1 362 ? 18.198 -0.625 -8.153 1.00 74.94 362 SER A N 1
ATOM 2869 C CA . SER A 1 362 ? 18.375 -2.053 -8.409 1.00 74.94 362 SER A CA 1
ATOM 2870 C C . SER A 1 362 ? 19.777 -2.448 -7.945 1.00 74.94 362 SER A C 1
ATOM 2872 O O . SER A 1 362 ? 20.727 -1.696 -8.168 1.00 74.94 362 SER A O 1
ATOM 2874 N N . PHE A 1 363 ? 19.931 -3.624 -7.340 1.00 67.00 363 PHE A N 1
ATOM 2875 C CA . PHE A 1 363 ? 21.251 -4.217 -7.131 1.00 67.00 363 PHE A CA 1
ATOM 2876 C C . PHE A 1 363 ? 21.752 -4.684 -8.500 1.00 67.00 363 PHE A C 1
ATOM 2878 O O . PHE A 1 363 ? 21.418 -5.768 -8.961 1.00 67.00 363 PHE A O 1
ATOM 2885 N N . VAL A 1 364 ? 22.401 -3.775 -9.230 1.00 56.84 364 VAL A N 1
ATOM 2886 C CA . VAL A 1 364 ? 22.966 -4.043 -10.563 1.00 56.84 364 VAL A CA 1
ATOM 2887 C C . VAL A 1 364 ? 24.317 -4.762 -10.449 1.00 56.84 364 VAL A C 1
ATOM 2889 O O . VAL A 1 364 ? 24.768 -5.376 -11.407 1.00 56.84 364 VAL A O 1
ATOM 2892 N N . GLU A 1 365 ? 24.929 -4.737 -9.263 1.00 41.38 365 GLU A N 1
ATOM 2893 C CA . GLU A 1 365 ? 26.182 -5.415 -8.934 1.00 41.38 365 GLU A CA 1
ATOM 2894 C C . GLU A 1 365 ? 26.068 -6.047 -7.536 1.00 41.38 365 GLU A C 1
ATOM 2896 O O . GLU A 1 365 ? 25.581 -5.403 -6.601 1.00 41.38 365 GLU A O 1
ATOM 2901 N N . GLY A 1 366 ? 26.510 -7.301 -7.415 1.00 35.81 366 GLY A N 1
ATOM 2902 C CA . GLY A 1 366 ? 26.546 -8.087 -6.179 1.00 35.81 366 GLY A CA 1
ATOM 2903 C C . GLY A 1 366 ? 26.285 -9.567 -6.466 1.00 35.81 366 GLY A C 1
ATOM 2904 O O . GLY A 1 366 ? 25.265 -9.884 -7.075 1.00 35.81 366 GLY A O 1
ATOM 2905 N N . GLU A 1 367 ? 27.226 -10.435 -6.079 1.00 29.47 367 GLU A N 1
ATOM 2906 C CA . GLU A 1 367 ? 27.002 -11.888 -5.963 1.00 29.47 367 GLU A CA 1
ATOM 2907 C C . GLU A 1 367 ? 25.846 -12.217 -5.009 1.00 29.47 367 GLU A C 1
ATOM 2909 O O . GLU A 1 367 ? 25.683 -11.488 -3.998 1.00 29.47 367 GLU A O 1
#

Secondary structure (DSSP, 8-state):
-PPPPP--EE-S-----SEEEEEEEEESSGGGG-S---TT--S--EEEEEEEEE-TT--GGGS----EEEEE--STTHHHHHHHHHHHHEEEEEEEESSTTS---EEEEGGGEEEES-SGGG-SSPPPTTS-HHHHHHHHHHH-GGGG-EEEE-STHHHHHH--SSEEEEEEEESS--TTGGGT--GGGEESS---EES-EEEEPPPEEP-TT-SEEEE-S-TTSTTT-EEEEEEEEEEE-SSTT-EEEEEEGGG--TTSS-TT--EEEEEEEEEPPPPHHHHHH--SSS---EEEEEEEEESSSSSS-TT--EEEEEEEEE-TTGGGG--TTTSS-SB--SS--S-S-B--SS-PPPPPPP--S--

Solvent-accessible surface area (backbone atoms only — not comparable to full-atom values): 21604 Å² total; per-residue (Å²): 133,82,82,74,82,81,62,68,39,69,23,49,91,68,80,86,67,70,57,45,77,75,40,29,42,35,41,52,46,60,73,78,73,73,60,80,81,60,90,87,60,78,67,61,37,12,34,38,42,37,32,37,30,43,41,96,88,40,34,33,45,79,45,90,53,43,59,52,60,33,35,46,38,72,65,89,63,53,30,57,52,52,49,43,44,55,67,76,28,39,54,31,38,36,35,29,54,58,55,84,87,50,82,70,69,40,82,42,57,43,86,35,60,36,80,44,57,83,53,78,81,35,44,76,68,90,80,59,95,88,58,64,69,67,58,53,52,53,53,47,44,79,71,46,54,73,54,56,37,27,40,32,38,47,79,44,32,68,48,32,52,68,29,86,36,43,42,37,30,43,31,41,30,13,55,58,62,55,69,73,45,43,82,68,45,39,43,81,33,53,36,68,76,67,57,50,66,36,61,53,45,82,45,63,29,50,72,39,76,62,55,101,87,60,72,64,41,77,64,43,60,38,78,94,48,64,78,44,48,29,79,74,41,83,75,46,43,34,37,32,30,91,49,92,86,41,66,45,73,37,41,57,52,91,68,70,52,102,85,58,94,61,85,81,67,58,29,26,30,48,78,48,63,43,76,47,76,78,49,78,62,32,72,74,73,51,65,99,55,96,63,72,54,58,43,44,28,42,30,60,41,22,79,88,39,78,51,51,64,87,64,47,42,32,34,45,38,37,26,35,29,28,38,53,55,53,63,80,67,57,70,71,82,75,58,86,44,59,56,81,72,93,65,94,67,103,65,93,59,39,74,80,88,75,70,79,72,79,75,75,73,76,84,72,73,80,137

Radius of gyration: 26.73 Å; Cα contacts (8 Å, |Δi|>4): 718; chains: 1; bounding box: 60×51×77 Å

Sequence (367 aa):
GGQAACEYRTAHETELWPIQIKEAEYFSYLGELGKPDFPHVQGAKAGIRLRLQANAGLTFDQISLQKLSLHLRGSDELPMQIYERILANGVALVVMPADKKISGYEVLDRSHIQRVGFEDEQALLPYSQRSFSGYRLLQEYFAFPNRFMFVEFTGIGSAVQRCRDTEIDVVILLNRSDSDLEKLVSKDNFALFCSPAINLFSKRTDRIHLTDTQHEYHAVPDRSRPMDFEIYQVKRVVGLGTSADQEQEFLPFYAANDLGTEADLNTYYAVQRVPRLLSSRQRRQGARSSYLGSEAYVSLVDASEAPYRTELRQLAVEALCTNRDLPLHMPVGQGKTDFNMEMSAPVKSVRCVAGPTAPKPSFVEGE

InterPro domains:
  IPR010272 Type VI secretion system TssF [PF05947] (3-366)
  IPR010272 Type VI secretion system TssF [PTHR35370] (3-363)
  IPR010272 Type VI secretion system TssF [TIGR03359] (3-361)

Mean predicted aligned error: 7.16 Å

Organism: NCBI:txid652676